Protein AF-0000000084986999 (afdb_homodimer)

InterPro domains:
  IPR000182 GNAT domain [PF00583] (44-136)
  IPR000182 GNAT domain [PS51186] (3-155)
  IPR016181 Acyl-CoA N-acyltransferase [SSF55729] (3-213)
  IPR050832 Bacterial Acetyltransferase [PTHR43877] (1-144)

Organism: Nitrosospira multiformis (strain ATCC 25196 / NCIMB 11849 / C 71) (NCBI:txid323848)

Foldseek 3Di:
DDKDKDWDALVCLLQQLVQVQCQQCVVCVVVVFDGLDPDSVRSSVVSSVQRPDPQKGKMFIDDPRHTFWIKIWGRQWLEIFIDDTGGHPPPVRLVRSLVRVVVVVVVCVVVPRQKYKAKFFPSPVSVVVSCVVVPKDFDFKKFFKFDAQLQDAQPQKDKDFDDPVCLVVAQVLCCQFWVIGPSVLQVVLSVVRAKMFIDHPHHTFKIKSHQEQAIKMFGQELSRVCRVSNNHNGHPGSGFMAGCVPVVNVVVSVVSPMDTRGMMTMIMDHDGDHTNYGMTDHRGD/DDKDKDWDALVCLLQQLVQVQCQQCVVCVVVVFDGLDPDSVRSSVVSSVQNPDPQKGKMFIDDPRHTFWIKIWGRQWLEIFIDDTGGHPPPVRLVRSLVRVVVVVVVCVVVPRQKYKAKFFPSPVSVVVSCVVVPKDFDFKKFFKFDAQLQDAQPQKDKDFDDPVCLVVAQVQCCQFWVIGPSVLQVVLSVVRAKMFIDHPHHTFKIKSHFEQAIKMFGQELSRVCRVSNNHNGHPGSGFMAGCVPVVNVVVSVVSPMDTRGMMTMIMDHDGDHTNYGMTDHRGD

Radius of gyration: 24.67 Å; Cα contacts (8 Å, |Δi|>4): 1305; chains: 2; bounding box: 60×70×58 Å

Secondary structure (DSSP, 8-state):
---EEEE--GGGHHHHHHHHHHHHHHHHHHTT---S-S-HHHHHHHHHHHHH-TTEEEEEEEETTEEEEEEEEE-SSSEEEE---EE-TTS-HHHHHHHHHHHHHHHHHHTT-SEEEEEEETT-HHHHHHHHHTT-EEEEEEEEEE-S------TT-EEEE--GGGHHHHHHHHHHHHSS--HHHHHHHHHTT--EEEEETTEEEEEES-SBTT--EEESSHHHHHHHHHH-S--BTT-EEEETT-HHHHHHHHHTT-EEEEEEEEEEEE--PPPSSEEE--S--/---EEEE--GGGHHHHHHHHHHHHHHHHHHTT---S-S-HHHHHHHHHHHHH-TTEEEEEEEETTEEEEEEEEE-SSSEEEE---EE-TTS-HHHHHHHHHHHHHHHHHHTT-SEEEEEEETT-HHHHHHHHHTT-EEEEEEEEEE-S------TT-EEEE--GGGHHHHHHHHHHHHSS--HHHHHHHHHTT--EEEEETTEEEEEES-SBTT--EEESSHHHHHHHHHH-S--BTT-EEEETT-HHHHHHHHHTT-EEEEEEEEEEEE--PPPSSEEE--S--

Sequence (570 aa):
MQFKIREGRQADAGAAGMICYEAFRTISQQHGFEPDFPSFEVARDLLLGLLSRPDVYSVVAESEGRIIGSNFLWQDSAIAGIGPLTVIPETQSDRVGRGLMEDVLEHARNKHFAGVRLVQAAYNNRSLSLYTKLGFEVREPLATLQGAPLQIDISGYNVRPARAEDANACDALCRKIHGHDRGQELRHAIGQQTAMVVEHGGHITGYATLIGFTGHAVGESNEDLKALIGAAAAFAGPGFLLPTHNSELFRWCLQQGLRVVQPMNLMSLGLYNQPAGSFLPSILFMQFKIREGRQADAGAAGMICYEAFRTISQQHGFEPDFPSFEVARDLLLGLLSRPDVYSVVAESEGRIIGSNFLWQDSAIAGIGPLTVIPETQSDRVGRGLMEDVLEHARNKHFAGVRLVQAAYNNRSLSLYTKLGFEVREPLATLQGAPLQIDISGYNVRPARAEDANACDALCRKIHGHDRGQELRHAIGQQTAMVVEHGGHITGYATLIGFTGHAVGESNEDLKALIGAAAAFAGPGFLLPTHNSELFRWCLQQGLRVVQPMNLMSLGLYNQPAGSFLPSILF

pLDDT: mean 95.74, std 5.18, range [57.03, 98.88]

Solvent-accessible surface area (backbone atoms only — not comparable to full-atom values): 28410 Å² total; per-residue (Å²): 136,76,69,48,76,45,73,48,47,56,86,45,16,63,62,47,7,46,35,40,34,48,36,44,36,50,56,22,52,53,37,60,37,73,47,79,57,93,41,52,65,59,32,21,52,50,38,33,52,46,42,68,34,88,52,31,56,37,36,29,31,33,38,95,90,35,79,47,28,36,29,29,33,37,56,68,39,58,48,30,23,42,48,72,70,33,38,40,80,90,47,80,46,64,60,56,49,48,50,48,49,52,51,52,50,50,53,39,56,76,68,61,49,58,17,39,26,28,50,46,56,48,82,41,51,66,59,53,51,53,41,31,70,72,58,31,31,52,76,38,53,28,32,26,35,32,60,77,53,62,75,39,81,39,87,76,41,50,72,44,76,43,52,82,85,46,48,63,62,52,35,53,49,39,31,64,24,47,70,45,55,52,50,57,59,42,54,52,20,36,72,69,67,49,16,32,30,26,32,44,94,88,40,79,44,25,40,28,34,25,64,9,32,79,18,32,32,41,13,68,38,60,66,38,46,49,22,52,58,18,59,30,83,50,44,43,81,73,6,26,38,36,45,41,67,48,36,69,58,46,30,51,43,45,74,72,63,35,40,72,62,48,42,29,32,34,31,36,31,75,63,77,58,80,61,58,55,32,62,26,40,20,50,35,80,136,75,68,48,74,43,76,48,46,56,86,44,17,62,61,49,7,48,35,42,35,49,37,45,36,49,55,24,52,51,36,61,38,75,48,78,58,96,42,54,66,58,31,20,51,51,39,33,52,46,41,66,35,88,54,32,55,38,35,30,32,33,38,95,89,34,75,46,29,36,28,30,34,37,55,68,40,59,47,29,21,44,48,73,70,33,41,40,80,90,47,76,43,64,63,55,49,48,50,51,48,53,52,53,51,50,52,41,57,75,69,61,50,58,17,38,24,27,49,45,57,47,83,41,52,66,60,53,51,53,42,32,68,72,58,31,30,53,75,37,53,28,32,26,35,34,60,76,53,60,75,39,82,40,88,76,42,51,71,44,76,44,50,82,86,46,49,64,64,51,34,52,50,38,31,64,24,46,68,46,57,54,50,56,59,43,54,52,19,38,74,69,68,49,16,32,32,25,32,44,94,88,39,78,44,24,38,28,33,27,64,8,33,79,17,32,32,41,12,69,36,59,67,37,45,50,23,54,57,18,59,30,84,51,45,43,80,72,6,27,37,36,47,41,67,47,34,68,60,48,31,50,44,46,74,71,63,35,40,71,61,47,44,28,32,35,30,34,32,74,63,78,58,79,61,57,55,33,62,26,40,21,50,35,80

Structure (mmCIF, N/CA/C/O backbone):
data_AF-0000000084986999-model_v1
#
loop_
_entity.id
_entity.type
_entity.pdbx_description
1 polymer 'GCN5-related N-acetyltransferase'
#
loop_
_atom_site.group_PDB
_atom_site.id
_atom_site.type_symbol
_atom_site.label_atom_id
_atom_site.label_alt_id
_atom_site.label_comp_id
_atom_site.label_asym_id
_atom_site.label_entity_id
_atom_site.label_seq_id
_atom_site.pdbx_PDB_ins_code
_atom_site.Cartn_x
_atom_site.Cartn_y
_atom_site.Cartn_z
_atom_site.occupancy
_atom_site.B_iso_or_equiv
_atom_site.auth_seq_id
_atom_site.auth_comp_id
_atom_site.auth_asym_id
_atom_site.auth_atom_id
_atom_site.pdbx_PDB_model_num
ATOM 1 N N . MET A 1 1 ? 30.297 -13.836 3.459 1 73.69 1 MET A N 1
ATOM 2 C CA . MET A 1 1 ? 29.922 -15.234 3.287 1 73.69 1 MET A CA 1
ATOM 3 C C . MET A 1 1 ? 29.875 -15.609 1.809 1 73.69 1 MET A C 1
ATOM 5 O O . MET A 1 1 ? 29.359 -14.844 0.987 1 73.69 1 MET A O 1
ATOM 9 N N . GLN A 1 2 ? 30.594 -16.625 1.424 1 87.56 2 GLN A N 1
ATOM 10 C CA . GLN A 1 2 ? 30.641 -17.062 0.033 1 87.56 2 GLN A CA 1
ATOM 11 C C . GLN A 1 2 ? 29.484 -18.016 -0.281 1 87.56 2 GLN A C 1
ATOM 13 O O . GLN A 1 2 ? 29.141 -18.859 0.54 1 87.56 2 GLN A O 1
ATOM 18 N N . PHE A 1 3 ? 28.672 -17.766 -1.313 1 93.75 3 PHE A N 1
ATOM 19 C CA . PHE A 1 3 ? 27.594 -18.641 -1.748 1 93.75 3 PHE A CA 1
ATOM 20 C C . PHE A 1 3 ? 27.594 -18.781 -3.266 1 93.75 3 PHE A C 1
ATOM 22 O O . PHE A 1 3 ? 28.188 -17.969 -3.973 1 93.75 3 PHE A O 1
ATOM 29 N N . LYS A 1 4 ? 27.078 -19.875 -3.727 1 96.38 4 LYS A N 1
ATOM 30 C CA . LYS A 1 4 ? 26.891 -20.125 -5.156 1 96.38 4 LYS A CA 1
ATOM 31 C C . LYS A 1 4 ? 25.422 -20.344 -5.488 1 96.38 4 LYS A C 1
ATOM 33 O O . LYS A 1 4 ? 24.672 -20.891 -4.676 1 96.38 4 LYS A O 1
ATOM 38 N N . ILE A 1 5 ? 25 -19.938 -6.637 1 98 5 ILE A N 1
ATOM 39 C CA . ILE A 1 5 ? 23.641 -20.156 -7.121 1 98 5 ILE A CA 1
ATOM 40 C C . ILE A 1 5 ? 23.656 -21.25 -8.188 1 98 5 ILE A C 1
ATOM 42 O O . ILE A 1 5 ? 24.484 -21.234 -9.094 1 98 5 ILE A O 1
ATOM 46 N N . ARG A 1 6 ? 22.812 -22.141 -8.062 1 98.06 6 ARG A N 1
ATOM 47 C CA . ARG A 1 6 ? 22.641 -23.203 -9.039 1 98.06 6 ARG A CA 1
ATOM 48 C C . ARG A 1 6 ? 21.172 -23.516 -9.266 1 98.06 6 ARG A C 1
ATOM 50 O O . ARG A 1 6 ? 20.312 -23.078 -8.5 1 98.06 6 ARG A O 1
ATOM 57 N N . GLU A 1 7 ? 20.922 -24.297 -10.297 1 97.94 7 GLU A N 1
ATOM 58 C CA . GLU A 1 7 ? 19.562 -24.75 -10.531 1 97.94 7 GLU A CA 1
ATOM 59 C C . GLU A 1 7 ? 19.094 -25.688 -9.422 1 97.94 7 GLU A C 1
ATOM 61 O O . GLU A 1 7 ? 19.875 -26.516 -8.93 1 97.94 7 GLU A O 1
ATOM 66 N N . GLY A 1 8 ? 17.891 -25.547 -9.016 1 98 8 GLY A N 1
ATOM 67 C CA . GLY A 1 8 ? 17.312 -26.391 -7.984 1 98 8 GLY A CA 1
ATOM 68 C C . GLY A 1 8 ? 16.984 -27.781 -8.477 1 98 8 GLY A C 1
ATOM 69 O O . GLY A 1 8 ? 16.75 -28 -9.664 1 98 8 GLY A O 1
ATOM 70 N N . ARG A 1 9 ? 17.062 -28.734 -7.543 1 96.5 9 ARG A N 1
ATOM 71 C CA . ARG A 1 9 ? 16.672 -30.125 -7.762 1 96.5 9 ARG A CA 1
ATOM 72 C C . ARG A 1 9 ? 15.594 -30.547 -6.777 1 96.5 9 ARG A C 1
ATOM 74 O O . ARG A 1 9 ? 15.453 -29.953 -5.703 1 96.5 9 ARG A O 1
ATOM 81 N N . GLN A 1 10 ? 14.898 -31.562 -7.164 1 97.25 10 GLN A N 1
ATOM 82 C CA . GLN A 1 10 ? 13.844 -32.094 -6.297 1 97.25 10 GLN A CA 1
ATOM 83 C C . GLN A 1 10 ? 14.383 -32.406 -4.906 1 97.25 10 GLN A C 1
ATOM 85 O O . GLN A 1 10 ? 13.68 -32.219 -3.906 1 97.25 10 GLN A O 1
ATOM 90 N N . ALA A 1 11 ? 15.594 -32.844 -4.859 1 96.81 11 ALA A N 1
ATOM 91 C CA . ALA A 1 11 ? 16.219 -33.219 -3.6 1 96.81 11 ALA A CA 1
ATOM 92 C C . ALA A 1 11 ? 16.406 -32.031 -2.688 1 96.81 11 ALA A C 1
ATOM 94 O O . ALA A 1 11 ? 16.641 -32.188 -1.485 1 96.81 11 ALA A O 1
ATOM 95 N N . ASP A 1 12 ? 16.344 -30.812 -3.234 1 98.06 12 ASP A N 1
ATOM 96 C CA . ASP A 1 12 ? 16.531 -29.594 -2.453 1 98.06 12 ASP A CA 1
ATOM 97 C C . ASP A 1 12 ? 15.242 -29.219 -1.729 1 98.06 12 ASP A C 1
ATOM 99 O O . ASP A 1 12 ? 15.242 -28.328 -0.877 1 98.06 12 ASP A O 1
ATOM 103 N N . ALA A 1 13 ? 14.102 -29.859 -1.98 1 97.88 13 ALA A N 1
ATOM 104 C CA . ALA A 1 13 ? 12.773 -29.438 -1.557 1 97.88 13 ALA A CA 1
ATOM 105 C C . ALA A 1 13 ? 12.664 -29.391 -0.035 1 97.88 13 ALA A C 1
ATOM 107 O O . ALA A 1 13 ? 12.023 -28.5 0.527 1 97.88 13 ALA A O 1
ATOM 108 N N . GLY A 1 14 ? 13.289 -30.328 0.605 1 97.5 14 GLY A N 1
ATOM 109 C CA . GLY A 1 14 ? 13.234 -30.344 2.059 1 97.5 14 GLY A CA 1
ATOM 110 C C . GLY A 1 14 ? 13.852 -29.125 2.703 1 97.5 14 GLY A C 1
ATOM 111 O O . GLY A 1 14 ? 13.195 -28.422 3.467 1 97.5 14 GLY A O 1
ATOM 112 N N . ALA A 1 15 ? 15.102 -28.875 2.363 1 97.44 15 ALA A N 1
ATOM 113 C CA . ALA A 1 15 ? 15.828 -27.75 2.939 1 97.44 15 ALA A CA 1
ATOM 114 C C . ALA A 1 15 ? 15.219 -26.422 2.514 1 97.44 15 ALA A C 1
ATOM 116 O O . ALA A 1 15 ? 15 -25.531 3.344 1 97.44 15 ALA A O 1
ATOM 117 N N . ALA A 1 16 ? 14.906 -26.297 1.254 1 97.44 16 ALA A N 1
ATOM 118 C CA . ALA A 1 16 ? 14.312 -25.062 0.742 1 97.44 16 ALA A CA 1
ATOM 119 C C . ALA A 1 16 ? 12.922 -24.844 1.333 1 97.44 16 ALA A C 1
ATOM 121 O O . ALA A 1 16 ? 12.547 -23.703 1.624 1 97.44 16 ALA A O 1
ATOM 122 N N . GLY A 1 17 ? 12.172 -25.953 1.446 1 97.25 17 GLY A N 1
ATOM 123 C CA . GLY A 1 17 ? 10.852 -25.875 2.062 1 97.25 17 GLY A CA 1
ATOM 124 C C . GLY A 1 17 ? 10.898 -25.375 3.496 1 97.25 17 GLY A C 1
ATOM 125 O O . GLY A 1 17 ? 10.055 -24.578 3.91 1 97.25 17 GLY A O 1
ATOM 126 N N . MET A 1 18 ? 11.898 -25.844 4.238 1 96.88 18 MET A N 1
ATOM 127 C CA . MET A 1 18 ? 12.062 -25.406 5.621 1 96.88 18 MET A CA 1
ATOM 128 C C . MET A 1 18 ? 12.414 -23.922 5.688 1 96.88 18 MET A C 1
ATOM 130 O O . MET A 1 18 ? 11.859 -23.188 6.5 1 96.88 18 MET A O 1
ATOM 134 N N . ILE A 1 19 ? 13.305 -23.531 4.832 1 96.31 19 ILE A N 1
ATOM 135 C CA . ILE A 1 19 ? 13.688 -22.109 4.773 1 96.31 19 ILE A CA 1
ATOM 136 C C . ILE A 1 19 ? 12.469 -21.266 4.422 1 96.31 19 ILE A C 1
ATOM 138 O O . ILE A 1 19 ? 12.227 -20.234 5.051 1 96.31 19 ILE A O 1
ATOM 142 N N . CYS A 1 20 ? 11.703 -21.719 3.438 1 96.5 20 CYS A N 1
ATOM 143 C CA . CYS A 1 20 ? 10.516 -21 2.996 1 96.5 20 CYS A CA 1
ATOM 144 C C . CYS A 1 20 ? 9.508 -20.859 4.133 1 96.5 20 CYS A C 1
ATOM 146 O O . CYS A 1 20 ? 9.047 -19.75 4.43 1 96.5 20 CYS A O 1
ATOM 148 N N . TYR A 1 21 ? 9.266 -21.953 4.797 1 96.25 21 TYR A N 1
ATOM 149 C CA . TYR A 1 21 ? 8.32 -21.984 5.906 1 96.25 21 TYR A CA 1
ATOM 150 C C . TYR A 1 21 ? 8.758 -21.031 7.02 1 96.25 21 TYR A C 1
ATOM 152 O O . TYR A 1 21 ? 7.973 -20.203 7.484 1 96.25 21 TYR A O 1
ATOM 160 N N . GLU A 1 22 ? 9.984 -21.094 7.402 1 95.06 22 GLU A N 1
ATOM 161 C CA . GLU A 1 22 ? 10.5 -20.312 8.523 1 95.06 22 GLU A CA 1
ATOM 162 C C . GLU A 1 22 ? 10.594 -18.828 8.156 1 95.06 22 GLU A C 1
ATOM 164 O O . GLU A 1 22 ? 10.289 -17.969 8.977 1 95.06 22 GLU A O 1
ATOM 169 N N . ALA A 1 23 ? 11.016 -18.562 6.941 1 94.38 23 ALA A N 1
ATOM 170 C CA . ALA A 1 23 ? 11.18 -17.172 6.516 1 94.38 23 ALA A CA 1
ATOM 171 C C . ALA A 1 23 ? 9.844 -16.438 6.508 1 94.38 23 ALA A C 1
ATOM 173 O O . ALA A 1 23 ? 9.727 -15.344 7.059 1 94.38 23 ALA A O 1
ATOM 174 N N . PHE A 1 24 ? 8.805 -17.062 5.914 1 94.75 24 PHE A N 1
ATOM 175 C CA . PHE A 1 24 ? 7.496 -16.422 5.828 1 94.75 24 PHE A CA 1
ATOM 176 C C . PHE A 1 24 ? 6.855 -16.328 7.207 1 94.75 24 PHE A C 1
ATOM 178 O O . PHE A 1 24 ? 6.23 -15.312 7.535 1 94.75 24 PHE A O 1
ATOM 185 N N . ARG A 1 25 ? 7.043 -17.375 7.992 1 94.62 25 ARG A N 1
ATOM 186 C CA . ARG A 1 25 ? 6.52 -17.344 9.352 1 94.62 25 ARG A CA 1
ATOM 187 C C . ARG A 1 25 ? 7.168 -16.219 10.164 1 94.62 25 ARG A C 1
ATOM 189 O O . ARG A 1 25 ? 6.48 -15.469 10.852 1 94.62 25 ARG A O 1
ATOM 196 N N . THR A 1 26 ? 8.453 -16.125 10.086 1 93.81 26 THR A N 1
ATOM 197 C CA . THR A 1 26 ? 9.211 -15.148 10.867 1 93.81 26 THR A CA 1
ATOM 198 C C . THR A 1 26 ? 8.781 -13.727 10.523 1 93.81 26 THR A C 1
ATOM 200 O O . THR A 1 26 ? 8.477 -12.93 11.406 1 93.81 26 THR A O 1
ATOM 203 N N . ILE A 1 27 ? 8.711 -13.422 9.227 1 93.88 27 ILE A N 1
ATOM 204 C CA . ILE A 1 27 ? 8.406 -12.047 8.828 1 93.88 27 ILE A CA 1
ATOM 205 C C . ILE A 1 27 ? 6.953 -11.727 9.164 1 93.88 27 ILE A C 1
ATOM 207 O O . ILE A 1 27 ? 6.641 -10.617 9.602 1 93.88 27 ILE A O 1
ATOM 211 N N . SER A 1 28 ? 6.02 -12.648 8.922 1 95.31 28 SER A N 1
ATOM 212 C CA . SER A 1 28 ? 4.613 -12.438 9.266 1 95.31 28 SER A CA 1
ATOM 213 C C . SER A 1 28 ? 4.438 -12.203 10.758 1 95.31 28 SER A C 1
ATOM 215 O O . SER A 1 28 ? 3.742 -11.273 11.172 1 95.31 28 SER A O 1
ATOM 217 N N . GLN A 1 29 ? 5.117 -12.977 11.578 1 94.31 29 GLN A N 1
ATOM 218 C CA . GLN A 1 29 ? 5.008 -12.852 13.023 1 94.31 29 GLN A CA 1
ATOM 219 C C . GLN A 1 29 ? 5.637 -11.555 13.516 1 94.31 29 GLN A C 1
ATOM 221 O O . GLN A 1 29 ? 5.094 -10.891 14.398 1 94.31 29 GLN A O 1
ATOM 226 N N . GLN A 1 30 ? 6.738 -11.266 12.922 1 94 30 GLN A N 1
ATOM 227 C CA . GLN A 1 30 ? 7.422 -10.023 13.273 1 94 30 GLN A CA 1
ATOM 228 C C . GLN A 1 30 ? 6.508 -8.82 13.078 1 94 30 GLN A C 1
ATOM 230 O O . GLN A 1 30 ? 6.602 -7.832 13.812 1 94 30 GLN A O 1
ATOM 235 N N . HIS A 1 31 ? 5.598 -8.922 12.18 1 96.88 31 HIS A N 1
ATOM 236 C CA . HIS A 1 31 ? 4.777 -7.766 11.844 1 96.88 31 HIS A CA 1
ATOM 237 C C . HIS A 1 31 ? 3.314 -8 12.211 1 96.88 31 HIS A C 1
ATOM 239 O O . HIS A 1 31 ? 2.434 -7.258 11.781 1 96.88 31 HIS A O 1
ATOM 245 N N . GLY A 1 32 ? 3.062 -8.977 12.977 1 96.31 32 GLY A N 1
ATOM 246 C CA . GLY A 1 32 ? 1.746 -9.188 13.562 1 96.31 32 GLY A CA 1
ATOM 247 C C . GLY A 1 32 ? 0.72 -9.672 12.555 1 96.31 32 GLY A C 1
ATOM 248 O O . GLY A 1 32 ? -0.455 -9.305 12.633 1 96.31 32 GLY A O 1
ATOM 249 N N . PHE A 1 33 ? 1.145 -10.391 11.523 1 96.81 33 PHE A N 1
ATOM 250 C CA . PHE A 1 33 ? 0.249 -10.992 10.539 1 96.81 33 PHE A CA 1
ATOM 251 C C . PHE A 1 33 ? 0.295 -12.508 10.617 1 96.81 33 PHE A C 1
ATOM 253 O O . PHE A 1 33 ? 1.204 -13.078 11.227 1 96.81 33 PHE A O 1
ATOM 260 N N . GLU A 1 34 ? -0.694 -13.164 10.039 1 94.19 34 GLU A N 1
ATOM 261 C CA . GLU A 1 34 ? -0.732 -14.625 10 1 94.19 34 GLU A CA 1
ATOM 262 C C . GLU A 1 34 ? 0.233 -15.18 8.961 1 94.19 34 GLU A C 1
ATOM 264 O O . GLU A 1 34 ? 0.374 -14.609 7.875 1 94.19 34 GLU A O 1
ATOM 269 N N . PRO A 1 35 ? 0.85 -16.266 9.359 1 91.94 35 PRO A N 1
ATOM 270 C CA . PRO A 1 35 ? 1.745 -16.875 8.375 1 91.94 35 PRO A CA 1
ATOM 271 C C . PRO A 1 35 ? 1.012 -17.344 7.121 1 91.94 35 PRO A C 1
ATOM 273 O O . PRO A 1 35 ? -0.132 -17.797 7.203 1 91.94 35 PRO A O 1
ATOM 276 N N . ASP A 1 36 ? 1.747 -17.312 6.023 1 90.25 36 ASP A N 1
ATOM 277 C CA . ASP A 1 36 ? 1.173 -17.719 4.742 1 90.25 36 ASP A CA 1
ATOM 278 C C . ASP A 1 36 ? 0.972 -19.234 4.684 1 90.25 36 ASP A C 1
ATOM 280 O O . ASP A 1 36 ? 0.029 -19.719 4.055 1 90.25 36 ASP A O 1
ATOM 284 N N . PHE A 1 37 ? 1.946 -19.938 5.34 1 94.06 37 PHE A N 1
ATOM 285 C CA . PHE A 1 37 ? 1.895 -21.406 5.324 1 94.06 37 PHE A CA 1
ATOM 286 C C . PHE A 1 37 ? 1.444 -21.938 6.68 1 94.06 37 PHE A C 1
ATOM 288 O O . PHE A 1 37 ? 2.033 -21.609 7.711 1 94.06 37 PHE A O 1
ATOM 295 N N . PRO A 1 38 ? 0.472 -22.812 6.66 1 93.19 38 PRO A N 1
ATOM 296 C CA . PRO A 1 38 ? -0.029 -23.344 7.93 1 93.19 38 PRO A CA 1
ATOM 297 C C . PRO A 1 38 ? 0.928 -24.344 8.57 1 93.19 38 PRO A C 1
ATOM 299 O O . PRO A 1 38 ? 0.843 -24.609 9.766 1 93.19 38 PRO A O 1
ATOM 302 N N . SER A 1 39 ? 1.85 -25.016 7.73 1 95.69 39 SER A N 1
ATOM 303 C CA . SER A 1 39 ? 2.805 -25.984 8.242 1 95.69 39 SER A CA 1
ATOM 304 C C . SER A 1 39 ? 4.008 -26.125 7.316 1 95.69 39 SER A C 1
ATOM 306 O O . SER A 1 39 ? 3.967 -25.688 6.168 1 95.69 39 SER A O 1
ATOM 308 N N . PHE A 1 40 ? 5.023 -26.75 7.836 1 96.25 40 PHE A N 1
ATOM 309 C CA . PHE A 1 40 ? 6.215 -27.031 7.051 1 96.25 40 PHE A CA 1
ATOM 310 C C . PHE A 1 40 ? 5.875 -27.953 5.875 1 96.25 40 PHE A C 1
ATOM 312 O O . PHE A 1 40 ? 6.379 -27.75 4.766 1 96.25 40 PHE A O 1
ATOM 319 N N . GLU A 1 41 ? 5.035 -28.875 6.086 1 97.19 41 GLU A N 1
ATOM 320 C CA . GLU A 1 41 ? 4.688 -29.844 5.059 1 97.19 41 GLU A CA 1
ATOM 321 C C . GLU A 1 41 ? 4.062 -29.172 3.844 1 97.19 41 GLU A C 1
ATOM 323 O O . GLU A 1 41 ? 4.352 -29.531 2.703 1 97.19 41 GLU A O 1
ATOM 328 N N . VAL A 1 42 ? 3.262 -28.156 4.098 1 95.56 42 VAL A N 1
ATOM 329 C CA . VAL A 1 42 ? 2.602 -27.453 3.01 1 95.56 42 VAL A CA 1
ATOM 330 C C . VAL A 1 42 ? 3.637 -26.672 2.193 1 95.56 42 VAL A C 1
ATOM 332 O O . VAL A 1 42 ? 3.602 -26.688 0.96 1 95.56 42 VAL A O 1
ATOM 335 N N . ALA A 1 43 ? 4.559 -26.047 2.863 1 96.44 43 ALA A N 1
ATOM 336 C CA . ALA A 1 43 ? 5.625 -25.328 2.182 1 96.44 43 ALA A CA 1
ATOM 337 C C . ALA A 1 43 ? 6.516 -26.281 1.384 1 96.44 43 ALA A C 1
ATOM 339 O O . ALA A 1 43 ? 6.832 -26.016 0.222 1 96.44 43 ALA A O 1
ATOM 340 N N . ARG A 1 44 ? 6.852 -27.344 2.061 1 97.06 44 ARG A N 1
ATOM 341 C CA . ARG A 1 44 ? 7.688 -28.344 1.403 1 97.06 44 ARG A CA 1
ATOM 342 C C . ARG A 1 44 ? 7.008 -28.891 0.15 1 97.06 44 ARG A C 1
ATOM 344 O O . ARG A 1 44 ? 7.645 -29.031 -0.896 1 97.06 44 ARG A O 1
ATOM 351 N N . ASP A 1 45 ? 5.789 -29.188 0.27 1 96.62 45 ASP A N 1
ATOM 352 C CA . ASP A 1 45 ? 5.055 -29.75 -0.862 1 96.62 45 ASP A CA 1
ATOM 353 C C . ASP A 1 45 ? 4.957 -28.734 -2.002 1 96.62 45 ASP A C 1
ATOM 355 O O . ASP A 1 45 ? 5.043 -29.109 -3.176 1 96.62 45 ASP A O 1
ATOM 359 N N . LEU A 1 46 ? 4.758 -27.516 -1.664 1 94.94 46 LEU A N 1
ATOM 360 C CA . LEU A 1 46 ? 4.758 -26.469 -2.68 1 94.94 46 LEU A CA 1
ATOM 361 C C . LEU A 1 46 ? 6.102 -26.406 -3.4 1 94.94 46 LEU A C 1
ATOM 363 O O . LEU A 1 46 ? 6.148 -26.391 -4.633 1 94.94 46 LEU A O 1
ATOM 367 N N . LEU A 1 47 ? 7.18 -26.422 -2.641 1 97.5 47 LEU A N 1
ATOM 368 C CA . LEU A 1 47 ? 8.5 -26.312 -3.244 1 97.5 47 LEU A CA 1
ATOM 369 C C . LEU A 1 47 ? 8.844 -27.562 -4.055 1 97.5 47 LEU A C 1
ATOM 371 O O . LEU A 1 47 ? 9.477 -27.469 -5.105 1 97.5 47 LEU A O 1
ATOM 375 N N . LEU A 1 48 ? 8.445 -28.688 -3.553 1 97.12 48 LEU A N 1
ATOM 376 C CA . LEU A 1 48 ? 8.625 -29.906 -4.324 1 97.12 48 LEU A CA 1
ATOM 377 C C . LEU A 1 48 ? 7.914 -29.812 -5.668 1 97.12 48 LEU A C 1
ATOM 379 O O . LEU A 1 48 ? 8.477 -30.188 -6.703 1 97.12 48 LEU A O 1
ATOM 383 N N . GLY A 1 49 ? 6.73 -29.328 -5.625 1 95.69 49 GLY A N 1
ATOM 384 C CA . GLY A 1 49 ? 5.984 -29.094 -6.855 1 95.69 49 GLY A CA 1
ATOM 385 C C . GLY A 1 49 ? 6.68 -28.156 -7.812 1 95.69 49 GLY A C 1
ATOM 386 O O . GLY A 1 49 ? 6.766 -28.422 -9.008 1 95.69 49 GLY A O 1
ATOM 387 N N . LEU A 1 50 ? 7.188 -27.094 -7.297 1 96 50 LEU A N 1
ATOM 388 C CA . LEU A 1 50 ? 7.852 -26.078 -8.117 1 96 50 LEU A CA 1
ATOM 389 C C . LEU A 1 50 ? 9.133 -26.641 -8.727 1 96 50 LEU A C 1
ATOM 391 O O . LEU A 1 50 ? 9.398 -26.453 -9.914 1 96 50 LEU A O 1
ATOM 395 N N . LEU A 1 51 ? 9.852 -27.359 -7.953 1 97.25 51 LEU A N 1
ATOM 396 C CA . LEU A 1 51 ? 11.148 -27.891 -8.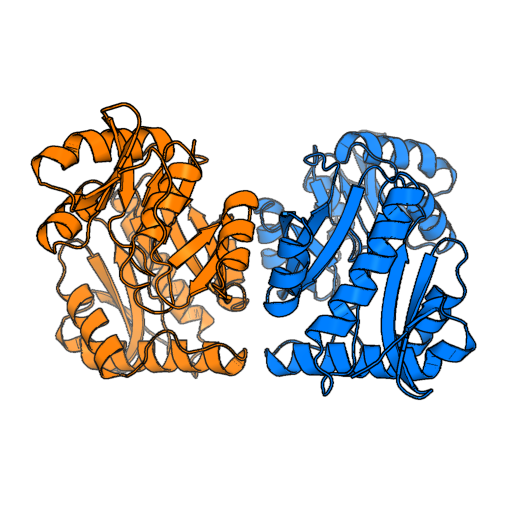352 1 97.25 51 LEU A CA 1
ATOM 397 C C . LEU A 1 51 ? 10.984 -29 -9.391 1 97.25 51 LEU A C 1
ATOM 399 O O . LEU A 1 51 ? 11.938 -29.359 -10.07 1 97.25 51 LEU A O 1
ATOM 403 N N . SER A 1 52 ? 9.766 -29.453 -9.508 1 95.12 52 SER A N 1
ATOM 404 C CA . SER A 1 52 ? 9.508 -30.562 -10.422 1 95.12 52 SER A CA 1
ATOM 405 C C . SER A 1 52 ? 8.875 -30.062 -11.719 1 95.12 52 SER A C 1
ATOM 407 O O . SER A 1 52 ? 8.719 -30.844 -12.672 1 95.12 52 SER A O 1
ATOM 409 N N . ARG A 1 53 ? 8.508 -28.812 -11.773 1 93.12 53 ARG A N 1
ATOM 410 C CA . ARG A 1 53 ? 7.785 -28.266 -12.922 1 93.12 53 ARG A CA 1
ATOM 411 C C . ARG A 1 53 ? 8.75 -27.766 -13.992 1 93.12 53 ARG A C 1
ATOM 413 O O . ARG A 1 53 ? 9.641 -26.953 -13.703 1 93.12 53 ARG A O 1
ATOM 420 N N . PRO A 1 54 ? 8.492 -28.188 -15.242 1 91.69 54 PRO A N 1
ATOM 421 C CA . PRO A 1 54 ? 9.383 -27.734 -16.312 1 91.69 54 PRO A CA 1
ATOM 422 C C . PRO A 1 54 ? 9.172 -26.266 -16.688 1 91.69 54 PRO A C 1
ATOM 424 O O . PRO A 1 54 ? 10.055 -25.656 -17.281 1 91.69 54 PRO A O 1
ATOM 427 N N . ASP A 1 55 ? 8.047 -25.719 -16.344 1 93 55 ASP A N 1
ATOM 428 C CA . ASP A 1 55 ? 7.746 -24.328 -16.703 1 93 55 ASP A CA 1
ATOM 429 C C . ASP A 1 55 ? 8.141 -23.375 -15.586 1 93 55 ASP A C 1
ATOM 431 O O . ASP A 1 55 ? 7.777 -22.188 -15.617 1 93 55 ASP A O 1
ATOM 435 N N . VAL A 1 56 ? 8.852 -23.906 -14.625 1 96.94 56 VAL A N 1
ATOM 436 C CA . VAL A 1 56 ? 9.367 -23.078 -13.547 1 96.94 56 VAL A CA 1
ATOM 437 C C . VAL A 1 56 ? 10.898 -23.156 -13.516 1 96.94 56 VAL A C 1
ATOM 439 O O . VAL A 1 56 ? 11.461 -24.25 -13.445 1 96.94 56 VAL A O 1
ATOM 442 N N . TYR A 1 57 ? 11.539 -22.047 -13.688 1 98.19 57 TYR A N 1
ATOM 443 C CA . TYR A 1 57 ? 12.977 -21.969 -13.461 1 98.19 57 TYR A CA 1
ATOM 444 C C . TYR A 1 57 ? 13.281 -21.797 -11.977 1 98.19 57 TYR A C 1
ATOM 446 O O . TYR A 1 57 ? 12.961 -20.766 -11.383 1 98.19 57 TYR A O 1
ATOM 454 N N . SER A 1 58 ? 13.867 -22.844 -11.352 1 98.56 58 SER A N 1
ATOM 455 C CA . SER A 1 58 ? 14.125 -22.875 -9.914 1 98.56 58 SER A CA 1
ATOM 456 C C . SER A 1 58 ? 15.617 -22.766 -9.617 1 98.56 58 SER A C 1
ATOM 458 O O . SER A 1 58 ? 16.422 -23.5 -10.211 1 98.56 58 SER A O 1
ATOM 460 N N . VAL A 1 59 ? 15.953 -21.891 -8.664 1 98.69 59 VAL A N 1
ATOM 461 C CA . VAL A 1 59 ? 17.344 -21.734 -8.289 1 98.69 59 VAL A CA 1
ATOM 462 C C . VAL A 1 59 ? 17.484 -21.797 -6.77 1 98.69 59 VAL A C 1
ATOM 464 O O . VAL A 1 59 ? 16.562 -21.406 -6.039 1 98.69 59 VAL A O 1
ATOM 467 N N . VAL A 1 60 ? 18.625 -22.266 -6.297 1 98.19 60 VAL A N 1
ATOM 468 C CA . VAL A 1 60 ? 18.938 -22.297 -4.871 1 98.19 60 VAL A CA 1
ATOM 469 C C . VAL A 1 60 ? 20.312 -21.672 -4.641 1 98.19 60 VAL A C 1
ATOM 471 O O . VAL A 1 60 ? 21.188 -21.703 -5.516 1 98.19 60 VAL A O 1
ATOM 474 N N . ALA A 1 61 ? 20.453 -21 -3.609 1 97.56 61 ALA A N 1
ATOM 475 C CA . ALA A 1 61 ? 21.75 -20.531 -3.115 1 97.56 61 ALA A CA 1
ATOM 476 C C . ALA A 1 61 ? 22.328 -21.516 -2.111 1 97.56 61 ALA A C 1
ATOM 478 O O . ALA A 1 61 ? 21.641 -21.969 -1.197 1 97.56 61 ALA A O 1
ATOM 479 N N . GLU A 1 62 ? 23.547 -21.844 -2.309 1 96.44 62 GLU A N 1
ATOM 480 C CA . GLU A 1 62 ? 24.234 -22.812 -1.459 1 96.44 62 GLU A CA 1
ATOM 481 C C . GLU A 1 62 ? 25.516 -22.234 -0.872 1 96.44 62 GLU A C 1
ATOM 483 O O . GLU A 1 62 ? 26.281 -21.547 -1.57 1 96.44 62 GLU A O 1
ATOM 488 N N . SER A 1 63 ? 25.703 -22.406 0.443 1 93.81 63 SER A N 1
ATOM 489 C CA . SER A 1 63 ? 26.922 -22.047 1.152 1 93.81 63 SER A CA 1
ATOM 490 C C . SER A 1 63 ? 27.438 -23.203 1.994 1 93.81 63 SER A C 1
ATOM 492 O O . SER A 1 63 ? 26.719 -23.719 2.857 1 93.81 63 SER A O 1
ATOM 494 N N . GLU A 1 64 ? 28.656 -23.641 1.709 1 92.62 64 GLU A N 1
ATOM 495 C CA . GLU A 1 64 ? 29.297 -24.734 2.443 1 92.62 64 GLU A CA 1
ATOM 496 C C . GLU A 1 64 ? 28.422 -25.969 2.461 1 92.62 64 GLU A C 1
ATOM 498 O O . GLU A 1 64 ? 28.188 -26.562 3.521 1 92.62 64 GLU A O 1
ATOM 503 N N . GLY A 1 65 ? 27.781 -26.234 1.375 1 90.56 65 GLY A N 1
ATOM 504 C CA . GLY A 1 65 ? 27.016 -27.453 1.183 1 90.56 65 GLY A CA 1
ATOM 505 C C . GLY A 1 65 ? 25.594 -27.375 1.723 1 90.56 65 GLY A C 1
ATOM 506 O O . GLY A 1 65 ? 24.828 -28.328 1.641 1 90.56 65 GLY A O 1
ATOM 507 N N . ARG A 1 66 ? 25.281 -26.25 2.209 1 94 66 ARG A N 1
ATOM 508 C CA . ARG A 1 66 ? 23.953 -26.062 2.77 1 94 66 ARG A CA 1
ATOM 509 C C . ARG A 1 66 ? 23.141 -25.078 1.944 1 94 66 ARG A C 1
ATOM 511 O O . ARG A 1 66 ? 23.672 -24.047 1.509 1 94 66 ARG A O 1
ATOM 518 N N . ILE A 1 67 ? 21.875 -25.422 1.725 1 96.44 67 ILE A N 1
ATOM 519 C CA . ILE A 1 67 ? 20.969 -24.484 1.061 1 96.44 67 ILE A CA 1
ATOM 520 C C . ILE A 1 67 ? 20.641 -23.328 2 1 96.44 67 ILE A C 1
ATOM 522 O O . ILE A 1 67 ? 20.312 -23.547 3.166 1 96.44 67 ILE A O 1
ATOM 526 N N . ILE A 1 68 ? 20.781 -22.094 1.464 1 96.19 68 ILE A N 1
ATOM 527 C CA . ILE A 1 68 ? 20.547 -20.953 2.34 1 96.19 68 ILE A CA 1
ATOM 528 C C . ILE A 1 68 ? 19.469 -20.047 1.725 1 96.19 68 ILE A C 1
ATOM 530 O O . ILE A 1 68 ? 19.156 -19 2.277 1 96.19 68 ILE A O 1
ATOM 534 N N . GLY A 1 69 ? 18.906 -20.422 0.573 1 96.75 69 GLY A N 1
ATOM 535 C CA . GLY A 1 69 ? 17.844 -19.641 -0.056 1 96.75 69 GLY A CA 1
ATOM 536 C C . GLY A 1 69 ? 17.391 -20.219 -1.385 1 96.75 69 GLY A C 1
ATOM 537 O O . GLY A 1 69 ? 18.047 -21.109 -1.932 1 96.75 69 GLY A O 1
ATOM 538 N N . SER A 1 70 ? 16.312 -19.766 -1.862 1 98 70 SER A N 1
ATOM 539 C CA . SER A 1 70 ? 15.758 -20.219 -3.137 1 98 70 SER A CA 1
ATOM 540 C C . SER A 1 70 ? 14.883 -19.141 -3.775 1 98 70 SER A C 1
ATOM 542 O O . SER A 1 70 ? 14.492 -18.188 -3.111 1 98 70 SER A O 1
ATOM 544 N N . ASN A 1 71 ? 14.672 -19.25 -5.023 1 98.38 71 ASN A N 1
ATOM 545 C CA . ASN A 1 71 ? 13.781 -18.406 -5.809 1 98.38 71 ASN A CA 1
ATOM 546 C C . ASN A 1 71 ? 13.227 -19.141 -7.027 1 98.38 71 ASN A C 1
ATOM 548 O O . ASN A 1 71 ? 13.781 -20.172 -7.438 1 98.38 71 ASN A O 1
ATOM 552 N N . PHE A 1 72 ? 12.164 -18.641 -7.543 1 98.5 72 PHE A N 1
ATOM 553 C CA . PHE A 1 72 ? 11.469 -19.312 -8.625 1 98.5 72 PHE A CA 1
ATOM 554 C C . PHE A 1 72 ? 10.938 -18.312 -9.641 1 98.5 72 PHE A C 1
ATOM 556 O O . PHE A 1 72 ? 10.445 -17.25 -9.273 1 98.5 72 PHE A O 1
ATOM 563 N N . LEU A 1 73 ? 11.047 -18.656 -10.914 1 98.19 73 LEU A N 1
ATOM 564 C CA . LEU A 1 73 ? 10.477 -17.906 -12.023 1 98.19 73 LEU A CA 1
ATOM 565 C C . LEU A 1 73 ? 9.43 -18.734 -12.758 1 98.19 73 LEU A C 1
ATOM 567 O O . LEU A 1 73 ? 9.758 -19.734 -13.391 1 98.19 73 LEU A O 1
ATOM 571 N N . TRP A 1 74 ? 8.195 -18.266 -12.68 1 96.25 74 TRP A N 1
ATOM 572 C CA . TRP A 1 74 ? 7.09 -18.922 -13.375 1 96.25 74 TRP A CA 1
ATOM 573 C C . TRP A 1 74 ? 7.02 -18.469 -14.828 1 96.25 74 TRP A C 1
ATOM 575 O O . TRP A 1 74 ? 6.883 -17.266 -15.102 1 96.25 74 TRP A O 1
ATOM 585 N N . GLN A 1 75 ? 7.07 -19.453 -15.773 1 94.62 75 GLN A N 1
ATOM 586 C CA . GLN A 1 75 ? 7.27 -19.109 -17.172 1 94.62 75 GLN A CA 1
ATOM 587 C C . GLN A 1 75 ? 6.117 -19.609 -18.047 1 94.62 75 GLN A C 1
ATOM 589 O O . GLN A 1 75 ? 6.305 -19.922 -19.219 1 94.62 75 GLN A O 1
ATOM 594 N N . ASP A 1 76 ? 4.977 -19.688 -17.516 1 87.88 76 ASP A N 1
ATOM 595 C CA . ASP A 1 76 ? 3.9 -20.359 -18.234 1 87.88 76 ASP A CA 1
ATOM 596 C C . ASP A 1 76 ? 2.99 -19.344 -18.922 1 87.88 76 ASP A C 1
ATOM 598 O O . ASP A 1 76 ? 1.901 -19.703 -19.391 1 87.88 76 ASP A O 1
ATOM 602 N N . SER A 1 77 ? 3.352 -18.125 -18.953 1 87.94 77 SER A N 1
ATOM 603 C CA . SER A 1 77 ? 2.582 -17.078 -19.609 1 87.94 77 SER A CA 1
ATOM 604 C C . SER A 1 77 ? 3.492 -16.094 -20.344 1 87.94 77 SER A C 1
ATOM 606 O O . SER A 1 77 ? 4.703 -16.312 -20.422 1 87.94 77 SER A O 1
ATOM 608 N N . ALA A 1 78 ? 2.883 -15.156 -20.984 1 86.88 78 ALA A N 1
ATOM 609 C CA . ALA A 1 78 ? 3.648 -14.117 -21.672 1 86.88 78 ALA A CA 1
ATOM 610 C C . ALA A 1 78 ? 4.43 -13.266 -20.672 1 86.88 78 ALA A C 1
ATOM 612 O O . ALA A 1 78 ? 5.449 -12.664 -21.031 1 86.88 78 ALA A O 1
ATOM 613 N N . ILE A 1 79 ? 3.914 -13.25 -19.5 1 93.69 79 ILE A N 1
ATOM 614 C CA . ILE A 1 79 ? 4.551 -12.539 -18.391 1 93.69 79 ILE A CA 1
ATOM 615 C C . ILE A 1 79 ? 5.102 -13.547 -17.375 1 93.69 79 ILE A C 1
ATOM 617 O O . ILE A 1 79 ? 4.43 -14.531 -17.047 1 93.69 79 ILE A O 1
ATOM 621 N N . ALA A 1 80 ? 6.289 -13.328 -16.969 1 96.31 80 ALA A N 1
ATOM 622 C CA . ALA A 1 80 ? 6.863 -14.211 -15.961 1 96.31 80 ALA A CA 1
ATOM 623 C C . ALA A 1 80 ? 6.52 -13.727 -14.555 1 96.31 80 ALA A C 1
ATOM 625 O O . ALA A 1 80 ? 6.402 -12.523 -14.312 1 96.31 80 ALA A O 1
ATOM 626 N N . GLY A 1 81 ? 6.27 -14.641 -13.68 1 96.94 81 GLY A N 1
ATOM 627 C CA . GLY A 1 81 ? 6.062 -14.344 -12.266 1 96.94 81 GLY A CA 1
ATOM 628 C C . GLY A 1 81 ? 7.195 -14.836 -11.383 1 96.94 81 GLY A C 1
ATOM 629 O O . GLY A 1 81 ? 7.742 -15.914 -11.609 1 96.94 81 GLY A O 1
ATOM 630 N N . ILE A 1 82 ? 7.488 -14.07 -10.352 1 98.19 82 ILE A N 1
ATOM 631 C CA . ILE A 1 82 ? 8.602 -14.445 -9.484 1 98.19 82 ILE A CA 1
ATOM 632 C C . ILE A 1 82 ? 8.078 -14.82 -8.109 1 98.19 82 ILE A C 1
ATOM 634 O O . ILE A 1 82 ? 7.18 -14.164 -7.57 1 98.19 82 ILE A O 1
ATOM 638 N N . GLY A 1 83 ? 8.68 -15.938 -7.508 1 96.62 83 GLY A N 1
ATOM 639 C CA . GLY A 1 83 ? 8.5 -16.281 -6.105 1 96.62 83 GLY A CA 1
ATOM 640 C C . GLY A 1 83 ? 8.039 -17.703 -5.887 1 96.62 83 GLY A C 1
ATOM 641 O O . GLY A 1 83 ? 7.734 -18.422 -6.844 1 96.62 83 GLY A O 1
ATOM 642 N N . PRO A 1 84 ? 8.086 -18.016 -4.703 1 96.81 84 PRO A N 1
ATOM 643 C CA . PRO A 1 84 ? 8.539 -17.281 -3.518 1 96.81 84 PRO A CA 1
ATOM 644 C C . PRO A 1 84 ? 10.055 -17.172 -3.441 1 96.81 84 PRO A C 1
ATOM 646 O O . PRO A 1 84 ? 10.766 -18.141 -3.74 1 96.81 84 PRO A O 1
ATOM 649 N N . LEU A 1 85 ? 10.609 -16.062 -3.102 1 97.06 85 LEU A N 1
ATOM 650 C CA . LEU A 1 85 ? 12.008 -15.828 -2.766 1 97.06 85 LEU A CA 1
ATOM 651 C C . LEU A 1 85 ? 12.227 -15.891 -1.258 1 97.06 85 LEU A C 1
ATOM 653 O O . LEU A 1 85 ? 11.648 -15.094 -0.512 1 97.06 85 LEU A O 1
ATOM 657 N N . THR A 1 86 ? 13.047 -16.812 -0.81 1 96.44 86 THR A N 1
ATOM 658 C CA . THR A 1 86 ? 13.289 -16.906 0.625 1 96.44 86 THR A CA 1
ATOM 659 C C . THR A 1 86 ? 14.766 -17.203 0.903 1 96.44 86 THR A C 1
ATOM 661 O O . THR A 1 86 ? 15.422 -17.891 0.12 1 96.44 86 THR A O 1
ATOM 664 N N . VAL A 1 87 ? 15.281 -16.609 1.95 1 95.88 87 VAL A N 1
ATOM 665 C CA . VAL A 1 87 ? 16.641 -16.781 2.439 1 95.88 87 VAL A CA 1
ATOM 666 C C . VAL A 1 87 ? 16.625 -17.047 3.943 1 95.88 87 VAL A C 1
ATOM 668 O O . VAL A 1 87 ? 15.695 -16.641 4.641 1 95.88 87 VAL A O 1
ATOM 671 N N . ILE A 1 88 ? 17.578 -17.75 4.465 1 91.94 88 ILE A N 1
ATOM 672 C CA . ILE A 1 88 ? 17.688 -17.969 5.902 1 91.94 88 ILE A CA 1
ATOM 673 C C . ILE A 1 88 ? 17.797 -16.641 6.633 1 91.94 88 ILE A C 1
ATOM 675 O O . ILE A 1 88 ? 18.5 -15.727 6.18 1 91.94 88 ILE A O 1
ATOM 679 N N . PRO A 1 89 ? 17.047 -16.422 7.645 1 76.44 89 PRO A N 1
ATOM 680 C CA . PRO A 1 89 ? 17.016 -15.148 8.352 1 76.44 89 PRO A CA 1
ATOM 681 C C . PRO A 1 89 ? 18.375 -14.703 8.859 1 76.44 89 PRO A C 1
ATOM 683 O O . PRO A 1 89 ? 18.672 -13.508 8.898 1 76.44 89 PRO A O 1
ATOM 686 N N . GLU A 1 90 ? 19.297 -15.578 9.438 1 67 90 GLU A N 1
ATOM 687 C CA . GLU A 1 90 ? 20.562 -15.242 10.094 1 67 90 GLU A CA 1
ATOM 688 C C . GLU A 1 90 ? 21.594 -14.719 9.094 1 67 90 GLU A C 1
ATOM 690 O O . GLU A 1 90 ? 22.594 -14.117 9.477 1 67 90 GLU A O 1
ATOM 695 N N . THR A 1 91 ? 21.547 -15.016 7.957 1 57.69 91 THR A N 1
ATOM 696 C CA . THR A 1 91 ? 22.578 -14.68 6.977 1 57.69 91 THR A CA 1
ATOM 697 C C . THR A 1 91 ? 22.312 -13.305 6.367 1 57.69 91 THR A C 1
ATOM 699 O O . THR A 1 91 ? 21.172 -12.828 6.363 1 57.69 91 THR A O 1
ATOM 702 N N . GLN A 1 92 ? 23.578 -12.531 6.105 1 57.12 92 GLN A N 1
ATOM 703 C CA . GLN A 1 92 ? 23.422 -11.258 5.41 1 57.12 92 GLN A CA 1
ATOM 704 C C . GLN A 1 92 ? 22.438 -11.375 4.254 1 57.12 92 GLN A C 1
ATOM 706 O O . GLN A 1 92 ? 22.828 -11.656 3.121 1 57.12 92 GLN A O 1
ATOM 711 N N . SER A 1 93 ? 21.25 -11.516 4.492 1 62.94 93 SER A N 1
ATOM 712 C CA . SER A 1 93 ? 20.016 -11.812 3.768 1 62.94 93 SER A CA 1
ATOM 713 C C . SER A 1 93 ? 19.875 -10.93 2.529 1 62.94 93 SER A C 1
ATOM 715 O O . SER A 1 93 ? 19.422 -11.398 1.479 1 62.94 93 SER A O 1
ATOM 717 N N . ASP A 1 94 ? 20.766 -9.914 2.523 1 78.44 94 ASP A N 1
ATOM 718 C CA . ASP A 1 94 ? 20.547 -8.969 1.431 1 78.44 94 ASP A CA 1
ATOM 719 C C . ASP A 1 94 ? 21.344 -9.375 0.19 1 78.44 94 ASP A C 1
ATOM 721 O O . ASP A 1 94 ? 20.844 -9.266 -0.933 1 78.44 94 ASP A O 1
ATOM 725 N N . ARG A 1 95 ? 22.562 -9.953 0.414 1 89.69 95 ARG A N 1
ATOM 726 C CA . ARG A 1 95 ? 23.375 -10.359 -0.726 1 89.69 95 ARG A CA 1
ATOM 727 C C . ARG A 1 95 ? 22.812 -11.617 -1.377 1 89.69 95 ARG A C 1
ATOM 729 O O . ARG A 1 95 ? 22.812 -11.742 -2.604 1 89.69 95 ARG A O 1
ATOM 736 N N . VAL A 1 96 ? 22.375 -12.523 -0.62 1 94.62 96 VAL A N 1
ATOM 737 C CA . VAL A 1 96 ? 21.875 -13.789 -1.142 1 94.62 96 VAL A CA 1
ATOM 738 C C . VAL A 1 96 ? 20.562 -13.547 -1.896 1 94.62 96 VAL A C 1
ATOM 740 O O . VAL A 1 96 ? 20.391 -14.016 -3.023 1 94.62 96 VAL A O 1
ATOM 743 N N . GLY A 1 97 ? 19.703 -12.797 -1.28 1 95.62 97 GLY A N 1
ATOM 744 C CA . GLY A 1 97 ? 18.438 -12.461 -1.93 1 95.62 97 GLY A CA 1
ATOM 745 C C . GLY A 1 97 ? 18.625 -11.727 -3.246 1 95.62 97 GLY A C 1
ATOM 746 O O . GLY A 1 97 ? 17.984 -12.055 -4.242 1 95.62 97 GLY A O 1
ATOM 747 N N . ARG A 1 98 ? 19.5 -10.781 -3.227 1 96.12 98 ARG A N 1
ATOM 748 C CA . ARG A 1 98 ? 19.797 -10.039 -4.449 1 96.12 98 ARG A CA 1
ATOM 749 C C . ARG A 1 98 ? 20.359 -10.953 -5.52 1 96.12 98 ARG A C 1
ATOM 751 O O . ARG A 1 98 ? 19.984 -10.867 -6.691 1 96.12 98 ARG A O 1
ATOM 758 N N . GLY A 1 99 ? 21.281 -11.812 -5.086 1 96.56 99 GLY A N 1
ATOM 759 C CA . GLY A 1 99 ? 21.859 -12.75 -6.031 1 96.56 99 GLY A CA 1
ATOM 760 C C . GLY A 1 99 ? 20.828 -13.656 -6.68 1 96.56 99 GLY A C 1
ATOM 761 O O . GLY A 1 99 ? 20.859 -13.867 -7.895 1 96.56 99 GLY A O 1
ATOM 762 N N . LEU A 1 100 ? 19.938 -14.18 -5.855 1 97.81 100 LEU A N 1
ATOM 763 C CA . LEU A 1 100 ? 18.875 -15.047 -6.355 1 97.81 100 LEU A CA 1
ATOM 764 C C . LEU A 1 100 ? 17.984 -14.289 -7.328 1 97.81 100 LEU A C 1
ATOM 766 O O . LEU A 1 100 ? 17.594 -14.828 -8.375 1 97.81 100 LEU A O 1
ATOM 770 N N . MET A 1 101 ? 17.656 -13.039 -7.039 1 98.19 101 MET A N 1
ATOM 771 C CA . MET A 1 101 ? 16.828 -12.211 -7.906 1 98.19 101 MET A CA 1
ATOM 772 C C . MET A 1 101 ? 17.547 -11.914 -9.219 1 98.19 101 MET A C 1
ATOM 774 O O . MET A 1 101 ? 16.953 -12.039 -10.297 1 98.19 101 MET A O 1
ATOM 778 N N . GLU A 1 102 ? 18.766 -11.531 -9.141 1 98.31 102 GLU A N 1
ATOM 779 C CA . GLU A 1 102 ? 19.516 -11.195 -10.344 1 98.31 102 GLU A CA 1
ATOM 780 C C . GLU A 1 102 ? 19.625 -12.398 -11.273 1 98.31 102 GLU A C 1
ATOM 782 O O . GLU A 1 102 ? 19.562 -12.25 -12.492 1 98.31 102 GLU A O 1
ATOM 787 N N . ASP A 1 103 ? 19.766 -13.562 -10.688 1 98.56 103 ASP A N 1
ATOM 788 C CA . ASP A 1 103 ? 19.859 -14.781 -11.484 1 98.56 103 ASP A CA 1
ATOM 789 C C . ASP A 1 103 ? 18.562 -15.016 -12.266 1 98.56 103 ASP A C 1
ATOM 791 O O . ASP A 1 103 ? 18.594 -15.203 -13.484 1 98.56 103 ASP A O 1
ATOM 795 N N . VAL A 1 104 ? 17.438 -14.953 -11.57 1 98.44 104 VAL A N 1
ATOM 796 C CA . VAL A 1 104 ? 16.156 -15.219 -12.211 1 98.44 104 VAL A CA 1
ATOM 797 C C . VAL A 1 104 ? 15.852 -14.133 -13.234 1 98.44 104 VAL A C 1
ATOM 799 O O . VAL A 1 104 ? 15.266 -14.398 -14.289 1 98.44 104 VAL A O 1
ATOM 802 N N . LEU A 1 105 ? 16.234 -12.922 -12.984 1 98.31 105 LEU A N 1
ATOM 803 C CA . LEU A 1 105 ? 16 -11.82 -13.914 1 98.31 105 LEU A CA 1
ATOM 804 C C . LEU A 1 105 ? 16.859 -11.969 -15.164 1 98.31 105 LEU A C 1
ATOM 806 O O . LEU A 1 105 ? 16.422 -11.617 -16.266 1 98.31 105 LEU A O 1
ATOM 810 N N . GLU A 1 106 ? 18.078 -12.43 -14.984 1 98.25 106 GLU A N 1
ATOM 811 C CA . GLU A 1 106 ? 18.922 -12.719 -16.141 1 98.25 106 GLU A CA 1
ATOM 812 C C . GLU A 1 106 ? 18.312 -13.797 -17.016 1 98.25 106 GLU A C 1
ATOM 814 O O . GLU A 1 106 ? 18.297 -13.672 -18.25 1 98.25 106 GLU A O 1
ATOM 819 N N . HIS A 1 107 ? 17.812 -14.812 -16.359 1 98.25 107 HIS A N 1
ATOM 820 C CA . HIS A 1 107 ? 17.125 -15.867 -17.094 1 98.25 107 HIS A CA 1
ATOM 821 C C . HIS A 1 107 ? 15.93 -15.305 -17.859 1 98.25 107 HIS A C 1
ATOM 823 O O . HIS A 1 107 ? 15.727 -15.633 -19.031 1 98.25 107 HIS A O 1
ATOM 829 N N . ALA A 1 108 ? 15.156 -14.461 -17.219 1 97.5 108 ALA A N 1
ATOM 830 C CA . ALA A 1 108 ? 13.984 -13.852 -17.859 1 97.5 108 ALA A CA 1
ATOM 831 C C . ALA A 1 108 ? 14.391 -13.008 -19.062 1 97.5 108 ALA A C 1
ATOM 833 O O . ALA A 1 108 ? 13.719 -13.031 -20.094 1 97.5 108 ALA A O 1
ATOM 834 N N . ARG A 1 109 ? 15.445 -12.289 -18.922 1 96.31 109 ARG A N 1
ATOM 835 C CA . ARG A 1 109 ? 15.961 -11.469 -20.016 1 96.31 109 ARG A CA 1
ATOM 836 C C . ARG A 1 109 ? 16.375 -12.336 -21.203 1 96.31 109 ARG A C 1
ATOM 838 O O . ARG A 1 109 ? 16.078 -12.016 -22.344 1 96.31 109 ARG A O 1
ATOM 845 N N . ASN A 1 110 ? 17.078 -13.398 -20.891 1 97.31 110 ASN A N 1
ATOM 846 C CA . ASN A 1 110 ? 17.547 -14.305 -21.938 1 97.31 110 ASN A CA 1
ATOM 847 C C . ASN A 1 110 ? 16.391 -14.953 -22.688 1 97.31 110 ASN A C 1
ATOM 849 O O . ASN A 1 110 ? 16.5 -15.234 -23.891 1 97.31 110 ASN A O 1
ATOM 853 N N . LYS A 1 111 ? 15.32 -15.148 -21.969 1 96.44 111 LYS A N 1
ATOM 854 C CA . LYS A 1 111 ? 14.148 -15.758 -22.578 1 96.44 111 LYS A CA 1
ATOM 855 C C . LYS A 1 111 ? 13.258 -14.711 -23.25 1 96.44 111 LYS A C 1
ATOM 857 O O . LYS A 1 111 ? 12.234 -15.047 -23.844 1 96.44 111 LYS A O 1
ATOM 862 N N . HIS A 1 112 ? 13.578 -13.453 -23.078 1 95.06 112 HIS A N 1
ATO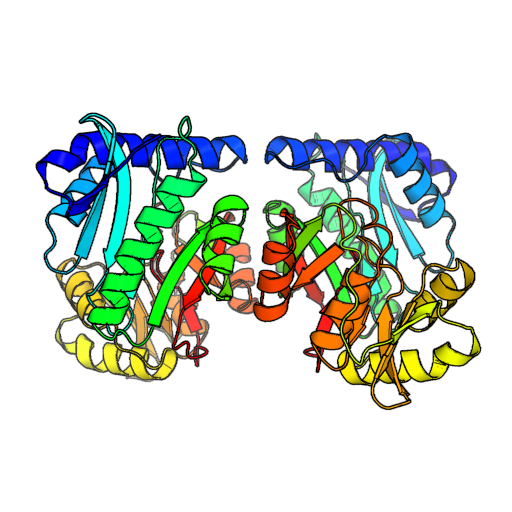M 863 C CA . HIS A 1 112 ? 12.938 -12.32 -23.734 1 95.06 112 HIS A CA 1
ATOM 864 C C . HIS A 1 112 ? 11.477 -12.188 -23.312 1 95.06 112 HIS A C 1
ATOM 866 O O . HIS A 1 112 ? 10.594 -11.992 -24.141 1 95.06 112 HIS A O 1
ATOM 872 N N . PHE A 1 113 ? 11.258 -12.414 -22.047 1 94.56 113 PHE A N 1
ATOM 873 C CA . PHE A 1 113 ? 9.922 -12.125 -21.531 1 94.56 113 PHE A CA 1
ATOM 874 C C . PHE A 1 113 ? 9.602 -10.641 -21.656 1 94.56 113 PHE A C 1
ATOM 876 O O . PHE A 1 113 ? 10.469 -9.789 -21.438 1 94.56 113 PHE A O 1
ATOM 883 N N . ALA A 1 114 ? 8.344 -10.367 -21.969 1 91.75 114 ALA A N 1
ATOM 884 C CA . ALA A 1 114 ? 7.914 -8.984 -22.156 1 91.75 114 ALA A CA 1
ATOM 885 C C . ALA A 1 114 ? 7.871 -8.242 -20.812 1 91.75 114 ALA A C 1
ATOM 887 O O . ALA A 1 114 ? 8.062 -7.023 -20.781 1 91.75 114 ALA A O 1
ATOM 888 N N . GLY A 1 115 ? 7.602 -8.992 -19.766 1 95.12 115 GLY A N 1
ATOM 889 C CA . GLY A 1 115 ? 7.508 -8.43 -18.422 1 95.12 115 GLY A CA 1
ATOM 890 C C . GLY A 1 115 ? 7.668 -9.469 -17.328 1 95.12 115 GLY A C 1
ATOM 891 O O . GLY A 1 115 ? 7.484 -10.664 -17.562 1 95.12 115 GLY A O 1
ATOM 892 N N . VAL A 1 116 ? 8.094 -9.008 -16.219 1 97.69 116 VAL A N 1
ATOM 893 C CA . VAL A 1 116 ? 8.227 -9.82 -15.016 1 97.69 116 VAL A CA 1
ATOM 894 C C . VAL A 1 116 ? 7.453 -9.172 -13.867 1 97.69 116 VAL A C 1
ATOM 896 O O . VAL A 1 116 ? 7.453 -7.953 -13.719 1 97.69 116 VAL A O 1
ATOM 899 N N . ARG A 1 117 ? 6.73 -10 -13.141 1 97.69 117 ARG A N 1
ATOM 900 C CA . ARG A 1 117 ? 5.898 -9.461 -12.07 1 97.69 117 ARG A CA 1
ATOM 901 C C . ARG A 1 117 ? 6.121 -10.227 -10.766 1 97.69 117 ARG A C 1
ATOM 903 O O . ARG A 1 117 ? 6.637 -11.352 -10.781 1 97.69 117 ARG A O 1
ATOM 910 N N . LEU A 1 118 ? 5.77 -9.602 -9.68 1 97.88 118 LEU A N 1
ATOM 911 C CA . LEU A 1 118 ? 5.75 -10.227 -8.359 1 97.88 118 LEU A CA 1
ATOM 912 C C . LEU A 1 118 ? 4.773 -9.516 -7.434 1 97.88 118 LEU A C 1
ATOM 914 O O . LEU A 1 118 ? 4.371 -8.375 -7.703 1 97.88 118 LEU A O 1
ATOM 918 N N . VAL A 1 119 ? 4.316 -10.211 -6.441 1 98.06 119 VAL A N 1
ATOM 919 C CA . VAL A 1 119 ? 3.506 -9.648 -5.363 1 98.06 119 VAL A CA 1
ATOM 920 C C . VAL A 1 119 ? 4.234 -9.812 -4.031 1 98.06 119 VAL A C 1
ATOM 922 O O . VAL A 1 119 ? 4.715 -10.898 -3.705 1 98.06 119 VAL A O 1
ATOM 925 N N . GLN A 1 120 ? 4.402 -8.773 -3.342 1 96.5 120 GLN A N 1
ATOM 926 C CA . GLN A 1 120 ? 5.133 -8.836 -2.08 1 96.5 120 GLN A CA 1
ATOM 927 C C . GLN A 1 120 ? 4.316 -8.234 -0.94 1 96.5 120 GLN A C 1
ATOM 929 O O . GLN A 1 120 ? 3.424 -7.418 -1.174 1 96.5 120 GLN A O 1
ATOM 934 N N . ALA A 1 121 ? 4.594 -8.688 0.292 1 97 121 ALA A N 1
ATOM 935 C CA . ALA A 1 121 ? 3.949 -8.141 1.482 1 97 121 ALA A CA 1
ATOM 936 C C . ALA A 1 121 ? 4.328 -6.672 1.682 1 97 121 ALA A C 1
ATOM 938 O O . ALA A 1 121 ? 5.508 -6.34 1.821 1 97 121 ALA A O 1
ATOM 939 N N . ALA A 1 122 ? 3.344 -5.828 1.838 1 97.62 122 ALA A N 1
ATOM 940 C CA . ALA A 1 122 ? 3.588 -4.391 1.898 1 97.62 122 ALA A CA 1
ATOM 941 C C . ALA A 1 122 ? 4.359 -4.016 3.16 1 97.62 122 ALA A C 1
ATOM 943 O O . ALA A 1 122 ? 5 -2.965 3.215 1 97.62 122 ALA A O 1
ATOM 944 N N . TYR A 1 123 ? 4.289 -4.875 4.168 1 96.88 123 TYR A N 1
ATOM 945 C CA . TYR A 1 123 ? 4.949 -4.594 5.438 1 96.88 123 TYR A CA 1
ATOM 946 C C . TYR A 1 123 ? 6.41 -5.031 5.398 1 96.88 123 TYR A C 1
ATOM 948 O O . TYR A 1 123 ? 7.156 -4.801 6.352 1 96.88 123 TYR A O 1
ATOM 956 N N . ASN A 1 124 ? 6.836 -5.715 4.352 1 95.62 124 ASN A N 1
ATOM 957 C CA . ASN A 1 124 ? 8.227 -6.121 4.191 1 95.62 124 ASN A CA 1
ATOM 958 C C . ASN A 1 124 ? 9.039 -5.066 3.436 1 95.62 124 ASN A C 1
ATOM 960 O O . ASN A 1 124 ? 9.25 -5.188 2.229 1 95.62 124 ASN A O 1
ATOM 964 N N . ASN A 1 125 ? 9.547 -4.113 4.203 1 95.44 125 ASN A N 1
ATOM 965 C CA . ASN A 1 125 ? 10.266 -2.98 3.625 1 95.44 125 ASN A CA 1
ATOM 966 C C . ASN A 1 125 ? 11.531 -3.426 2.898 1 95.44 125 ASN A C 1
ATOM 968 O O . ASN A 1 125 ? 11.922 -2.82 1.901 1 95.44 125 ASN A O 1
ATOM 972 N N . ARG A 1 126 ? 12.109 -4.488 3.34 1 92.94 126 ARG A N 1
ATOM 973 C CA . ARG A 1 126 ? 13.336 -4.988 2.734 1 92.94 126 ARG A CA 1
ATOM 974 C C . ARG A 1 126 ? 13.078 -5.504 1.321 1 92.94 126 ARG A C 1
ATOM 976 O O . ARG A 1 126 ? 13.836 -5.203 0.397 1 92.94 126 ARG A O 1
ATOM 983 N N . SER A 1 127 ? 12.031 -6.27 1.225 1 95.12 127 SER A N 1
ATOM 984 C CA . SER A 1 127 ? 11.672 -6.777 -0.094 1 95.12 127 SER A CA 1
ATOM 985 C C . SER A 1 127 ? 11.289 -5.645 -1.04 1 95.12 127 SER A C 1
ATOM 987 O O . SER A 1 127 ? 11.703 -5.633 -2.201 1 95.12 127 SER A O 1
ATOM 989 N N . LEU A 1 128 ? 10.523 -4.688 -0.538 1 97.06 128 LEU A N 1
ATOM 990 C CA . LEU A 1 128 ? 10.125 -3.541 -1.346 1 97.06 128 LEU A CA 1
ATOM 991 C C . LEU A 1 128 ? 11.344 -2.791 -1.863 1 97.06 128 LEU A C 1
ATOM 993 O O . LEU A 1 128 ? 11.422 -2.469 -3.051 1 97.06 128 LEU A O 1
ATOM 997 N N . SER A 1 129 ? 12.289 -2.535 -1 1 96.88 129 SER A N 1
ATOM 998 C CA . SER A 1 129 ? 13.492 -1.795 -1.351 1 96.88 129 SER A CA 1
ATOM 999 C C . SER A 1 129 ? 14.344 -2.564 -2.359 1 96.88 129 SER A C 1
ATOM 1001 O O . SER A 1 129 ? 14.82 -1.991 -3.342 1 96.88 129 SER A O 1
ATOM 1003 N N . LEU A 1 130 ? 14.492 -3.879 -2.139 1 95.81 130 LEU A N 1
ATOM 1004 C CA . LEU A 1 130 ? 15.266 -4.723 -3.041 1 95.81 130 LEU A CA 1
ATOM 1005 C C . LEU A 1 130 ? 14.688 -4.695 -4.449 1 95.81 130 LEU A C 1
ATOM 1007 O O . LEU A 1 130 ? 15.406 -4.441 -5.418 1 95.81 130 LEU A O 1
ATOM 1011 N N . TYR A 1 131 ? 13.398 -4.91 -4.535 1 97.75 131 TYR A N 1
ATOM 1012 C CA . TYR A 1 131 ? 12.758 -5.008 -5.84 1 97.75 131 TYR A CA 1
ATOM 1013 C C . TYR A 1 131 ? 12.75 -3.66 -6.551 1 97.75 131 TYR A C 1
ATOM 1015 O O . TYR A 1 131 ? 12.93 -3.592 -7.77 1 97.75 131 TYR A O 1
ATOM 1023 N N . THR A 1 132 ? 12.539 -2.607 -5.758 1 98.19 132 THR A N 1
ATOM 1024 C CA . THR A 1 132 ? 12.594 -1.27 -6.336 1 98.19 132 THR A CA 1
ATOM 1025 C C . THR A 1 132 ? 13.984 -0.974 -6.887 1 98.19 132 THR A C 1
ATOM 1027 O O . THR A 1 132 ? 14.125 -0.474 -8.008 1 98.19 132 THR A O 1
ATOM 1030 N N . LYS A 1 133 ? 15.016 -1.301 -6.188 1 97.5 133 LYS A N 1
ATOM 1031 C CA . LYS A 1 133 ? 16.391 -1.077 -6.621 1 97.5 133 LYS A CA 1
ATOM 1032 C C . LYS A 1 133 ? 16.719 -1.899 -7.867 1 97.5 133 LYS A C 1
ATOM 1034 O O . LYS A 1 133 ? 17.547 -1.496 -8.688 1 97.5 133 LYS A O 1
ATOM 1039 N N . LEU A 1 134 ? 16.062 -3.033 -8 1 97.5 134 LEU A N 1
ATOM 1040 C CA . LEU A 1 134 ? 16.281 -3.912 -9.141 1 97.5 134 LEU A CA 1
ATOM 1041 C C . LEU A 1 134 ? 15.469 -3.457 -10.352 1 97.5 134 LEU A C 1
ATOM 1043 O O . LEU A 1 134 ? 15.523 -4.082 -11.406 1 97.5 134 LEU A O 1
ATOM 1047 N N . GLY A 1 135 ? 14.625 -2.445 -10.172 1 97.75 135 GLY A N 1
ATOM 1048 C CA . GLY A 1 135 ? 13.977 -1.834 -11.312 1 97.75 135 GLY A CA 1
ATOM 1049 C C . GLY A 1 135 ? 12.477 -2.082 -11.352 1 97.75 135 GLY A C 1
ATOM 1050 O O . GLY A 1 135 ? 11.781 -1.58 -12.234 1 97.75 135 GLY A O 1
ATOM 1051 N N . PHE A 1 136 ? 11.992 -2.846 -10.367 1 98.31 136 PHE A N 1
ATOM 1052 C CA . PHE A 1 136 ? 10.555 -3.078 -10.328 1 98.31 136 PHE A CA 1
ATOM 1053 C C . PHE A 1 136 ? 9.812 -1.8 -9.953 1 98.31 136 PHE A C 1
ATOM 1055 O O . PHE A 1 136 ? 10.328 -0.973 -9.203 1 98.31 136 PHE A O 1
ATOM 1062 N N . GLU A 1 137 ? 8.602 -1.714 -10.469 1 97.94 137 GLU A N 1
ATOM 1063 C CA . GLU A 1 137 ? 7.715 -0.593 -10.164 1 97.94 137 GLU A CA 1
ATOM 1064 C C . GLU A 1 137 ? 6.453 -1.064 -9.453 1 97.94 137 GLU A C 1
ATOM 1066 O O . GLU A 1 137 ? 5.871 -2.088 -9.82 1 97.94 137 GLU A O 1
ATOM 1071 N N . VAL A 1 138 ? 6.07 -0.345 -8.453 1 97.38 138 VAL A N 1
ATOM 1072 C CA . VAL A 1 138 ? 4.801 -0.643 -7.797 1 97.38 138 VAL A CA 1
ATOM 1073 C C . VAL A 1 138 ? 3.641 -0.258 -8.711 1 97.38 138 VAL A C 1
ATOM 1075 O O . VAL A 1 138 ? 3.549 0.887 -9.156 1 97.38 138 VAL A O 1
ATOM 1078 N N . ARG A 1 139 ? 2.779 -1.208 -8.93 1 96.56 139 ARG A N 1
ATOM 1079 C CA . ARG A 1 139 ? 1.677 -0.963 -9.859 1 96.56 139 ARG A CA 1
ATOM 1080 C C . ARG A 1 139 ? 0.353 -0.843 -9.109 1 96.56 139 ARG A C 1
ATOM 1082 O O . ARG A 1 139 ? -0.47 0.017 -9.43 1 96.56 139 ARG A O 1
ATOM 1089 N N . GLU A 1 140 ? 0.185 -1.78 -8.133 1 95.38 140 GLU A N 1
ATOM 1090 C CA . GLU A 1 140 ? -1.096 -1.848 -7.434 1 95.38 140 GLU A CA 1
ATOM 1091 C C . GLU A 1 140 ? -0.902 -2.178 -5.957 1 95.38 140 GLU A C 1
ATOM 1093 O O . GLU A 1 140 ? -0.253 -3.17 -5.617 1 95.38 140 GLU A O 1
ATOM 1098 N N . PRO A 1 141 ? -1.47 -1.299 -5.102 1 97.56 141 PRO A N 1
ATOM 1099 C CA . PRO A 1 141 ? -1.691 -1.822 -3.75 1 97.56 141 PRO A CA 1
ATOM 1100 C C . PRO A 1 141 ? -2.811 -2.859 -3.695 1 97.56 141 PRO A C 1
ATOM 1102 O O . PRO A 1 141 ? -3.826 -2.715 -4.383 1 97.56 141 PRO A O 1
ATOM 1105 N N . LEU A 1 142 ? -2.576 -3.928 -2.939 1 98.31 142 LEU A N 1
ATOM 1106 C CA . LEU A 1 142 ? -3.535 -5.023 -2.828 1 98.31 142 LEU A CA 1
ATOM 1107 C C . LEU A 1 142 ? -3.922 -5.262 -1.373 1 98.31 142 LEU A C 1
ATOM 1109 O O . LEU A 1 142 ? -3.141 -4.973 -0.463 1 98.31 142 LEU A O 1
ATOM 1113 N N . ALA A 1 143 ? -5.086 -5.785 -1.215 1 98.5 143 ALA A N 1
ATOM 1114 C CA . ALA A 1 143 ? -5.531 -6.383 0.041 1 98.5 143 ALA A CA 1
ATOM 1115 C C . ALA A 1 143 ? -5.836 -7.867 -0.137 1 98.5 143 ALA A C 1
ATOM 1117 O O . ALA A 1 143 ? -6.484 -8.266 -1.108 1 98.5 143 ALA A O 1
ATOM 1118 N N . THR A 1 144 ? -5.281 -8.641 0.691 1 98.56 144 THR A N 1
ATOM 1119 C CA . THR A 1 144 ? -5.766 -10.016 0.786 1 98.56 144 THR A CA 1
ATOM 1120 C C . THR A 1 144 ? -7.039 -10.086 1.624 1 98.56 144 THR A C 1
ATOM 1122 O O . THR A 1 144 ? -7.055 -9.641 2.773 1 98.56 144 THR A O 1
ATOM 1125 N N . LEU A 1 145 ? -8.102 -10.586 1.024 1 98.75 145 LEU A N 1
ATOM 1126 C CA . LEU A 1 145 ? -9.383 -10.672 1.714 1 98.75 145 LEU A CA 1
ATOM 1127 C C . LEU A 1 145 ? -9.727 -12.125 2.035 1 98.75 145 LEU A C 1
ATOM 1129 O O . LEU A 1 145 ? -9.445 -13.023 1.24 1 98.75 145 LEU A O 1
ATOM 1133 N N . GLN A 1 146 ? -10.297 -12.328 3.186 1 98.5 146 GLN A N 1
ATOM 1134 C CA . GLN A 1 146 ? -10.688 -13.648 3.65 1 98.5 146 GLN A CA 1
ATOM 1135 C C . GLN A 1 146 ? -11.984 -13.594 4.445 1 98.5 146 GLN A C 1
ATOM 1137 O O . GLN A 1 146 ? -12.406 -12.523 4.883 1 98.5 146 GLN A O 1
ATOM 1142 N N . GLY A 1 147 ? -12.617 -14.719 4.594 1 98.31 147 GLY A N 1
ATOM 1143 C CA . GLY A 1 147 ? -13.867 -14.836 5.32 1 98.31 147 GLY A CA 1
ATOM 1144 C C . GLY A 1 147 ? -14.656 -16.078 4.945 1 98.31 147 GLY A C 1
ATOM 1145 O O . GLY A 1 147 ? -14.156 -16.953 4.238 1 98.31 147 GLY A O 1
ATOM 1146 N N . ALA A 1 148 ? -15.891 -16.188 5.453 1 98.12 148 ALA A N 1
ATOM 1147 C CA . ALA A 1 148 ? -16.812 -17.266 5.082 1 98.12 148 ALA A CA 1
ATOM 1148 C C . ALA A 1 148 ? -17.344 -17.062 3.664 1 98.12 148 ALA A C 1
ATOM 1150 O O . ALA A 1 148 ? -17.438 -15.938 3.178 1 98.12 148 ALA A O 1
ATOM 1151 N N . PRO A 1 149 ? -17.594 -18.172 3.002 1 98.44 149 PRO A N 1
ATOM 1152 C CA . PRO A 1 149 ? -18.25 -18.016 1.704 1 98.44 149 PRO A CA 1
ATOM 1153 C C . PRO A 1 149 ? -19.5 -17.141 1.77 1 98.44 149 PRO A C 1
ATOM 1155 O O . PRO A 1 149 ? -20.266 -17.203 2.736 1 98.44 149 PRO A O 1
ATOM 1158 N N . LEU A 1 150 ? -19.719 -16.328 0.798 1 98.31 150 LEU A N 1
ATOM 1159 C CA . LEU A 1 150 ? -20.781 -15.336 0.842 1 98.31 150 LEU A CA 1
ATOM 1160 C C . LEU A 1 150 ? -22.109 -15.953 0.454 1 98.31 150 LEU A C 1
ATOM 1162 O O . LEU A 1 150 ? -23.156 -15.586 1.008 1 98.31 150 LEU A O 1
ATOM 1166 N N . GLN A 1 151 ? -22.109 -16.859 -0.489 1 97.62 151 GLN A N 1
ATOM 1167 C CA . GLN A 1 151 ? -23.328 -17.5 -0.981 1 97.62 151 GLN A CA 1
ATOM 1168 C C . GLN A 1 151 ? -24.328 -16.469 -1.497 1 97.62 151 GLN A C 1
ATOM 1170 O O . GLN A 1 151 ? -25.5 -16.5 -1.128 1 97.62 151 GLN A O 1
ATOM 1175 N N . ILE A 1 152 ? -23.875 -15.602 -2.289 1 97.31 152 ILE A N 1
ATOM 1176 C CA . ILE A 1 152 ? -24.672 -14.523 -2.869 1 97.31 152 ILE A CA 1
ATOM 1177 C C . ILE A 1 152 ? -24.734 -14.703 -4.387 1 97.31 152 ILE A C 1
ATOM 1179 O O . ILE A 1 152 ? -23.75 -15.047 -5.027 1 97.31 152 ILE A O 1
ATOM 1183 N N . ASP A 1 153 ? -25.891 -14.516 -4.906 1 96.69 153 ASP A N 1
ATOM 1184 C CA . ASP A 1 153 ? -26.109 -14.492 -6.348 1 96.69 153 ASP A CA 1
ATOM 1185 C C . ASP A 1 153 ? -26.375 -13.07 -6.84 1 96.69 153 ASP A C 1
ATOM 1187 O O . ASP A 1 153 ? -27.25 -12.375 -6.305 1 96.69 153 ASP A O 1
ATOM 1191 N N . ILE A 1 154 ? -25.609 -12.68 -7.758 1 98 154 ILE A N 1
ATOM 1192 C CA . ILE A 1 154 ? -25.828 -11.375 -8.375 1 98 154 ILE A CA 1
ATOM 1193 C C . ILE A 1 154 ? -26.812 -11.508 -9.531 1 98 154 ILE A C 1
ATOM 1195 O O . ILE A 1 154 ? -26.562 -12.234 -10.5 1 98 154 ILE A O 1
ATOM 1199 N N . SER A 1 155 ? -27.906 -10.797 -9.461 1 97.75 155 SER A N 1
ATOM 1200 C CA . SER A 1 155 ? -28.984 -10.898 -10.453 1 97.75 155 SER A CA 1
ATOM 1201 C C . SER A 1 155 ? -28.469 -10.609 -11.852 1 97.75 155 SER A C 1
ATOM 1203 O O . SER A 1 155 ? -27.75 -9.625 -12.07 1 97.75 155 SER A O 1
ATOM 1205 N N . GLY A 1 156 ? -28.781 -11.516 -12.805 1 98.12 156 GLY A N 1
ATOM 1206 C CA . GLY A 1 156 ? -28.422 -11.328 -14.195 1 98.12 156 GLY A CA 1
ATOM 1207 C C . GLY A 1 156 ? -27.031 -11.844 -14.523 1 98.12 156 GLY A C 1
ATOM 1208 O O . GLY A 1 156 ? -26.609 -11.844 -15.688 1 98.12 156 GLY A O 1
ATOM 1209 N N . TYR A 1 157 ? -26.359 -12.281 -13.492 1 98.69 157 TYR A N 1
ATOM 1210 C CA . TYR A 1 157 ? -25.016 -12.836 -13.656 1 98.69 157 TYR A CA 1
ATOM 1211 C C . TYR A 1 157 ? -24.969 -14.289 -13.195 1 98.69 157 TYR A C 1
ATOM 1213 O O . TYR A 1 157 ? -25.016 -14.57 -12 1 98.69 157 TYR A O 1
ATOM 1221 N N . ASN A 1 158 ? -24.875 -15.203 -14.148 1 98.38 158 ASN A N 1
ATOM 1222 C CA . ASN A 1 158 ? -24.922 -16.625 -13.859 1 98.38 158 ASN A CA 1
ATOM 1223 C C . ASN A 1 158 ? -23.531 -17.234 -13.758 1 98.38 158 ASN A C 1
ATOM 1225 O O . ASN A 1 158 ? -22.734 -17.141 -14.703 1 98.38 158 ASN A O 1
ATOM 1229 N N . VAL A 1 159 ? -23.25 -17.828 -12.648 1 98.81 159 VAL A N 1
ATOM 1230 C CA . VAL A 1 159 ? -21.938 -18.422 -12.43 1 98.81 159 VAL A CA 1
ATOM 1231 C C . VAL A 1 159 ? -22.016 -19.938 -12.555 1 98.81 159 VAL A C 1
ATOM 1233 O O . VAL A 1 159 ? -22.953 -20.562 -12.039 1 98.81 159 VAL A O 1
ATOM 1236 N N . ARG A 1 160 ? -21.109 -20.516 -13.227 1 98.38 160 ARG A N 1
ATOM 1237 C CA . ARG A 1 160 ? -21.031 -21.969 -13.375 1 98.38 160 ARG A CA 1
ATOM 1238 C C . ARG A 1 160 ? -19.578 -22.438 -13.531 1 98.38 160 ARG A C 1
ATOM 1240 O O . ARG A 1 160 ? -18.703 -21.625 -13.836 1 98.38 160 ARG A O 1
ATOM 1247 N N . PRO A 1 161 ? -19.344 -23.734 -13.312 1 98.5 161 PRO A N 1
ATOM 1248 C CA . PRO A 1 161 ? -18 -24.25 -13.609 1 98.5 161 PRO A CA 1
ATOM 1249 C C . PRO A 1 161 ? -17.594 -24.047 -15.062 1 98.5 161 PRO A C 1
ATOM 1251 O O . PRO A 1 161 ? -18.438 -24.156 -15.961 1 98.5 161 PRO A O 1
ATOM 1254 N N . ALA A 1 162 ? -16.391 -23.703 -15.219 1 98.69 162 ALA A N 1
ATOM 1255 C CA . ALA A 1 162 ? -15.867 -23.562 -16.578 1 98.69 162 ALA A CA 1
ATOM 1256 C C . ALA A 1 162 ? -15.695 -24.922 -17.25 1 98.69 162 ALA A C 1
ATOM 1258 O O . ALA A 1 162 ? -15.367 -25.906 -16.578 1 98.69 162 ALA A O 1
ATOM 1259 N N . ARG A 1 163 ? -15.945 -24.953 -18.531 1 97.56 163 ARG A N 1
ATOM 1260 C CA . ARG A 1 163 ? -15.727 -26.125 -19.375 1 97.56 163 ARG A CA 1
ATOM 1261 C C . ARG A 1 163 ? -14.602 -25.875 -20.391 1 97.56 163 ARG A C 1
ATOM 1263 O O . ARG A 1 163 ? -14.227 -24.719 -20.625 1 97.56 163 ARG A O 1
ATOM 1270 N N . ALA A 1 164 ? -14.094 -26.953 -20.875 1 97.81 164 ALA A N 1
ATOM 1271 C CA . ALA A 1 164 ? -13 -26.859 -21.844 1 97.81 164 ALA A CA 1
ATOM 1272 C C . ALA A 1 164 ? -13.367 -25.938 -23 1 97.81 164 ALA A C 1
ATOM 1274 O O . ALA A 1 164 ? -12.523 -25.188 -23.5 1 97.81 164 ALA A O 1
ATOM 1275 N N . GLU A 1 165 ? -14.57 -25.938 -23.422 1 97.56 165 GLU A N 1
ATOM 1276 C CA . GLU A 1 165 ? -15.039 -25.172 -24.562 1 97.56 165 GLU A CA 1
ATOM 1277 C C . GLU A 1 165 ? -15.062 -23.672 -24.25 1 97.56 165 GLU A C 1
ATOM 1279 O O . GLU A 1 165 ? -15.148 -22.844 -25.156 1 97.56 165 GLU A O 1
ATOM 1284 N N . ASP A 1 166 ? -15 -23.297 -22.953 1 98.12 166 ASP A N 1
ATOM 1285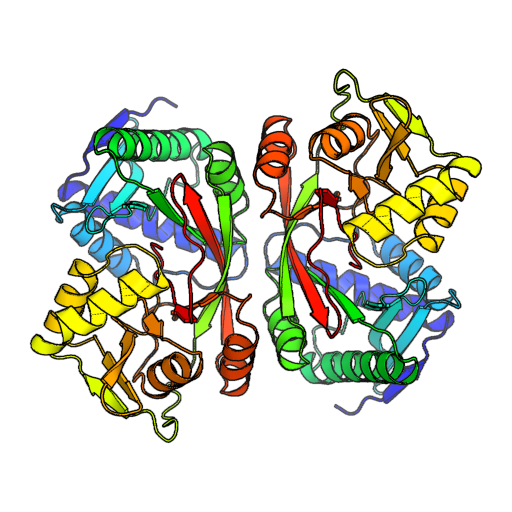 C CA . ASP A 1 166 ? -15.047 -21.891 -22.547 1 98.12 166 ASP A CA 1
ATOM 1286 C C . ASP A 1 166 ? -13.68 -21.234 -22.672 1 98.12 166 ASP A C 1
ATOM 1288 O O . ASP A 1 166 ? -13.562 -20.016 -22.594 1 98.12 166 ASP A O 1
ATOM 1292 N N . ALA A 1 167 ? -12.625 -22.031 -22.844 1 97.5 167 ALA A N 1
ATOM 1293 C CA . ALA A 1 167 ? -11.25 -21.578 -22.719 1 97.5 167 ALA A CA 1
ATOM 1294 C C . ALA A 1 167 ? -10.961 -20.422 -23.672 1 97.5 167 ALA A C 1
ATOM 1296 O O . ALA A 1 167 ? -10.367 -19.422 -23.281 1 97.5 167 ALA A O 1
ATOM 1297 N N . ASN A 1 168 ? -11.398 -20.547 -24.875 1 96.75 168 ASN A N 1
ATOM 1298 C CA . ASN A 1 168 ? -11.102 -19.516 -25.875 1 96.75 168 ASN A CA 1
ATOM 1299 C C . ASN A 1 168 ? -11.758 -18.188 -25.531 1 96.75 168 ASN A C 1
ATOM 1301 O O . ASN A 1 168 ? -11.133 -17.141 -25.641 1 96.75 168 ASN A O 1
ATOM 1305 N N . ALA A 1 169 ? -12.984 -18.25 -25.172 1 97.56 169 ALA A N 1
ATOM 1306 C CA . ALA A 1 169 ? -13.703 -17.031 -24.781 1 97.56 169 ALA A CA 1
ATOM 1307 C C . ALA A 1 169 ? -13.055 -16.375 -23.562 1 97.56 169 ALA A C 1
ATOM 1309 O O . ALA A 1 169 ? -12.922 -15.156 -23.516 1 97.56 169 ALA A O 1
ATOM 1310 N N . CYS A 1 170 ? -12.656 -17.156 -22.641 1 98.06 170 CYS A N 1
ATOM 1311 C CA . CYS A 1 170 ? -12 -16.672 -21.438 1 98.06 170 CYS A CA 1
ATOM 1312 C C . CYS A 1 170 ? -10.648 -16.047 -21.766 1 98.06 170 CYS A C 1
ATOM 1314 O O . CYS A 1 170 ? -10.328 -14.961 -21.266 1 98.06 170 CYS A O 1
ATOM 1316 N N . ASP A 1 171 ? -9.914 -16.688 -22.625 1 96.06 171 ASP A N 1
ATOM 1317 C CA . ASP A 1 171 ? -8.609 -16.172 -23.031 1 96.06 171 ASP A CA 1
ATOM 1318 C C . ASP A 1 171 ? -8.742 -14.82 -23.734 1 96.06 171 ASP A C 1
ATOM 1320 O O . ASP A 1 171 ? -7.926 -13.922 -23.547 1 96.06 171 ASP A O 1
ATOM 1324 N N . ALA A 1 172 ? -9.719 -14.734 -24.562 1 96.56 172 ALA A N 1
ATOM 1325 C CA . ALA A 1 172 ? -9.984 -13.484 -25.266 1 96.56 172 ALA A CA 1
ATOM 1326 C C . ALA A 1 172 ? -10.305 -12.359 -24.281 1 96.56 172 ALA A C 1
ATOM 1328 O O . ALA A 1 172 ? -9.852 -11.227 -24.453 1 96.56 172 ALA A O 1
ATOM 1329 N N . LEU A 1 173 ? -11.023 -12.688 -23.266 1 97.06 173 LEU A N 1
ATOM 1330 C CA . LEU A 1 173 ? -11.352 -11.727 -22.219 1 97.06 173 LEU A CA 1
ATOM 1331 C C . LEU A 1 173 ? -10.102 -11.273 -21.484 1 97.06 173 LEU A C 1
ATOM 1333 O O . LEU A 1 173 ? -9.922 -10.078 -21.219 1 97.06 173 LEU A O 1
ATOM 1337 N N . CYS A 1 174 ? -9.25 -12.195 -21.125 1 96.19 174 CYS A N 1
ATOM 1338 C CA . CYS A 1 174 ? -8 -11.875 -20.453 1 96.19 174 CYS A CA 1
ATOM 1339 C C . CYS A 1 174 ? -7.137 -10.945 -21.297 1 96.19 174 CYS A C 1
ATOM 1341 O O . CYS A 1 174 ? -6.586 -9.969 -20.781 1 96.19 174 CYS A O 1
ATOM 1343 N N . ARG A 1 175 ? -7.035 -11.227 -22.578 1 95.44 175 ARG A N 1
ATOM 1344 C CA . ARG A 1 175 ? -6.254 -10.391 -23.484 1 95.44 175 ARG A CA 1
ATOM 1345 C C . ARG A 1 175 ? -6.852 -8.992 -23.594 1 95.44 175 ARG A C 1
ATOM 1347 O O . ARG A 1 175 ? -6.121 -8 -23.656 1 95.44 175 ARG A O 1
ATOM 1354 N N . LYS A 1 176 ? -8.094 -8.969 -23.609 1 96.12 176 LYS A N 1
ATOM 1355 C CA . LYS A 1 176 ? -8.781 -7.684 -23.672 1 96.12 176 LYS A CA 1
ATOM 1356 C C . LYS A 1 176 ? -8.5 -6.855 -22.422 1 96.12 176 LYS A C 1
ATOM 1358 O O . LYS A 1 176 ? -8.242 -5.652 -22.5 1 96.12 176 LYS A O 1
ATOM 1363 N N . ILE A 1 177 ? -8.461 -7.465 -21.281 1 95.75 177 ILE A N 1
ATOM 1364 C CA . ILE A 1 177 ? -8.383 -6.758 -20.016 1 95.75 177 ILE A CA 1
ATOM 1365 C C . ILE A 1 177 ? -6.926 -6.48 -19.656 1 95.75 177 ILE A C 1
ATOM 1367 O O . ILE A 1 177 ? -6.574 -5.359 -19.281 1 95.75 177 ILE A O 1
ATOM 1371 N N . HIS A 1 178 ? -6.051 -7.461 -19.781 1 94.19 178 HIS A N 1
ATOM 1372 C CA . HIS A 1 178 ? -4.68 -7.344 -19.312 1 94.19 178 HIS A CA 1
ATOM 1373 C C . HIS A 1 178 ? -3.723 -7.023 -20.453 1 94.19 178 HIS A C 1
ATOM 1375 O O . HIS A 1 178 ? -2.596 -6.582 -20.219 1 94.19 178 HIS A O 1
ATOM 1381 N N . GLY A 1 179 ? -4.156 -7.375 -21.688 1 92.94 179 GLY A N 1
ATOM 1382 C CA . GLY A 1 179 ? -3.273 -7.203 -22.828 1 92.94 179 GLY A CA 1
ATOM 1383 C C . GLY A 1 179 ? -2.299 -8.352 -23 1 92.94 179 GLY A C 1
ATOM 1384 O O . GLY A 1 179 ? -1.364 -8.266 -23.797 1 92.94 179 GLY A O 1
ATOM 1385 N N . HIS A 1 180 ? -2.443 -9.422 -22.156 1 90.69 180 HIS A N 1
ATOM 1386 C CA . HIS A 1 180 ? -1.586 -10.594 -22.281 1 90.69 180 HIS A CA 1
ATOM 1387 C C . HIS A 1 180 ? -2.354 -11.875 -21.969 1 90.69 180 HIS A C 1
ATOM 1389 O O . HIS A 1 180 ? -3.439 -11.828 -21.391 1 90.69 180 HIS A O 1
ATOM 1395 N N . ASP A 1 181 ? -1.736 -12.945 -22.328 1 88.62 181 ASP A N 1
ATOM 1396 C CA . ASP A 1 181 ? -2.348 -14.266 -22.25 1 88.62 181 ASP A CA 1
ATOM 1397 C C . ASP A 1 181 ? -2.039 -14.938 -20.922 1 88.62 181 ASP A C 1
ATOM 1399 O O . ASP A 1 181 ? -0.92 -14.836 -20.406 1 88.62 181 ASP A O 1
ATOM 1403 N N . ARG A 1 182 ? -3.125 -15.586 -20.297 1 92.62 182 ARG A N 1
ATOM 1404 C CA . ARG A 1 182 ? -2.969 -16.453 -19.125 1 92.62 182 ARG A CA 1
ATOM 1405 C C . ARG A 1 182 ? -3.701 -17.781 -19.344 1 92.62 182 ARG A C 1
ATOM 1407 O O . ARG A 1 182 ? -4.203 -18.375 -18.375 1 92.62 182 ARG A O 1
ATOM 1414 N N . GLY A 1 183 ? -3.738 -18.172 -20.594 1 93.06 183 GLY A N 1
ATOM 1415 C CA . GLY A 1 183 ? -4.547 -19.297 -21 1 93.06 183 GLY A CA 1
ATOM 1416 C C . GLY A 1 183 ? -4.086 -20.625 -20.406 1 93.06 183 GLY A C 1
ATOM 1417 O O . GLY A 1 183 ? -4.906 -21.484 -20.094 1 93.06 183 GLY A O 1
ATOM 1418 N N . GLN A 1 184 ? -2.797 -20.844 -20.219 1 92.19 184 GLN A N 1
ATOM 1419 C CA . GLN A 1 184 ? -2.291 -22.078 -19.656 1 92.19 184 GLN A CA 1
ATOM 1420 C C . GLN A 1 184 ? -2.764 -22.266 -18.219 1 92.19 184 GLN A C 1
ATOM 1422 O O . GLN A 1 184 ? -3.18 -23.359 -17.828 1 92.19 184 GLN A O 1
ATOM 1427 N N . GLU A 1 185 ? -2.729 -21.219 -17.422 1 92.62 185 GLU A N 1
ATOM 1428 C CA . GLU A 1 185 ? -3.248 -21.281 -16.062 1 92.62 185 GLU A CA 1
ATOM 1429 C C . GLU A 1 185 ? -4.734 -21.625 -16.047 1 92.62 185 GLU A C 1
ATOM 1431 O O . GLU A 1 185 ? -5.191 -22.391 -15.211 1 92.62 185 GLU A O 1
ATOM 1436 N N . LEU A 1 186 ? -5.422 -21 -17 1 95.88 186 LEU A N 1
ATOM 1437 C CA . LEU A 1 186 ? -6.859 -21.25 -17.094 1 95.88 186 LEU A CA 1
ATOM 1438 C C . LEU A 1 186 ? -7.145 -22.703 -17.422 1 95.88 186 LEU A C 1
ATOM 1440 O O . LEU A 1 186 ? -7.996 -23.328 -16.797 1 95.88 186 LEU A O 1
ATOM 1444 N N . ARG A 1 187 ? -6.441 -23.266 -18.375 1 95.81 187 ARG A N 1
ATOM 1445 C CA . ARG A 1 187 ? -6.648 -24.656 -18.781 1 95.81 1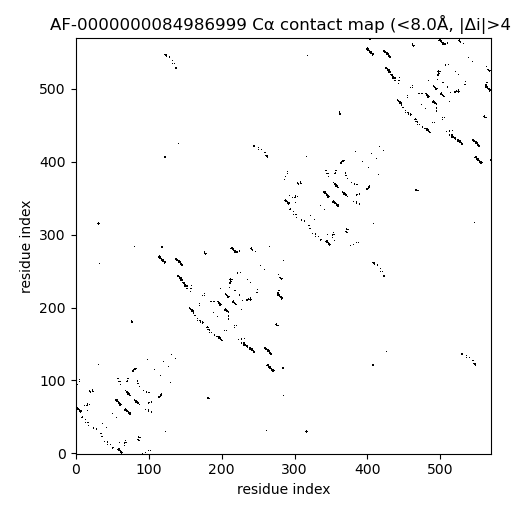87 ARG A CA 1
ATOM 1446 C C . ARG A 1 187 ? -6.324 -25.609 -17.641 1 95.81 187 ARG A C 1
ATOM 1448 O O . ARG A 1 187 ? -7.027 -26.609 -17.438 1 95.81 187 ARG A O 1
ATOM 1455 N N . HIS A 1 188 ? -5.246 -25.281 -16.906 1 93.56 188 HIS A N 1
ATOM 1456 C CA . HIS A 1 188 ? -4.91 -26.078 -15.734 1 93.56 188 HIS A CA 1
ATOM 1457 C C . HIS A 1 188 ? -6.031 -26.047 -14.703 1 93.56 188 HIS A C 1
ATOM 1459 O O . HIS A 1 188 ? -6.414 -27.078 -14.156 1 93.56 188 HIS A O 1
ATOM 1465 N N . ALA A 1 189 ? -6.586 -24.891 -14.484 1 96.69 189 ALA A N 1
ATOM 1466 C CA . ALA A 1 189 ? -7.656 -24.703 -13.508 1 96.69 189 ALA A CA 1
ATOM 1467 C C . ALA A 1 189 ? -8.922 -25.438 -13.938 1 96.69 189 ALA A C 1
ATOM 1469 O O . ALA A 1 189 ? -9.656 -25.984 -13.102 1 96.69 189 ALA A O 1
ATOM 1470 N N . ILE A 1 190 ? -9.227 -25.406 -15.219 1 97.75 190 ILE A N 1
ATOM 1471 C CA . ILE A 1 190 ? -10.359 -26.141 -15.758 1 97.75 190 ILE A CA 1
ATOM 1472 C C . ILE A 1 190 ? -10.172 -27.641 -15.5 1 97.75 190 ILE A C 1
ATOM 1474 O O . ILE A 1 190 ? -11.094 -28.328 -15.055 1 97.75 190 ILE A O 1
ATOM 1478 N N . GLY A 1 191 ? -8.961 -28.062 -15.75 1 96.81 191 GLY A N 1
ATOM 1479 C CA . GLY A 1 191 ? -8.641 -29.469 -15.492 1 96.81 191 GLY A CA 1
ATOM 1480 C C . GLY A 1 191 ? -8.789 -29.859 -14.031 1 96.81 191 GLY A C 1
ATOM 1481 O O . GLY A 1 191 ? -9.219 -30.969 -13.719 1 96.81 191 GLY A O 1
ATOM 1482 N N . GLN A 1 192 ? -8.469 -28.953 -13.164 1 95.88 192 GLN A N 1
ATOM 1483 C CA . GLN A 1 192 ? -8.555 -29.203 -11.727 1 95.88 192 GLN A CA 1
ATOM 1484 C C . GLN A 1 192 ? -9.961 -28.922 -11.203 1 95.88 192 GLN A C 1
ATOM 1486 O O . GLN A 1 192 ? -10.227 -29.078 -10.008 1 95.88 192 GLN A O 1
ATOM 1491 N N . GLN A 1 193 ? -10.828 -28.422 -12.039 1 96.94 193 GLN A N 1
ATOM 1492 C CA . GLN A 1 193 ? -12.234 -28.156 -11.742 1 96.94 193 GLN A CA 1
ATOM 1493 C C . GLN A 1 193 ? -12.383 -27.047 -10.711 1 96.94 193 GLN A C 1
ATOM 1495 O O . GLN A 1 193 ? -13.258 -27.109 -9.844 1 96.94 193 GLN A O 1
ATOM 1500 N N . THR A 1 194 ? -11.477 -26.062 -10.797 1 97.44 194 THR A N 1
ATOM 1501 C CA . THR A 1 194 ? -11.57 -24.922 -9.898 1 97.44 194 THR A CA 1
ATOM 1502 C C . THR A 1 194 ? -12.039 -23.688 -10.641 1 97.44 194 THR A C 1
ATOM 1504 O O . THR A 1 194 ? -12.469 -22.703 -10.023 1 97.44 194 THR A O 1
ATOM 1507 N N . ALA A 1 195 ? -12 -23.703 -11.961 1 98.62 195 ALA A N 1
ATOM 1508 C CA . ALA A 1 195 ? -12.312 -22.531 -12.766 1 98.62 195 ALA A CA 1
ATOM 1509 C C . ALA A 1 195 ? -13.82 -22.297 -12.828 1 98.62 195 ALA A C 1
ATOM 1511 O O . ALA A 1 195 ? -14.602 -23.25 -12.93 1 98.62 195 ALA A O 1
ATOM 1512 N N . MET A 1 196 ? -14.203 -21.047 -12.789 1 98.75 196 MET A N 1
ATOM 1513 C CA . MET A 1 196 ? -15.594 -20.625 -12.93 1 98.75 196 MET A CA 1
ATOM 1514 C C . MET A 1 196 ? -15.727 -19.547 -14 1 98.75 196 MET A C 1
ATOM 1516 O O . MET A 1 196 ? -14.789 -18.797 -14.258 1 98.75 196 MET A O 1
ATOM 1520 N N . VAL A 1 197 ? -16.906 -19.5 -14.633 1 98.81 197 VAL A N 1
ATOM 1521 C CA . VAL A 1 197 ? -17.234 -18.422 -15.555 1 98.81 197 VAL A CA 1
ATOM 1522 C C . VAL A 1 197 ? -18.516 -17.734 -15.102 1 98.81 197 VAL A C 1
ATOM 1524 O O . VAL A 1 197 ? -19.328 -18.328 -14.391 1 98.81 197 VAL A O 1
ATOM 1527 N N . VAL A 1 198 ? -18.641 -16.547 -15.398 1 98.81 198 VAL A N 1
ATOM 1528 C CA . VAL A 1 198 ? -19.875 -15.781 -15.227 1 98.81 198 VAL A CA 1
ATOM 1529 C C . VAL A 1 198 ? -20.406 -15.336 -16.594 1 98.81 198 VAL A C 1
ATOM 1531 O O . VAL A 1 198 ? -19.641 -14.906 -17.453 1 98.81 198 VAL A O 1
ATOM 1534 N N . GLU A 1 199 ? -21.641 -15.547 -16.781 1 98.62 199 GLU A N 1
ATOM 1535 C CA . GLU A 1 199 ? -22.328 -15.172 -18.016 1 98.62 199 GLU A CA 1
ATOM 1536 C C . GLU A 1 199 ? -23.344 -14.055 -17.766 1 98.62 199 GLU A C 1
ATOM 1538 O O . GLU A 1 199 ? -24.078 -14.094 -16.781 1 98.62 199 GLU A O 1
ATOM 1543 N N . HIS A 1 200 ? -23.297 -13.086 -18.547 1 98.25 200 HIS A N 1
ATOM 1544 C CA . HIS A 1 200 ? -24.234 -11.969 -18.547 1 98.25 200 HIS A CA 1
ATOM 1545 C C . HIS A 1 200 ? -24.609 -11.57 -19.969 1 98.25 200 HIS A C 1
ATOM 1547 O O . HIS A 1 200 ? -23.734 -11.43 -20.828 1 98.25 200 HIS A O 1
ATOM 1553 N N . GLY A 1 201 ? -25.875 -11.445 -20.266 1 96.69 201 GLY A N 1
ATOM 1554 C CA . GLY A 1 201 ? -26.328 -11.086 -21.609 1 96.69 201 GLY A CA 1
ATOM 1555 C C . GLY A 1 201 ? -26.047 -12.164 -22.641 1 96.69 201 GLY A C 1
ATOM 1556 O O . GLY A 1 201 ? -25.766 -11.859 -23.797 1 96.69 201 GLY A O 1
ATOM 1557 N N . GLY A 1 202 ? -25.844 -13.352 -22.281 1 95 202 GLY A N 1
ATOM 1558 C CA . GLY A 1 202 ? -25.734 -14.477 -23.188 1 95 202 GLY A CA 1
ATOM 1559 C C . GLY A 1 202 ? -24.297 -14.82 -23.547 1 95 202 GLY A C 1
ATOM 1560 O O . GLY A 1 202 ? -24.062 -15.664 -24.422 1 95 202 GLY A O 1
ATOM 1561 N N . HIS A 1 203 ? -23.406 -14.172 -22.969 1 96.88 203 HIS A N 1
ATOM 1562 C CA . HIS A 1 203 ? -22.016 -14.508 -23.25 1 96.88 203 HIS A CA 1
ATOM 1563 C C . HIS A 1 203 ? -21.188 -14.477 -21.969 1 96.88 203 HIS A C 1
ATOM 1565 O O . HIS A 1 203 ? -21.641 -14.008 -20.938 1 96.88 203 HIS A O 1
ATOM 1571 N N . ILE A 1 204 ? -20 -15 -22 1 98.62 204 ILE A N 1
ATOM 1572 C CA . ILE A 1 204 ? -19.078 -15 -20.875 1 98.62 204 ILE A CA 1
ATOM 1573 C C . ILE A 1 204 ? -18.484 -13.602 -20.688 1 98.62 204 ILE A C 1
ATOM 1575 O O . ILE A 1 204 ? -17.828 -13.07 -21.594 1 98.62 204 ILE A O 1
ATOM 1579 N N . THR A 1 205 ? -18.688 -13.008 -19.516 1 98.62 205 THR A N 1
ATOM 1580 C CA . THR A 1 205 ? -18.219 -11.648 -19.25 1 98.62 205 THR A CA 1
ATOM 1581 C C . THR A 1 205 ? -17.156 -11.648 -18.172 1 98.62 205 THR A C 1
ATOM 1583 O O . THR A 1 205 ? -16.594 -10.594 -17.844 1 98.62 205 THR A O 1
ATOM 1586 N N . GLY A 1 206 ? -16.844 -12.82 -17.578 1 98.69 206 GLY A N 1
ATOM 1587 C CA . GLY A 1 206 ? -15.789 -12.961 -16.578 1 98.69 206 GLY A CA 1
ATOM 1588 C C . GLY A 1 206 ? -15.438 -14.406 -16.281 1 98.69 206 GLY A C 1
ATOM 1589 O O . GLY A 1 206 ? -16.172 -15.32 -16.656 1 98.69 206 GLY A O 1
ATOM 1590 N N . TYR A 1 207 ? -14.352 -14.602 -15.648 1 98.81 207 TYR A N 1
ATOM 1591 C CA . TYR A 1 207 ? -13.969 -15.93 -15.18 1 98.81 207 TYR A CA 1
ATOM 1592 C C . TYR A 1 207 ? -12.984 -15.828 -14.016 1 98.81 207 TYR A C 1
ATOM 1594 O O . TYR A 1 207 ? -12.43 -14.766 -13.758 1 98.81 207 TYR A O 1
ATOM 1602 N N . ALA A 1 208 ? -12.836 -16.875 -13.312 1 98.81 208 ALA A N 1
ATOM 1603 C CA . ALA A 1 208 ? -11.836 -17.078 -12.266 1 98.81 208 ALA A CA 1
ATOM 1604 C C . ALA A 1 208 ? -11.18 -18.438 -12.391 1 98.81 208 ALA A C 1
ATOM 1606 O O . ALA A 1 208 ? -11.859 -19.438 -12.664 1 98.81 208 ALA A O 1
ATOM 1607 N N . THR A 1 209 ? -9.867 -18.484 -12.281 1 98.19 209 THR A N 1
ATOM 1608 C CA . THR A 1 209 ? -9.211 -19.781 -12.148 1 98.19 209 THR A CA 1
ATOM 1609 C C . THR A 1 209 ? -9.453 -20.375 -10.766 1 98.19 209 THR A C 1
ATOM 1611 O O . THR A 1 209 ? -9.5 -21.594 -10.602 1 98.19 209 THR A O 1
ATOM 1614 N N . LEU A 1 210 ? -9.5 -19.578 -9.828 1 97.44 210 LEU A N 1
ATOM 1615 C CA . LEU A 1 210 ? -9.742 -19.812 -8.414 1 97.44 210 LEU A CA 1
ATOM 1616 C C . LEU A 1 210 ? -9.969 -18.5 -7.668 1 97.44 210 LEU A C 1
ATOM 1618 O O . LEU A 1 210 ? -9.258 -17.531 -7.895 1 97.44 210 LEU A O 1
ATOM 1622 N N . ILE A 1 211 ? -11 -18.438 -6.879 1 98.38 211 ILE A N 1
ATOM 1623 C CA . ILE A 1 211 ? -11.055 -17.328 -5.941 1 98.38 211 ILE A CA 1
ATOM 1624 C C . ILE A 1 211 ? -10.211 -17.656 -4.707 1 98.38 211 ILE A C 1
ATOM 1626 O O . ILE A 1 211 ? -10.695 -18.266 -3.758 1 98.38 211 ILE A O 1
ATOM 1630 N N . GLY A 1 212 ? -9.023 -17.234 -4.738 1 97.75 212 GLY A N 1
ATOM 1631 C CA . GLY A 1 212 ? -8.016 -17.562 -3.74 1 97.75 212 GLY A CA 1
ATOM 1632 C C . GLY A 1 212 ? -6.668 -16.922 -4.012 1 97.75 212 GLY A C 1
ATOM 1633 O O . GLY A 1 212 ? -6.5 -16.234 -5.016 1 97.75 212 GLY A O 1
ATOM 1634 N N . PHE A 1 213 ? -5.766 -17.266 -3.188 1 96.94 213 PHE A N 1
ATOM 1635 C CA . PHE A 1 213 ? -4.473 -16.594 -3.133 1 96.94 213 PHE A CA 1
ATOM 1636 C C . PHE A 1 213 ? -3.68 -16.844 -4.41 1 96.94 213 PHE A C 1
ATOM 1638 O O . PHE A 1 213 ? -2.977 -15.953 -4.895 1 96.94 213 PHE A O 1
ATOM 1645 N N . THR A 1 214 ? -3.793 -18.031 -4.996 1 94.88 214 THR A N 1
ATOM 1646 C CA . THR A 1 214 ? -2.99 -18.422 -6.152 1 94.88 214 THR A CA 1
ATOM 1647 C C . THR A 1 214 ? -3.797 -18.281 -7.438 1 94.88 214 THR A C 1
ATOM 1649 O O . THR A 1 214 ? -3.268 -18.484 -8.531 1 94.88 214 THR A O 1
ATOM 1652 N N . GLY A 1 215 ? -5.062 -17.984 -7.344 1 96.5 215 GLY A N 1
ATOM 1653 C CA . GLY A 1 215 ? -5.922 -17.844 -8.508 1 96.5 215 GLY A CA 1
ATOM 1654 C C . GLY A 1 215 ? -6.074 -16.406 -8.969 1 96.5 215 GLY A C 1
ATOM 1655 O O . GLY A 1 215 ? -5.727 -15.477 -8.242 1 96.5 215 GLY A O 1
ATOM 1656 N N . HIS A 1 216 ? -6.551 -16.25 -10.156 1 97.62 216 HIS A N 1
ATOM 1657 C CA . HIS A 1 216 ? -6.848 -14.922 -10.68 1 97.62 216 HIS A CA 1
ATOM 1658 C C . HIS A 1 216 ? -8.25 -14.867 -11.266 1 97.62 216 HIS A C 1
ATOM 1660 O O . HIS A 1 216 ? -8.875 -15.898 -11.508 1 97.62 216 HIS A O 1
ATOM 1666 N N . ALA A 1 217 ? -8.75 -13.672 -11.43 1 98.56 217 ALA A N 1
ATOM 1667 C CA . ALA A 1 217 ? -10.062 -13.461 -12.031 1 98.56 217 ALA A CA 1
ATOM 1668 C C . ALA A 1 217 ? -10.086 -12.188 -12.867 1 98.56 217 ALA A C 1
ATOM 1670 O O . ALA A 1 217 ? -9.328 -11.25 -12.594 1 98.56 217 ALA A O 1
ATOM 1671 N N . VAL A 1 218 ? -10.906 -12.219 -13.875 1 98.25 218 VAL A N 1
ATOM 1672 C CA . VAL A 1 218 ? -11.172 -11.023 -14.68 1 98.25 218 VAL A CA 1
ATOM 1673 C C . VAL A 1 218 ? -12.672 -10.898 -14.938 1 98.25 218 VAL A C 1
ATOM 1675 O O . VAL A 1 218 ? -13.398 -11.891 -14.906 1 98.25 218 VAL A O 1
ATOM 1678 N N . GLY A 1 219 ? -13.125 -9.711 -15.086 1 98.38 219 GLY A N 1
ATOM 1679 C CA . GLY A 1 219 ? -14.484 -9.375 -15.469 1 98.38 219 GLY A CA 1
ATOM 1680 C C . GLY A 1 219 ? -14.578 -8.07 -16.234 1 98.38 219 GLY A C 1
ATOM 1681 O O . GLY A 1 219 ? -13.797 -7.148 -16 1 98.38 219 GLY A O 1
ATOM 1682 N N . GLU A 1 220 ? -15.516 -8.016 -17.109 1 97.94 220 GLU A N 1
ATOM 1683 C CA . GLU A 1 220 ? -15.758 -6.766 -17.828 1 97.94 220 GLU A CA 1
ATOM 1684 C C . GLU A 1 220 ? -16.156 -5.648 -16.859 1 97.94 220 GLU A C 1
ATOM 1686 O O . GLU A 1 220 ? -15.875 -4.477 -17.109 1 97.94 220 GLU A O 1
ATOM 1691 N N . SER A 1 221 ? -16.766 -6.051 -15.789 1 97.62 221 SER A N 1
ATOM 1692 C CA . SER A 1 221 ? -17.188 -5.078 -14.789 1 97.62 221 SER A CA 1
ATOM 1693 C C . SER A 1 221 ? -17.047 -5.641 -13.375 1 97.62 221 SER A C 1
ATOM 1695 O O . SER A 1 221 ? -16.75 -6.824 -13.203 1 97.62 221 SER A O 1
ATOM 1697 N N . ASN A 1 222 ? -17.25 -4.805 -12.383 1 98.5 222 ASN A N 1
ATOM 1698 C CA . ASN A 1 222 ? -17.25 -5.23 -10.984 1 98.5 222 ASN A CA 1
ATOM 1699 C C . ASN A 1 222 ? -18.359 -6.23 -10.703 1 98.5 222 ASN A C 1
ATOM 1701 O O . ASN A 1 222 ? -18.203 -7.109 -9.852 1 98.5 222 ASN A O 1
ATOM 1705 N N . GLU A 1 223 ? -19.453 -6.117 -11.398 1 98.62 223 GLU A N 1
ATOM 1706 C CA . GLU A 1 223 ? -20.562 -7.051 -11.195 1 98.62 223 GLU A CA 1
ATOM 1707 C C . GLU A 1 223 ? -20.141 -8.484 -11.5 1 98.62 223 GLU A C 1
ATOM 1709 O O . GLU A 1 223 ? -20.578 -9.422 -10.836 1 98.62 223 GLU A O 1
ATOM 1714 N N . ASP A 1 224 ? -19.328 -8.648 -12.5 1 98.81 224 ASP A N 1
ATOM 1715 C CA . ASP A 1 224 ? -18.812 -9.969 -12.82 1 98.81 224 ASP A CA 1
ATOM 1716 C C . ASP A 1 224 ? -18 -10.539 -11.656 1 98.81 224 ASP A C 1
ATOM 1718 O O . ASP A 1 224 ? -18.188 -11.703 -11.281 1 98.81 224 ASP A O 1
ATOM 1722 N N . LEU A 1 225 ? -17.125 -9.711 -11.117 1 98.88 225 LEU A N 1
ATOM 1723 C CA . LEU A 1 225 ? -16.281 -10.172 -10.016 1 98.88 225 LEU A CA 1
ATOM 1724 C C . LEU A 1 225 ? -17.109 -10.398 -8.758 1 98.88 225 LEU A C 1
ATOM 1726 O O . LEU A 1 225 ? -16.859 -11.344 -8.008 1 98.88 225 LEU A O 1
ATOM 1730 N N . LYS A 1 226 ? -18.094 -9.5 -8.508 1 98.88 226 LYS A N 1
ATOM 1731 C CA . LYS A 1 226 ? -19.016 -9.727 -7.395 1 98.88 226 LYS A CA 1
ATOM 1732 C C . LYS A 1 226 ? -19.703 -11.078 -7.52 1 98.88 226 LYS A C 1
ATOM 1734 O O . LYS A 1 226 ? -19.844 -11.805 -6.531 1 98.88 226 LYS A O 1
ATOM 1739 N N . ALA A 1 227 ? -20.125 -11.414 -8.734 1 98.88 227 ALA A N 1
ATOM 1740 C CA . ALA A 1 227 ? -20.797 -12.688 -8.977 1 98.88 227 ALA A CA 1
ATOM 1741 C C . ALA A 1 227 ? -19.859 -13.859 -8.695 1 98.88 227 ALA A C 1
ATOM 1743 O O . ALA A 1 227 ? -20.25 -14.836 -8.039 1 98.88 227 ALA A O 1
ATOM 1744 N N . LEU A 1 228 ? -18.656 -13.773 -9.195 1 98.88 228 LEU A N 1
ATOM 1745 C CA . LEU A 1 228 ? -17.672 -14.836 -9.016 1 98.88 228 LEU A CA 1
ATOM 1746 C C . LEU A 1 228 ? -17.312 -14.992 -7.539 1 98.88 228 LEU A C 1
ATOM 1748 O O . LEU A 1 228 ? -17.297 -16.109 -7.012 1 98.88 228 LEU A O 1
ATOM 1752 N N . ILE A 1 229 ? -17.031 -13.867 -6.848 1 98.88 229 ILE A N 1
ATOM 1753 C CA . ILE A 1 229 ? -16.703 -13.883 -5.43 1 98.88 229 ILE A CA 1
ATOM 1754 C C . ILE A 1 229 ? -17.906 -14.398 -4.629 1 98.88 229 ILE A C 1
ATOM 1756 O O . ILE A 1 229 ? -17.734 -15.234 -3.732 1 98.88 229 ILE A O 1
ATOM 1760 N N . GLY A 1 230 ? -19.062 -13.891 -4.965 1 98.75 230 GLY A N 1
ATOM 1761 C CA . GLY A 1 230 ? -20.281 -14.273 -4.27 1 98.75 230 GLY A CA 1
ATOM 1762 C C . GLY A 1 230 ? -20.578 -15.758 -4.359 1 98.75 230 GLY A C 1
ATOM 1763 O O . GLY A 1 230 ? -21.109 -16.344 -3.412 1 98.75 230 GLY A O 1
ATOM 1764 N N . ALA A 1 231 ? -20.188 -16.406 -5.453 1 98.38 231 ALA A N 1
ATOM 1765 C CA . ALA A 1 231 ? -20.531 -17.812 -5.719 1 98.38 231 ALA A CA 1
ATOM 1766 C C . ALA A 1 231 ? -19.438 -18.75 -5.207 1 98.38 231 ALA A C 1
ATOM 1768 O O . ALA A 1 231 ? -19.609 -19.969 -5.191 1 98.38 231 ALA A O 1
ATOM 1769 N N . ALA A 1 232 ? -18.312 -18.234 -4.82 1 98.44 232 ALA A N 1
ATOM 1770 C CA . ALA A 1 232 ? -17.188 -19.062 -4.418 1 98.44 232 ALA A CA 1
ATOM 1771 C C . ALA A 1 232 ? -17.531 -19.891 -3.178 1 98.44 232 ALA A C 1
ATOM 1773 O O . ALA A 1 232 ? -18.141 -19.375 -2.236 1 98.44 232 ALA A O 1
ATOM 1774 N N . ALA A 1 233 ? -17.141 -21.125 -3.191 1 97.62 233 ALA A N 1
ATOM 1775 C CA . ALA A 1 233 ? -17.406 -22.016 -2.066 1 97.62 233 ALA A CA 1
ATOM 1776 C C . ALA A 1 233 ? -16.453 -21.75 -0.908 1 97.62 233 ALA A C 1
ATOM 1778 O O . ALA A 1 233 ? -16.734 -22.109 0.236 1 97.62 233 ALA A O 1
ATOM 1779 N N . ALA A 1 234 ? -15.391 -21.266 -1.202 1 97.94 234 ALA A N 1
ATOM 1780 C CA . ALA A 1 234 ? -14.367 -20.875 -0.232 1 97.94 234 ALA A CA 1
ATOM 1781 C C . ALA A 1 234 ? -13.367 -19.891 -0.841 1 97.94 234 ALA A C 1
ATOM 1783 O O . ALA A 1 234 ? -13.344 -19.703 -2.059 1 97.94 234 ALA A O 1
ATOM 1784 N N . PHE A 1 235 ? -12.633 -19.281 -0.066 1 98.06 235 PHE A N 1
ATOM 1785 C CA . PHE A 1 235 ? -11.484 -18.469 -0.461 1 98.06 235 PHE A CA 1
ATOM 1786 C C . PHE A 1 235 ? -10.18 -19.141 -0.054 1 98.06 235 PHE A C 1
ATOM 1788 O O . PHE A 1 235 ? -9.797 -19.109 1.117 1 98.06 235 PHE A O 1
ATOM 1795 N N . ALA A 1 236 ? -9.5 -19.688 -0.979 1 95 236 ALA A N 1
ATOM 1796 C CA . ALA A 1 236 ? -8.414 -20.641 -0.727 1 95 236 ALA A CA 1
ATOM 1797 C C . ALA A 1 236 ? -7.168 -19.922 -0.221 1 95 236 ALA A C 1
ATOM 1799 O O . ALA A 1 236 ? -6.836 -18.828 -0.694 1 95 236 ALA A O 1
ATOM 1800 N N . GLY A 1 237 ? -6.438 -20.625 0.741 1 94.19 237 GLY A N 1
ATOM 1801 C CA . GLY A 1 237 ? -5.23 -20.047 1.311 1 94.19 237 GLY A CA 1
ATOM 1802 C C . GLY A 1 237 ? -5.508 -18.891 2.252 1 94.19 237 GLY A C 1
ATOM 1803 O O . GLY A 1 237 ? -6.449 -18.953 3.043 1 94.19 237 GLY A O 1
ATOM 1804 N N . PRO A 1 238 ? -4.637 -17.891 2.207 1 95.88 238 PRO A N 1
ATOM 1805 C CA . PRO A 1 238 ? -4.867 -16.703 3.035 1 95.88 238 PRO A CA 1
ATOM 1806 C C . PRO A 1 238 ? -6.09 -15.906 2.59 1 95.88 238 PRO A C 1
ATOM 1808 O O . PRO A 1 238 ? -6.562 -15.031 3.324 1 95.88 238 PRO A O 1
ATOM 1811 N N . GLY A 1 239 ? -6.566 -16.188 1.397 1 97.62 239 GLY A N 1
ATOM 1812 C CA . GLY A 1 239 ? -7.652 -15.453 0.773 1 97.62 239 GLY A CA 1
ATOM 1813 C C . GLY A 1 239 ? -7.336 -15.008 -0.641 1 97.62 239 GLY A C 1
ATOM 1814 O O . GLY A 1 239 ? -6.379 -15.484 -1.25 1 97.62 239 GLY A O 1
ATOM 1815 N N . PHE A 1 240 ? -8.148 -14.156 -1.191 1 98.62 240 PHE A N 1
ATOM 1816 C CA . PHE A 1 240 ? -7.906 -13.688 -2.549 1 98.62 240 PHE A CA 1
ATOM 1817 C C . PHE A 1 240 ? -7.406 -12.242 -2.539 1 98.62 240 PHE A C 1
ATOM 1819 O O . PHE A 1 240 ? -7.66 -11.5 -1.588 1 98.62 240 PHE A O 1
ATOM 1826 N N . LEU A 1 241 ? -6.672 -11.891 -3.541 1 98.69 241 LEU A N 1
ATOM 1827 C CA . LEU A 1 241 ? -6.051 -10.57 -3.662 1 98.69 241 LEU A CA 1
ATOM 1828 C C . LEU A 1 241 ? -6.953 -9.617 -4.434 1 98.69 241 LEU A C 1
ATOM 1830 O O . LEU A 1 241 ? -7.48 -9.969 -5.492 1 98.69 241 LEU A O 1
ATOM 1834 N N . LEU A 1 242 ? -7.121 -8.453 -3.924 1 98.81 242 LEU A N 1
ATOM 1835 C CA . LEU A 1 242 ? -7.961 -7.434 -4.547 1 98.81 242 LEU A CA 1
ATOM 1836 C C . LEU A 1 242 ? -7.23 -6.102 -4.625 1 98.81 242 LEU A C 1
ATOM 1838 O O . LEU A 1 242 ? -6.703 -5.613 -3.619 1 98.81 242 LEU A O 1
ATOM 1842 N N . PRO A 1 243 ? -7.09 -5.508 -5.848 1 98.19 243 PRO A N 1
ATOM 1843 C CA . PRO A 1 243 ? -6.562 -4.145 -5.926 1 98.19 243 PRO A CA 1
ATOM 1844 C C . PRO A 1 243 ? -7.406 -3.141 -5.145 1 98.19 243 PRO A C 1
ATOM 1846 O O . PRO A 1 243 ? -8.586 -2.941 -5.457 1 98.19 243 PRO A O 1
ATOM 1849 N N . THR A 1 244 ? -6.824 -2.434 -4.23 1 97.69 244 THR A N 1
ATOM 1850 C CA . THR A 1 244 ? -7.586 -1.567 -3.334 1 97.69 244 THR A CA 1
ATOM 1851 C C . THR A 1 244 ? -8.016 -0.289 -4.051 1 97.69 244 THR A C 1
ATOM 1853 O O . THR A 1 244 ? -8.883 0.437 -3.568 1 97.69 244 THR A O 1
ATOM 1856 N N . HIS A 1 245 ? -7.395 -0.013 -5.191 1 94.75 245 HIS A N 1
ATOM 1857 C CA . HIS A 1 245 ? -7.844 1.114 -5.996 1 94.75 245 HIS A CA 1
ATOM 1858 C C . HIS A 1 245 ? -9.266 0.893 -6.508 1 94.75 245 HIS A C 1
ATOM 1860 O O . HIS A 1 245 ? -9.969 1.853 -6.824 1 94.75 245 HIS A O 1
ATOM 1866 N N . ASN A 1 246 ? -9.625 -0.407 -6.754 1 97.56 246 ASN A N 1
ATOM 1867 C CA . ASN A 1 246 ? -11.016 -0.727 -7.031 1 97.56 246 ASN A CA 1
ATOM 1868 C C . ASN A 1 246 ? -11.883 -0.611 -5.777 1 97.56 246 ASN A C 1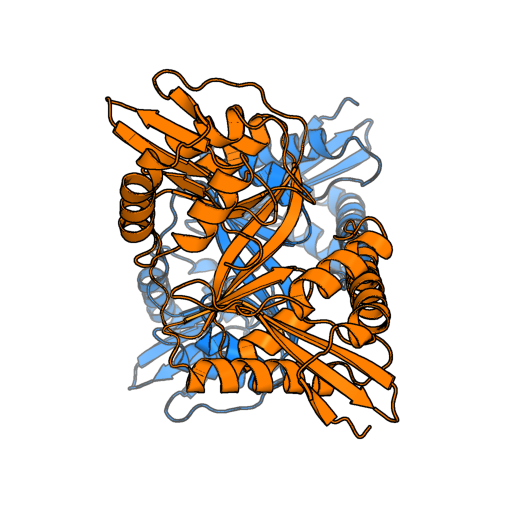
ATOM 1870 O O . ASN A 1 246 ? -12.336 -1.62 -5.238 1 97.56 246 ASN A O 1
ATOM 1874 N N . SER A 1 247 ? -12.148 0.595 -5.414 1 96.44 247 SER A N 1
ATOM 1875 C CA . SER A 1 247 ? -12.742 0.899 -4.117 1 96.44 247 SER A CA 1
ATOM 1876 C C . SER A 1 247 ? -14.172 0.387 -4.031 1 96.44 247 SER A C 1
ATOM 1878 O O . SER A 1 247 ? -14.641 0.006 -2.955 1 96.44 247 SER A O 1
ATOM 1880 N N . GLU A 1 248 ? -14.844 0.4 -5.121 1 97.38 248 GLU A N 1
ATOM 1881 C CA . GLU A 1 248 ? -16.219 -0.099 -5.133 1 97.38 248 GLU A CA 1
ATOM 1882 C C . GLU A 1 248 ? -16.266 -1.578 -4.758 1 97.38 248 GLU A C 1
ATOM 1884 O O . GLU A 1 248 ? -17.016 -1.972 -3.865 1 97.38 248 GLU A O 1
ATOM 1889 N N . LEU A 1 249 ? -15.5 -2.373 -5.449 1 98.69 249 LEU A N 1
ATOM 1890 C CA . LEU A 1 249 ? -15.469 -3.805 -5.168 1 98.69 249 LEU A CA 1
ATOM 1891 C C . LEU A 1 249 ? -14.938 -4.066 -3.764 1 98.69 249 LEU A C 1
ATOM 1893 O O . LEU A 1 249 ? -15.461 -4.922 -3.047 1 98.69 249 LEU A O 1
ATOM 1897 N N . PHE A 1 250 ? -13.906 -3.289 -3.436 1 98.81 250 PHE A N 1
ATOM 1898 C CA . PHE A 1 250 ? -13.297 -3.438 -2.119 1 98.81 250 PHE A CA 1
ATOM 1899 C C . PHE A 1 250 ? -14.312 -3.164 -1.017 1 98.81 250 PHE A C 1
ATOM 1901 O O . PHE A 1 250 ? -14.484 -3.98 -0.109 1 98.81 250 PHE A O 1
ATOM 1908 N N . ARG A 1 251 ? -14.984 -2.068 -1.102 1 98.44 251 ARG A N 1
ATOM 1909 C CA . ARG A 1 251 ? -16.016 -1.695 -0.137 1 98.44 251 ARG A CA 1
ATOM 1910 C C . ARG A 1 251 ? -17.125 -2.744 -0.084 1 98.44 251 ARG A C 1
ATOM 1912 O O . ARG A 1 251 ? -17.578 -3.119 0.999 1 98.44 251 ARG A O 1
ATOM 1919 N N . TRP A 1 252 ? -17.562 -3.252 -1.216 1 98.69 252 TRP A N 1
ATOM 1920 C CA . TRP A 1 252 ? -18.594 -4.285 -1.276 1 98.69 252 TRP A CA 1
ATOM 1921 C C . TRP A 1 252 ? -18.156 -5.531 -0.51 1 98.69 252 TRP A C 1
ATOM 1923 O O . TRP A 1 252 ? -18.922 -6.07 0.29 1 98.69 252 TRP A O 1
ATOM 1933 N N . CYS A 1 253 ? -16.922 -5.977 -0.753 1 98.88 253 CYS A N 1
ATOM 1934 C CA . CYS A 1 253 ? -16.422 -7.164 -0.073 1 98.88 253 CYS A CA 1
ATOM 1935 C C . CYS A 1 253 ? -16.438 -6.977 1.439 1 98.88 253 CYS A C 1
ATOM 1937 O O . CYS A 1 253 ? -16.844 -7.875 2.174 1 98.88 253 CYS A O 1
ATOM 1939 N N . LEU A 1 254 ? -15.992 -5.809 1.868 1 98.56 254 LEU A N 1
ATOM 1940 C CA . LEU A 1 254 ? -15.977 -5.527 3.299 1 98.56 254 LEU A CA 1
ATOM 1941 C C . LEU A 1 254 ? -17.391 -5.523 3.865 1 98.56 254 LEU A C 1
ATOM 1943 O O . LEU A 1 254 ? -17.625 -6.016 4.969 1 98.56 254 LEU A O 1
ATOM 1947 N N . GLN A 1 255 ? -18.297 -4.953 3.123 1 98 255 GLN A N 1
ATOM 1948 C CA . GLN A 1 255 ? -19.688 -4.871 3.559 1 98 255 GLN A CA 1
ATOM 1949 C C . GLN A 1 255 ? -20.328 -6.258 3.641 1 98 255 GLN A C 1
ATOM 1951 O O . GLN A 1 255 ? -21.281 -6.465 4.387 1 98 255 GLN A O 1
ATOM 1956 N N . GLN A 1 256 ? -19.812 -7.227 2.859 1 98.31 256 GLN A N 1
ATOM 1957 C CA . GLN A 1 256 ? -20.312 -8.594 2.898 1 98.31 256 GLN A CA 1
ATOM 1958 C C . GLN A 1 256 ? -19.672 -9.383 4.047 1 98.31 256 GLN A C 1
ATOM 1960 O O . GLN A 1 256 ? -19.938 -10.578 4.203 1 98.31 256 GLN A O 1
ATOM 1965 N N . GLY A 1 257 ? -18.797 -8.766 4.789 1 97.5 257 GLY A N 1
ATOM 1966 C CA . GLY A 1 257 ? -18.25 -9.398 5.98 1 97.5 257 GLY A CA 1
ATOM 1967 C C . GLY A 1 257 ? -16.859 -9.969 5.773 1 97.5 257 GLY A C 1
ATOM 1968 O O . GLY A 1 257 ? -16.297 -10.586 6.684 1 97.5 257 GLY A O 1
ATOM 1969 N N . LEU A 1 258 ? -16.312 -9.805 4.602 1 98.56 258 LEU A N 1
ATOM 1970 C CA . LEU A 1 258 ? -14.93 -10.219 4.395 1 98.56 258 LEU A CA 1
ATOM 1971 C C . LEU A 1 258 ? -13.969 -9.273 5.109 1 98.56 258 LEU A C 1
ATOM 1973 O O . LEU A 1 258 ? -14.297 -8.109 5.34 1 98.56 258 LEU A O 1
ATOM 1977 N N . ARG A 1 259 ? -12.844 -9.773 5.453 1 97.88 259 ARG A N 1
ATOM 1978 C CA . ARG A 1 259 ? -11.875 -8.984 6.215 1 97.88 259 ARG A CA 1
ATOM 1979 C C . ARG A 1 259 ? -10.539 -8.898 5.484 1 97.88 259 ARG A C 1
ATOM 1981 O O . ARG A 1 259 ? -10.148 -9.828 4.777 1 97.88 259 ARG A O 1
ATOM 1988 N N . VAL A 1 260 ? -9.82 -7.84 5.691 1 98.06 260 VAL A N 1
ATOM 1989 C CA . VAL A 1 260 ? -8.453 -7.699 5.207 1 98.06 260 VAL A CA 1
ATOM 1990 C C . VAL A 1 260 ? -7.508 -8.516 6.082 1 98.06 260 VAL A C 1
ATOM 1992 O O . VAL A 1 260 ? -7.527 -8.391 7.312 1 98.06 260 VAL A O 1
ATOM 1995 N N . VAL A 1 261 ? -6.641 -9.273 5.43 1 97.25 261 VAL A N 1
ATOM 1996 C CA . VAL A 1 261 ? -5.738 -10.141 6.18 1 97.25 261 VAL A CA 1
ATOM 1997 C C . VAL A 1 261 ? -4.32 -9.586 6.129 1 97.25 261 VAL A C 1
ATOM 1999 O O . VAL A 1 261 ? -3.553 -9.727 7.086 1 97.25 261 VAL A O 1
ATOM 2002 N N . GLN A 1 262 ? -3.926 -9.023 5.07 1 97.5 262 GLN A N 1
ATOM 2003 C CA . GLN A 1 262 ? -2.611 -8.406 4.93 1 97.5 262 GLN A CA 1
ATOM 2004 C C . GLN A 1 262 ? -2.566 -7.48 3.719 1 97.5 262 GLN A C 1
ATOM 2006 O O . GLN A 1 262 ? -3.287 -7.691 2.742 1 97.5 262 GLN A O 1
ATOM 2011 N N . PRO A 1 263 ? -1.792 -6.48 3.812 1 98.06 263 PRO A N 1
ATOM 2012 C CA . PRO A 1 263 ? -1.556 -5.605 2.664 1 98.06 263 PRO A CA 1
ATOM 2013 C C . PRO A 1 263 ? -0.433 -6.105 1.76 1 98.06 263 PRO A C 1
ATOM 2015 O O . PRO A 1 263 ? 0.574 -6.625 2.248 1 98.06 263 PRO A O 1
ATOM 2018 N N . MET A 1 264 ? -0.612 -5.969 0.455 1 97.88 264 MET A N 1
ATOM 2019 C CA . MET A 1 264 ? 0.379 -6.414 -0.522 1 97.88 264 MET A CA 1
ATOM 2020 C C . MET A 1 264 ? 0.59 -5.355 -1.601 1 97.88 264 MET A C 1
ATOM 2022 O O . MET A 1 264 ? -0.182 -4.398 -1.698 1 97.88 264 MET A O 1
ATOM 2026 N N . ASN A 1 265 ? 1.688 -5.535 -2.346 1 98.12 265 ASN A N 1
ATOM 2027 C CA . ASN A 1 265 ? 1.956 -4.738 -3.537 1 98.12 265 ASN A CA 1
ATOM 2028 C C . ASN A 1 265 ? 2.203 -5.617 -4.758 1 98.12 265 ASN A C 1
ATOM 2030 O O . ASN A 1 265 ? 2.951 -6.594 -4.684 1 98.12 265 ASN A O 1
ATOM 2034 N N . LEU A 1 266 ? 1.552 -5.281 -5.816 1 98.06 266 LEU A N 1
ATOM 2035 C CA . LEU A 1 266 ? 1.912 -5.844 -7.113 1 98.06 266 LEU A CA 1
ATOM 2036 C C . LEU A 1 266 ? 2.984 -4.996 -7.789 1 98.06 266 LEU A C 1
ATOM 2038 O O . LEU A 1 266 ? 2.83 -3.781 -7.926 1 98.06 266 LEU A O 1
ATOM 2042 N N . MET A 1 267 ? 4.086 -5.617 -8.172 1 98.25 267 MET A N 1
ATOM 2043 C CA . MET A 1 267 ? 5.195 -4.918 -8.812 1 98.25 267 MET A CA 1
ATOM 2044 C C . MET A 1 267 ? 5.531 -5.547 -10.156 1 98.25 267 MET A C 1
ATOM 2046 O O . MET A 1 267 ? 5.285 -6.738 -10.367 1 98.25 267 MET A O 1
ATOM 2050 N N . SER A 1 268 ? 6.051 -4.742 -11.062 1 97.56 268 SER A N 1
ATOM 2051 C CA . SER A 1 268 ? 6.383 -5.242 -12.391 1 97.56 268 SER A CA 1
ATOM 2052 C C . SER A 1 268 ? 7.711 -4.676 -12.883 1 97.56 268 SER A C 1
ATOM 2054 O O . SER A 1 268 ? 8.156 -3.623 -12.414 1 97.56 268 SER A O 1
ATOM 2056 N N . LEU A 1 269 ? 8.375 -5.348 -13.68 1 97.12 269 LEU A N 1
ATOM 2057 C CA . LEU A 1 269 ? 9.516 -4.961 -14.5 1 97.12 269 LEU A CA 1
ATOM 2058 C C . LEU A 1 269 ? 9.203 -5.152 -15.984 1 97.12 269 LEU A C 1
ATOM 2060 O O . LEU A 1 269 ? 8.719 -6.207 -16.391 1 97.12 269 LEU A O 1
ATOM 2064 N N . GLY A 1 270 ? 9.406 -4.109 -16.781 1 92.81 270 GLY A N 1
ATOM 2065 C CA . GLY A 1 270 ? 9.109 -4.227 -18.203 1 92.81 270 GLY A CA 1
ATOM 2066 C C . GLY A 1 270 ? 7.668 -3.908 -18.531 1 92.81 270 GLY A C 1
ATOM 2067 O O . GLY A 1 270 ? 7.066 -3.016 -17.922 1 92.81 270 GLY A O 1
ATOM 2068 N N . LEU A 1 271 ? 7.102 -4.543 -19.438 1 88.69 271 LEU A N 1
ATOM 2069 C CA . LEU A 1 271 ? 5.77 -4.27 -19.969 1 88.69 271 LEU A CA 1
ATOM 2070 C C . LEU A 1 271 ? 4.715 -4.359 -18.875 1 88.69 271 LEU A C 1
ATOM 2072 O O . LEU A 1 271 ? 4.68 -5.34 -18.125 1 88.69 271 LEU A O 1
ATOM 2076 N N . TYR A 1 272 ? 3.93 -3.402 -18.75 1 91.75 272 TYR A N 1
ATOM 2077 C CA . TYR A 1 272 ? 2.742 -3.396 -17.891 1 91.75 272 TYR A CA 1
ATOM 2078 C C . TYR A 1 272 ? 1.612 -2.605 -18.547 1 91.75 272 TYR A C 1
ATOM 2080 O O . TYR A 1 272 ? 1.731 -1.395 -18.75 1 91.75 272 TYR A O 1
ATOM 2088 N N . ASN A 1 273 ? 0.592 -3.324 -18.828 1 91.25 273 ASN A N 1
ATOM 2089 C CA . ASN A 1 273 ? -0.618 -2.678 -19.328 1 91.25 273 ASN A CA 1
ATOM 2090 C C . ASN A 1 273 ? -1.614 -2.412 -18.203 1 91.25 273 ASN A C 1
ATOM 2092 O O . ASN A 1 273 ? -1.949 -3.316 -17.438 1 91.25 273 ASN A O 1
ATOM 2096 N N . GLN A 1 274 ? -2.02 -1.185 -18.141 1 91.5 274 GLN A N 1
ATOM 2097 C CA . GLN A 1 274 ? -3.098 -0.917 -17.188 1 91.5 274 GLN A CA 1
ATOM 2098 C C . GLN A 1 274 ? -4.34 -1.741 -17.516 1 91.5 274 GLN A C 1
ATOM 2100 O O . GLN A 1 274 ? -4.848 -1.684 -18.641 1 91.5 274 GLN A O 1
ATOM 2105 N N . PRO A 1 275 ? -4.812 -2.518 -16.594 1 93.19 275 PRO A N 1
ATOM 2106 C CA . PRO A 1 275 ? -5.961 -3.375 -16.891 1 93.19 275 PRO A CA 1
ATOM 2107 C C . PRO A 1 275 ? -7.203 -2.58 -17.297 1 93.19 275 PRO A C 1
ATOM 2109 O O . PRO A 1 275 ? -7.496 -1.541 -16.688 1 93.19 275 PRO A O 1
ATOM 2112 N N . ALA A 1 276 ? -7.816 -3.002 -18.359 1 91.88 276 ALA A N 1
ATOM 2113 C CA . ALA A 1 276 ? -9.07 -2.434 -18.859 1 91.88 276 ALA A CA 1
ATOM 2114 C C . ALA A 1 276 ? -10.266 -3.254 -18.375 1 91.88 276 ALA A C 1
ATOM 2116 O O . ALA A 1 276 ? -10.758 -4.125 -19.109 1 91.88 276 ALA A O 1
ATOM 2117 N N . GLY A 1 277 ? -10.758 -3.098 -17.188 1 93.81 277 GLY A N 1
ATOM 2118 C CA . GLY A 1 277 ? -11.805 -3.854 -16.516 1 93.81 277 GLY A CA 1
ATOM 2119 C C . GLY A 1 277 ? -11.477 -4.18 -15.07 1 93.81 277 GLY A C 1
ATOM 2120 O O . GLY A 1 277 ? -10.656 -3.506 -14.445 1 93.81 277 GLY A O 1
ATOM 2121 N N . SER A 1 278 ? -12.234 -5.156 -14.57 1 97.38 278 SER A N 1
ATOM 2122 C CA . SER A 1 278 ? -12.008 -5.57 -13.188 1 97.38 278 SER A CA 1
ATOM 2123 C C . SER A 1 278 ? -11.172 -6.844 -13.125 1 97.38 278 SER A C 1
ATOM 2125 O O . SER A 1 278 ? -11.258 -7.691 -14.016 1 97.38 278 SER A O 1
ATOM 2127 N N . PHE A 1 279 ? -10.391 -6.965 -12.117 1 98.19 279 PHE A N 1
ATOM 2128 C CA . PHE A 1 279 ? -9.547 -8.156 -12.039 1 98.19 279 PHE A CA 1
ATOM 2129 C C . PHE A 1 279 ? -9.141 -8.438 -10.594 1 98.19 279 PHE A C 1
ATOM 2131 O O . PHE A 1 279 ? -9.203 -7.547 -9.742 1 98.19 279 PHE A O 1
ATOM 2138 N N . LEU A 1 280 ? -8.828 -9.625 -10.297 1 98.56 280 LEU A N 1
ATOM 2139 C CA . LEU A 1 280 ? -8.125 -10.133 -9.125 1 98.56 280 LEU A CA 1
ATOM 2140 C C . LEU A 1 280 ? -6.812 -10.797 -9.516 1 98.56 280 LEU A C 1
ATOM 2142 O O . LEU A 1 280 ? -6.809 -11.758 -10.297 1 98.56 280 LEU A O 1
ATOM 2146 N N . PRO A 1 281 ? -5.719 -10.305 -9.016 1 97.69 281 PRO A N 1
ATOM 2147 C CA . PRO A 1 281 ? -4.445 -10.945 -9.352 1 97.69 281 PRO A CA 1
ATOM 2148 C C . PRO A 1 281 ? -4.188 -12.211 -8.539 1 97.69 281 PRO A C 1
ATOM 2150 O O . PRO A 1 281 ? -4.805 -12.414 -7.492 1 97.69 281 PRO A O 1
ATOM 2153 N N . SER A 1 282 ? -3.332 -13.062 -9.039 1 96.19 282 SER A N 1
ATOM 2154 C CA . SER A 1 282 ? -2.754 -14.133 -8.234 1 96.19 282 SER A CA 1
ATOM 2155 C C . SER A 1 282 ? -1.541 -13.648 -7.449 1 96.19 282 SER A C 1
ATOM 2157 O O . SER A 1 282 ? -1.092 -12.516 -7.633 1 96.19 282 SER A O 1
ATOM 2159 N N . ILE A 1 283 ? -0.988 -14.445 -6.648 1 95.38 283 ILE A N 1
ATOM 2160 C CA . ILE A 1 283 ? 0.173 -14.086 -5.84 1 95.38 283 ILE A CA 1
ATOM 2161 C C . ILE A 1 283 ? 1.392 -13.906 -6.742 1 95.38 283 ILE A C 1
ATOM 2163 O O . ILE A 1 283 ? 2.402 -13.336 -6.324 1 95.38 283 ILE A O 1
ATOM 2167 N N . LEU A 1 284 ? 1.255 -14.336 -7.977 1 89.44 284 LEU A N 1
ATOM 2168 C CA . LEU A 1 284 ? 2.361 -14.172 -8.914 1 89.44 284 LEU A CA 1
ATOM 2169 C C . LEU A 1 284 ? 2.207 -12.883 -9.719 1 89.44 284 LEU A C 1
ATOM 2171 O O . LEU A 1 284 ? 3.201 -12.266 -10.109 1 89.44 284 LEU A O 1
ATOM 2175 N N . PHE A 1 285 ? 1.017 -12.594 -10.125 1 86.12 285 PHE A N 1
ATOM 2176 C CA . PHE A 1 285 ? 0.771 -11.352 -10.852 1 86.12 285 PHE A CA 1
ATOM 2177 C C . PHE A 1 285 ? -0.7 -11.227 -11.234 1 86.12 285 PHE A C 1
ATOM 2179 O O . PHE A 1 285 ? -1.444 -12.211 -11.18 1 86.12 285 PHE A O 1
ATOM 2186 N N . MET B 1 1 ? -21.125 -0.003 25.297 1 74 1 MET B N 1
ATOM 2187 C CA . MET B 1 1 ? -20.594 1.14 26.047 1 74 1 MET B CA 1
ATOM 2188 C C . MET B 1 1 ? -21.156 2.449 25.484 1 74 1 MET B C 1
ATOM 2190 O O . MET B 1 1 ? -21.234 2.625 24.266 1 74 1 MET B O 1
ATOM 2194 N N . GLN B 1 2 ? -21.734 3.242 26.328 1 87.62 2 GLN B N 1
ATOM 2195 C CA . GLN B 1 2 ? -22.328 4.512 25.906 1 87.62 2 GLN B CA 1
ATOM 2196 C C . GLN B 1 2 ? -21.266 5.617 25.875 1 87.62 2 GLN B C 1
ATOM 2198 O O . GLN B 1 2 ? -20.422 5.688 26.766 1 87.62 2 GLN B O 1
ATOM 2203 N N . PHE B 1 3 ? -21.094 6.355 24.766 1 93.94 3 PHE B N 1
ATOM 2204 C CA . PHE B 1 3 ? -20.188 7.492 24.672 1 93.94 3 PHE B CA 1
ATOM 2205 C C . PHE B 1 3 ? -20.844 8.656 23.953 1 93.94 3 PHE B C 1
ATOM 2207 O O . PHE B 1 3 ? -21.859 8.477 23.266 1 93.94 3 PHE B O 1
ATOM 2214 N N . LYS B 1 4 ? -20.391 9.828 24.25 1 96.5 4 LYS B N 1
ATOM 2215 C CA . LYS B 1 4 ? -20.844 11.039 23.578 1 96.5 4 LYS B CA 1
ATOM 2216 C C . LYS B 1 4 ? -19.688 11.75 22.875 1 96.5 4 LYS B C 1
ATOM 2218 O O . LYS B 1 4 ? -18.547 11.695 23.344 1 96.5 4 LYS B O 1
ATOM 2223 N N . ILE B 1 5 ? -19.953 12.375 21.781 1 98 5 ILE B N 1
ATOM 2224 C CA . ILE B 1 5 ? -18.953 13.156 21.062 1 98 5 ILE B CA 1
ATOM 2225 C C . ILE B 1 5 ? -19.219 14.648 21.266 1 98 5 ILE B C 1
ATOM 2227 O O . ILE B 1 5 ? -20.359 15.102 21.156 1 98 5 ILE B O 1
ATOM 2231 N N . ARG B 1 6 ? -18.25 15.336 21.562 1 98.06 6 ARG B N 1
ATOM 2232 C CA . ARG B 1 6 ? -18.328 16.781 21.719 1 98.06 6 ARG B CA 1
ATOM 2233 C C . ARG B 1 6 ? -17.094 17.469 21.141 1 98.06 6 ARG B C 1
ATOM 2235 O O . ARG B 1 6 ? -16.094 16.797 20.844 1 98.06 6 ARG B O 1
ATOM 2242 N N . GLU B 1 7 ? -17.203 18.766 21.016 1 97.94 7 GLU B N 1
ATOM 2243 C CA . GLU B 1 7 ? -16.031 19.531 20.578 1 97.94 7 GLU B CA 1
ATOM 2244 C C . GLU B 1 7 ? -14.922 19.484 21.625 1 97.94 7 GLU B C 1
ATOM 2246 O O . GLU B 1 7 ? -15.195 19.516 22.828 1 97.94 7 GLU B O 1
ATOM 2251 N N . GLY B 1 8 ? -13.742 19.344 21.188 1 98 8 GLY B N 1
ATOM 2252 C CA . GLY B 1 8 ? -12.586 19.312 22.062 1 98 8 GLY B CA 1
ATOM 2253 C C . GLY B 1 8 ? -12.234 20.672 22.641 1 98 8 GLY B C 1
ATOM 2254 O O . GLY B 1 8 ? -12.539 21.703 22.047 1 98 8 GLY B O 1
ATOM 2255 N N . ARG B 1 9 ? -11.672 20.641 23.859 1 96.44 9 ARG B N 1
ATOM 2256 C CA . ARG B 1 9 ? -11.141 21.812 24.547 1 96.44 9 ARG B CA 1
ATOM 2257 C C . ARG B 1 9 ? -9.664 21.641 24.875 1 96.44 9 ARG B C 1
ATOM 2259 O O . ARG B 1 9 ? -9.172 20.516 24.953 1 96.44 9 ARG B O 1
ATOM 2266 N N . GLN B 1 10 ? -9.031 22.75 25.047 1 97.25 10 GLN B N 1
ATOM 2267 C CA . GLN B 1 10 ? -7.609 22.703 25.391 1 97.25 10 GLN B CA 1
ATOM 2268 C C . GLN B 1 10 ? -7.363 21.812 26.609 1 97.25 10 GLN B C 1
ATOM 2270 O O . GLN B 1 10 ? -6.336 21.141 26.703 1 97.25 10 GLN B O 1
ATOM 2275 N N . ALA B 1 11 ? -8.297 21.828 27.516 1 96.75 11 ALA B N 1
ATOM 2276 C CA . ALA B 1 11 ? -8.172 21.062 28.75 1 96.75 11 ALA B CA 1
ATOM 2277 C C . ALA B 1 11 ? -8.172 19.562 28.469 1 96.75 11 ALA B C 1
ATOM 2279 O O . ALA B 1 11 ? -7.781 18.766 29.328 1 96.75 11 ALA B O 1
ATOM 2280 N N . ASP B 1 12 ? -8.625 19.156 27.297 1 98 12 ASP B N 1
ATOM 2281 C CA . ASP B 1 12 ? -8.672 17.734 26.938 1 98 12 ASP B CA 1
ATOM 2282 C C . ASP B 1 12 ? -7.312 17.25 26.453 1 98 12 ASP B C 1
ATOM 2284 O O . ASP B 1 12 ? -7.105 16.047 26.281 1 98 12 ASP B O 1
ATOM 2288 N N . ALA B 1 13 ? -6.312 18.094 26.25 1 97.88 13 ALA B N 1
ATOM 2289 C CA . ALA B 1 13 ? -5.059 17.797 25.562 1 97.88 13 ALA B CA 1
ATOM 2290 C C . ALA B 1 13 ? -4.273 16.719 26.312 1 97.88 13 ALA B C 1
ATOM 2292 O O . ALA B 1 13 ? -3.646 15.859 25.688 1 97.88 13 ALA B O 1
ATOM 2293 N N . GLY B 1 14 ? -4.32 16.766 27.594 1 97.5 14 GLY B N 1
ATOM 2294 C CA . GLY B 1 14 ? -3.596 15.766 28.375 1 97.5 14 GLY B CA 1
ATOM 2295 C C . GLY B 1 14 ? -4.094 14.352 28.125 1 97.5 14 GLY B C 1
ATOM 2296 O O . GLY B 1 14 ? -3.32 13.477 27.734 1 97.5 14 GLY B O 1
ATOM 2297 N N . ALA B 1 15 ? -5.375 14.156 28.359 1 97.44 15 ALA B N 1
ATOM 2298 C CA . ALA B 1 15 ? -5.977 12.836 28.203 1 97.44 15 ALA B CA 1
ATOM 2299 C C . ALA B 1 15 ? -5.926 12.367 26.75 1 97.44 15 ALA B C 1
ATOM 2301 O O . ALA B 1 15 ? -5.551 11.234 26.469 1 97.44 15 ALA B O 1
ATOM 2302 N N . ALA B 1 16 ? -6.277 13.242 25.844 1 97.5 16 ALA B N 1
ATOM 2303 C CA . ALA B 1 16 ? -6.266 12.898 24.422 1 97.5 16 ALA B CA 1
ATOM 2304 C C . ALA B 1 16 ? -4.844 12.625 23.938 1 97.5 16 ALA B C 1
ATOM 2306 O O . ALA B 1 16 ? -4.625 11.727 23.125 1 97.5 16 ALA B O 1
ATOM 2307 N N . GLY B 1 17 ? -3.896 13.453 24.438 1 97.25 17 GLY B N 1
ATOM 2308 C CA . GLY B 1 17 ? -2.5 13.242 24.109 1 97.25 17 GLY B CA 1
ATOM 2309 C C . GLY B 1 17 ? -1.979 11.891 24.547 1 97.25 17 GLY B C 1
ATOM 2310 O O . GLY B 1 17 ? -1.232 11.234 23.812 1 97.25 17 GLY B O 1
ATOM 2311 N N . MET B 1 18 ? -2.4 11.469 25.734 1 96.94 18 MET B N 1
ATOM 2312 C CA . MET B 1 18 ? -1.993 10.164 26.25 1 96.94 18 MET B CA 1
ATOM 2313 C C . MET B 1 18 ? -2.578 9.039 25.391 1 96.94 18 MET B C 1
ATOM 2315 O O . MET B 1 18 ? -1.877 8.086 25.047 1 96.94 18 MET B O 1
ATOM 2319 N N . ILE B 1 19 ? -3.826 9.188 25.062 1 96.44 19 ILE B N 1
ATOM 2320 C CA . ILE B 1 19 ? -4.477 8.195 24.219 1 96.44 19 ILE B CA 1
ATOM 2321 C C . ILE B 1 19 ? -3.773 8.133 22.859 1 96.44 19 ILE B C 1
ATOM 2323 O O . ILE B 1 19 ? -3.486 7.043 22.359 1 96.44 19 ILE B O 1
ATOM 2327 N N . CYS B 1 20 ? -3.48 9.289 22.297 1 96.56 20 CYS B N 1
ATOM 2328 C CA . CYS B 1 20 ? -2.811 9.375 21 1 96.56 20 CYS B CA 1
ATOM 2329 C C . CYS B 1 20 ? -1.45 8.688 21.047 1 96.56 20 CYS B C 1
ATOM 2331 O O . CYS B 1 20 ? -1.153 7.832 20.219 1 96.56 20 CYS B O 1
ATOM 2333 N N . TYR B 1 21 ? -0.692 9.016 22.062 1 96.38 21 TYR B N 1
ATOM 2334 C CA . TYR B 1 21 ? 0.642 8.453 22.234 1 96.38 21 TYR B CA 1
ATOM 2335 C C . TYR B 1 21 ? 0.578 6.938 22.375 1 96.38 21 TYR B C 1
ATOM 2337 O O . TYR B 1 21 ? 1.29 6.215 21.672 1 96.38 21 TYR B O 1
ATOM 2345 N N . GLU B 1 22 ? -0.294 6.449 23.188 1 95.25 22 GLU B N 1
ATOM 2346 C CA . GLU B 1 22 ? -0.387 5.02 23.469 1 95.25 22 GLU B CA 1
ATOM 2347 C C . GLU B 1 22 ? -0.946 4.258 22.266 1 95.25 22 GLU B C 1
ATOM 2349 O O . GLU B 1 22 ? -0.489 3.156 21.953 1 95.25 22 GLU B O 1
ATOM 2354 N N . ALA B 1 23 ? -1.93 4.84 21.625 1 94.44 23 ALA B N 1
ATOM 2355 C CA . ALA B 1 23 ? -2.561 4.172 20.484 1 94.44 23 ALA B CA 1
ATOM 2356 C C . ALA B 1 23 ? -1.566 3.965 19.344 1 94.44 23 ALA B C 1
ATOM 2358 O O . ALA B 1 23 ? -1.445 2.859 18.812 1 94.44 23 ALA B O 1
ATOM 2359 N N . PHE B 1 24 ? -0.825 5.016 19 1 94.69 24 PHE B N 1
ATOM 2360 C CA . PHE B 1 24 ? 0.125 4.926 17.891 1 94.69 24 PHE B CA 1
ATOM 2361 C C . PHE B 1 24 ? 1.298 4.023 18.266 1 94.69 24 PHE B C 1
ATOM 2363 O O . PHE B 1 24 ? 1.778 3.248 17.438 1 94.69 24 PHE B O 1
ATOM 2370 N N . ARG B 1 25 ? 1.723 4.141 19.516 1 94.69 25 ARG B N 1
ATOM 2371 C CA . ARG B 1 25 ? 2.799 3.27 19.969 1 94.69 25 ARG B CA 1
ATOM 2372 C C . ARG B 1 25 ? 2.381 1.804 19.922 1 94.69 25 ARG B C 1
ATOM 2374 O O . ARG B 1 25 ? 3.133 0.957 19.438 1 94.69 25 ARG B O 1
ATOM 2381 N N . THR B 1 26 ? 1.211 1.523 20.391 1 93.94 26 THR B N 1
ATOM 2382 C CA . THR B 1 26 ? 0.718 0.152 20.469 1 93.94 26 THR B CA 1
ATOM 2383 C C . THR B 1 26 ? 0.625 -0.47 19.078 1 93.94 26 THR B C 1
ATOM 2385 O O . THR B 1 26 ? 1.136 -1.568 18.844 1 93.94 26 THR B O 1
ATOM 2388 N N . ILE B 1 27 ? 0.026 0.245 18.141 1 94 27 ILE B N 1
ATOM 2389 C CA . ILE B 1 27 ? -0.181 -0.332 16.812 1 94 27 ILE B CA 1
ATOM 2390 C C . ILE B 1 27 ? 1.159 -0.47 16.094 1 94 27 ILE B C 1
ATOM 2392 O O . ILE B 1 27 ? 1.399 -1.461 15.406 1 94 27 ILE B O 1
ATOM 2396 N N . SER B 1 28 ? 2.047 0.519 16.188 1 95.38 28 SER B N 1
ATOM 2397 C CA . SER B 1 28 ? 3.369 0.436 15.578 1 95.38 28 SER B CA 1
ATOM 2398 C C . SER B 1 28 ? 4.164 -0.741 16.141 1 95.38 28 SER B C 1
ATOM 2400 O O . SER B 1 28 ? 4.75 -1.514 15.375 1 95.38 28 SER B O 1
ATOM 2402 N N . GLN B 1 29 ? 4.117 -0.941 17.438 1 94.44 29 GLN B N 1
ATOM 2403 C CA . GLN B 1 29 ? 4.855 -2.025 18.078 1 94.44 29 GLN B CA 1
ATOM 2404 C C . GLN B 1 29 ? 4.266 -3.383 17.703 1 94.44 29 GLN B C 1
ATOM 2406 O O . GLN B 1 29 ? 5.004 -4.34 17.453 1 94.44 29 GLN B O 1
ATOM 2411 N N . GLN B 1 30 ? 2.979 -3.396 17.688 1 94.06 30 GLN B N 1
ATOM 2412 C CA . GLN B 1 30 ? 2.293 -4.629 17.312 1 94.06 30 GLN B CA 1
ATOM 2413 C C . GLN B 1 30 ? 2.734 -5.102 15.938 1 94.06 30 GLN B C 1
ATOM 2415 O O . GLN B 1 30 ? 2.783 -6.305 15.672 1 94.06 30 GLN B O 1
ATOM 2420 N N . HIS B 1 31 ? 3.125 -4.203 15.102 1 96.88 31 HIS B N 1
ATOM 2421 C CA . HIS B 1 31 ? 3.43 -4.566 13.727 1 96.88 31 HIS B CA 1
ATOM 2422 C C . HIS B 1 31 ? 4.91 -4.355 13.414 1 96.88 31 HIS B C 1
ATOM 2424 O O . HIS B 1 31 ? 5.309 -4.363 12.25 1 96.88 31 HIS B O 1
ATOM 2430 N N . GLY B 1 32 ? 5.699 -4.188 14.398 1 96.31 32 GLY B N 1
ATOM 2431 C CA . GLY B 1 32 ? 7.145 -4.172 14.25 1 96.31 32 GLY B CA 1
ATOM 2432 C C . GLY B 1 32 ? 7.66 -2.912 13.586 1 96.31 32 GLY B C 1
ATOM 2433 O O . GLY B 1 32 ? 8.633 -2.961 12.82 1 96.31 32 GLY B O 1
ATOM 2434 N N . PHE B 1 33 ? 6.969 -1.791 13.734 1 96.81 33 PHE B N 1
ATOM 2435 C CA . PHE B 1 33 ? 7.406 -0.5 13.219 1 96.81 33 PHE B CA 1
ATOM 2436 C C . PHE B 1 33 ? 7.723 0.462 14.359 1 96.81 33 PHE B C 1
ATOM 2438 O O . PHE B 1 33 ? 7.344 0.218 15.5 1 96.81 33 PHE B O 1
ATOM 2445 N N . GLU B 1 34 ? 8.445 1.53 14.055 1 94.06 34 GLU B N 1
ATOM 2446 C CA . GLU B 1 34 ? 8.766 2.547 15.047 1 94.06 34 GLU B CA 1
ATOM 2447 C C . GLU B 1 34 ? 7.57 3.447 15.328 1 94.06 34 GLU B C 1
ATOM 2449 O O . GLU B 1 34 ? 6.824 3.801 14.414 1 94.06 34 GLU B O 1
ATOM 2454 N N . PRO B 1 35 ? 7.445 3.758 16.578 1 91.75 35 PRO B N 1
ATOM 2455 C CA . PRO B 1 35 ? 6.348 4.672 16.906 1 91.75 35 PRO B CA 1
ATOM 2456 C C . PRO B 1 35 ? 6.5 6.035 16.234 1 91.75 35 PRO B C 1
ATOM 2458 O O . PRO B 1 35 ? 7.621 6.531 16.078 1 91.75 35 PRO B O 1
ATOM 2461 N N . ASP B 1 36 ? 5.363 6.637 15.961 1 89.81 36 ASP B N 1
ATOM 2462 C CA . ASP B 1 36 ? 5.352 7.938 15.305 1 89.81 36 ASP B CA 1
ATOM 2463 C C . ASP B 1 36 ? 5.816 9.039 16.25 1 89.81 36 ASP B C 1
ATOM 2465 O O . ASP B 1 36 ? 6.438 10.016 15.82 1 89.81 36 ASP B O 1
ATOM 2469 N N . PHE B 1 37 ? 5.43 8.852 17.547 1 93.88 37 PHE B N 1
ATOM 2470 C CA . PHE B 1 37 ? 5.777 9.852 18.547 1 93.88 37 PHE B CA 1
ATOM 2471 C C . PHE B 1 37 ? 6.902 9.352 19.453 1 93.88 37 PHE B C 1
ATOM 2473 O O . PHE B 1 37 ? 6.801 8.281 20.047 1 93.88 37 PHE B O 1
ATOM 2480 N N . PRO B 1 38 ? 7.918 10.164 19.609 1 92.88 38 PRO B N 1
ATOM 2481 C CA . PRO B 1 38 ? 9.047 9.734 20.438 1 92.88 38 PRO B CA 1
ATOM 2482 C C . PRO B 1 38 ? 8.727 9.75 21.922 1 92.88 38 PRO B C 1
ATOM 2484 O O . PRO B 1 38 ? 9.406 9.094 22.719 1 92.88 38 PRO B O 1
ATOM 2487 N N . SER B 1 39 ? 7.688 10.602 22.359 1 95.56 39 SER B N 1
ATOM 2488 C CA . SER B 1 39 ? 7.312 10.695 23.766 1 95.56 39 SER B CA 1
ATOM 2489 C C . SER B 1 39 ? 5.879 11.188 23.922 1 95.56 39 SER B C 1
ATOM 2491 O O . SER B 1 39 ? 5.285 11.703 22.969 1 95.56 39 SER B O 1
ATOM 2493 N N . PHE B 1 40 ? 5.375 11 25.109 1 96.12 40 PHE B N 1
ATOM 2494 C CA . PHE B 1 40 ? 4.051 11.5 25.453 1 96.12 40 PHE B CA 1
ATOM 2495 C C . PHE B 1 40 ? 3.99 13.016 25.312 1 96.12 40 PHE B C 1
ATOM 2497 O O . PHE B 1 40 ? 3.004 13.562 24.812 1 96.12 40 PHE B O 1
ATOM 2504 N N . GLU B 1 41 ? 5.008 13.672 25.703 1 97.19 41 GLU B N 1
ATOM 2505 C CA . GLU B 1 41 ? 5.039 15.133 25.672 1 97.19 41 GLU B CA 1
ATOM 2506 C C . GLU B 1 41 ? 4.871 15.672 24.25 1 97.19 41 GLU B C 1
ATOM 2508 O O . GLU B 1 41 ? 4.172 16.656 24.047 1 97.19 41 GLU B O 1
ATOM 2513 N N . VAL B 1 42 ? 5.457 14.977 23.312 1 95.5 42 VAL B N 1
ATOM 2514 C CA . VAL B 1 42 ? 5.371 15.406 21.922 1 95.5 42 VAL B CA 1
ATOM 2515 C C . VAL B 1 42 ? 3.941 15.242 21.422 1 95.5 42 VAL B C 1
ATOM 2517 O O . VAL B 1 42 ? 3.402 16.125 20.75 1 95.5 42 VAL B O 1
ATOM 2520 N N . ALA B 1 43 ? 3.338 14.148 21.75 1 96.38 43 ALA B N 1
ATOM 2521 C CA . ALA B 1 43 ? 1.951 13.914 21.359 1 96.38 43 ALA B CA 1
ATOM 2522 C C . ALA B 1 43 ? 1.017 14.922 22.016 1 96.38 43 ALA B C 1
ATOM 2524 O O . ALA B 1 43 ? 0.149 15.5 21.359 1 96.38 43 ALA B O 1
ATOM 2525 N N . ARG B 1 44 ? 1.254 15.094 23.297 1 97.06 44 ARG B N 1
ATOM 2526 C CA . ARG B 1 44 ? 0.439 16.047 24.031 1 97.06 44 ARG B CA 1
ATOM 2527 C C . ARG B 1 44 ? 0.558 17.453 23.438 1 97.06 44 ARG B C 1
ATOM 2529 O O . ARG B 1 44 ? -0.446 18.141 23.266 1 97.06 44 ARG B O 1
ATOM 2536 N N . ASP B 1 45 ? 1.736 17.844 23.156 1 96.56 45 ASP B N 1
ATOM 2537 C CA . ASP B 1 45 ? 1.961 19.172 22.594 1 96.56 45 ASP B CA 1
ATOM 2538 C C . ASP B 1 45 ? 1.305 19.312 21.219 1 96.56 45 ASP B C 1
ATOM 2540 O O . ASP B 1 45 ? 0.765 20.375 20.891 1 96.56 45 ASP B O 1
ATOM 2544 N N . LEU B 1 46 ? 1.379 18.297 20.453 1 94.88 46 LEU B N 1
ATOM 2545 C CA . LEU B 1 46 ? 0.688 18.312 19.172 1 94.88 46 LEU B CA 1
ATOM 2546 C C . LEU B 1 46 ? -0.813 18.484 19.359 1 94.88 46 LEU B C 1
ATOM 2548 O O . LEU B 1 46 ? -1.43 19.328 18.703 1 94.88 46 LEU B O 1
ATOM 2552 N N . LEU B 1 47 ? -1.393 17.734 20.281 1 97.5 47 LEU B N 1
ATOM 2553 C CA . LEU B 1 47 ? -2.836 17.797 20.484 1 97.5 47 LEU B CA 1
ATOM 2554 C C . LEU B 1 47 ? -3.238 19.141 21.094 1 97.5 47 LEU B C 1
ATOM 2556 O O . LEU B 1 47 ? -4.293 19.688 20.75 1 97.5 47 LEU B O 1
ATOM 2560 N N . LEU B 1 48 ? -2.416 19.641 21.969 1 97.19 48 LEU B N 1
ATOM 2561 C CA . LEU B 1 48 ? -2.672 20.969 22.5 1 97.19 48 LEU B CA 1
ATOM 2562 C C . LEU B 1 48 ? -2.697 22 21.391 1 97.19 48 LEU B C 1
ATOM 2564 O O . LEU B 1 48 ? -3.58 22.859 21.359 1 97.19 48 LEU B O 1
ATOM 2568 N N . GLY B 1 49 ? -1.761 21.891 20.516 1 95.69 49 GLY B N 1
ATOM 2569 C CA . GLY B 1 49 ? -1.734 22.766 19.344 1 95.69 49 GLY B CA 1
ATOM 2570 C C . GLY B 1 49 ? -2.979 22.656 18.484 1 95.69 49 GLY B C 1
ATOM 2571 O O . GLY B 1 49 ? -3.555 23.672 18.094 1 95.69 49 GLY B O 1
ATOM 2572 N N . LEU B 1 50 ? -3.404 21.469 18.25 1 95.94 50 LEU B N 1
ATOM 2573 C CA . LEU B 1 50 ? -4.57 21.219 17.406 1 95.94 50 LEU B CA 1
ATOM 2574 C C . LEU B 1 50 ? -5.836 21.75 18.062 1 95.94 50 LEU B C 1
ATOM 2576 O O . LEU B 1 50 ? -6.656 22.406 17.422 1 95.94 50 LEU B O 1
ATOM 2580 N N . LEU B 1 51 ? -5.953 21.531 19.312 1 97.25 51 LEU B N 1
ATOM 2581 C CA . LEU B 1 51 ? -7.141 21.906 20.078 1 97.25 51 LEU B CA 1
ATOM 2582 C C . LEU B 1 51 ? -7.246 23.422 20.219 1 97.25 51 LEU B C 1
ATOM 2584 O O . LEU B 1 51 ? -8.312 23.953 20.562 1 97.25 51 LEU B O 1
ATOM 2588 N N . SER B 1 52 ? -6.152 24.078 19.938 1 95.12 52 SER B N 1
ATOM 2589 C CA . SER B 1 52 ? -6.113 25.516 20.109 1 95.12 52 SER B CA 1
ATOM 2590 C C . SER B 1 52 ? -6.277 26.25 18.781 1 95.12 52 SER B C 1
ATOM 2592 O O . SER B 1 52 ? -6.414 27.469 18.734 1 95.12 52 SER B O 1
ATOM 2594 N N . ARG B 1 53 ? -6.25 25.5 17.688 1 93.12 53 ARG B N 1
ATOM 2595 C CA . ARG B 1 53 ? -6.273 26.094 16.359 1 93.12 53 ARG B CA 1
ATOM 2596 C C . ARG B 1 53 ? -7.703 26.312 15.875 1 93.12 53 ARG B C 1
ATOM 2598 O O . ARG B 1 53 ? -8.508 25.375 15.859 1 93.12 53 ARG B O 1
ATOM 2605 N N . PRO B 1 54 ? -7.965 27.547 15.383 1 91.62 54 PRO B N 1
ATOM 2606 C CA . PRO B 1 54 ? -9.32 27.828 14.898 1 91.62 54 PRO B CA 1
ATOM 2607 C C . PRO B 1 54 ? -9.625 27.141 13.57 1 91.62 54 PRO B C 1
ATOM 2609 O O . PRO B 1 54 ? -10.789 26.953 13.219 1 91.62 54 PRO B O 1
ATOM 2612 N N . ASP B 1 55 ? -8.617 26.75 12.836 1 92.94 55 ASP B N 1
ATOM 2613 C CA . ASP B 1 55 ? -8.812 26.141 11.523 1 92.94 55 ASP B CA 1
ATOM 2614 C C . ASP B 1 55 ? -8.844 24.625 11.625 1 92.94 55 ASP B C 1
ATOM 2616 O O . ASP B 1 55 ? -8.797 23.922 10.609 1 92.94 55 ASP B O 1
ATOM 2620 N N . VAL B 1 56 ? -8.914 24.156 12.852 1 96.88 56 VAL B N 1
ATOM 2621 C CA . VAL B 1 56 ? -9.031 22.719 13.086 1 96.88 56 VAL B CA 1
ATOM 2622 C C . VAL B 1 56 ? -10.312 22.422 13.859 1 96.88 56 VAL B C 1
ATOM 2624 O O . VAL B 1 56 ? -10.539 23 14.93 1 96.88 56 VAL B O 1
ATOM 2627 N N . TYR B 1 57 ? -11.164 21.656 13.281 1 98.19 57 TYR B N 1
ATOM 2628 C CA . TYR B 1 57 ? -12.32 21.141 14 1 98.19 57 TYR B CA 1
ATOM 2629 C C . TYR B 1 57 ? -11.945 19.906 14.82 1 98.19 57 TYR B C 1
ATOM 2631 O O . TYR B 1 57 ? -11.609 18.859 14.258 1 98.19 57 TYR B O 1
ATOM 2639 N N . SER B 1 58 ? -11.945 20.047 16.172 1 98.56 58 SER B N 1
ATOM 2640 C CA . SER B 1 58 ? -11.5 19 17.078 1 98.56 58 SER B CA 1
ATOM 2641 C C . SER B 1 58 ? -12.672 18.391 17.844 1 98.56 58 SER B C 1
ATOM 2643 O O . SER B 1 58 ? -13.492 19.125 18.406 1 98.56 58 SER B O 1
ATOM 2645 N N . VAL B 1 59 ? -12.695 17.047 17.891 1 98.69 59 VAL B N 1
ATOM 2646 C CA . VAL B 1 59 ? -13.758 16.375 18.625 1 98.69 59 VAL B CA 1
ATOM 2647 C C . VAL B 1 59 ? -13.156 15.32 19.547 1 98.69 59 VAL B C 1
ATOM 2649 O O . VAL B 1 59 ? -12.109 14.742 19.25 1 98.69 59 VAL B O 1
ATOM 2652 N N . VAL B 1 60 ? -13.812 15.062 20.656 1 98.25 60 VAL B N 1
ATOM 2653 C CA . VAL B 1 60 ? -13.422 14.008 21.594 1 98.25 60 VAL B CA 1
ATOM 2654 C C . VAL B 1 60 ? -14.633 13.125 21.906 1 98.25 60 VAL B C 1
ATOM 2656 O O . VAL B 1 60 ? -15.773 13.594 21.859 1 98.25 60 VAL B O 1
ATOM 2659 N N . ALA B 1 61 ? -14.406 11.914 22.047 1 97.69 61 ALA B N 1
ATOM 2660 C CA . ALA B 1 61 ? -15.391 10.977 22.578 1 97.69 61 ALA B CA 1
ATOM 2661 C C . ALA B 1 61 ? -15.227 10.805 24.094 1 97.69 61 ALA B C 1
ATOM 2663 O O . ALA B 1 61 ? -14.109 10.609 24.578 1 97.69 61 ALA B O 1
ATOM 2664 N N . GLU B 1 62 ? -16.297 10.891 24.766 1 96.5 62 GLU B N 1
ATOM 2665 C CA . GLU B 1 62 ? -16.297 10.797 26.234 1 96.5 62 GLU B CA 1
ATOM 2666 C C . GLU B 1 62 ? -17.25 9.711 26.719 1 96.5 62 GLU B C 1
ATOM 2668 O O . GLU B 1 62 ? -18.359 9.586 26.219 1 96.5 62 GLU B O 1
ATOM 2673 N N . SER B 1 63 ? -16.75 8.875 27.641 1 93.94 63 SER B N 1
ATOM 2674 C CA . SER B 1 63 ? -17.547 7.863 28.312 1 93.94 63 SER B CA 1
ATOM 2675 C C . SER B 1 63 ? -17.359 7.945 29.828 1 93.94 63 SER B C 1
ATOM 2677 O O . SER B 1 63 ? -16.234 7.836 30.328 1 93.94 63 SER B O 1
ATOM 2679 N N . GLU B 1 64 ? -18.438 8.188 30.547 1 92.62 64 GLU B N 1
ATOM 2680 C CA . GLU B 1 64 ? -18.422 8.266 32 1 92.62 64 GLU B CA 1
ATOM 2681 C C . GLU B 1 64 ? -17.406 9.281 32.5 1 92.62 64 GLU B C 1
ATOM 2683 O O . GLU B 1 64 ? -16.578 8.977 33.375 1 92.62 64 GLU B O 1
ATOM 2688 N N . GLY B 1 65 ? -17.281 10.359 31.797 1 90.56 65 GLY B N 1
ATOM 2689 C CA . GLY B 1 65 ? -16.469 11.484 32.219 1 90.56 65 GLY B CA 1
ATOM 2690 C C . GLY B 1 65 ? -15.016 11.344 31.781 1 90.56 65 GLY B C 1
ATOM 2691 O O . GLY B 1 65 ? -14.188 12.219 32.062 1 90.56 65 GLY B O 1
ATOM 2692 N N . ARG B 1 66 ? -14.758 10.32 31.109 1 94.06 66 ARG B N 1
ATOM 2693 C CA . ARG B 1 66 ? -13.391 10.086 30.656 1 94.06 66 ARG B CA 1
ATOM 2694 C C . ARG B 1 66 ? -13.281 10.18 29.141 1 94.06 66 ARG B C 1
ATOM 2696 O O . ARG B 1 66 ? -14.148 9.68 28.422 1 94.06 66 ARG B O 1
ATOM 2703 N N . ILE B 1 67 ? -12.227 10.82 28.688 1 96.56 67 ILE B N 1
ATOM 2704 C CA . ILE B 1 67 ? -11.953 10.859 27.25 1 96.56 67 ILE B CA 1
ATOM 2705 C C . ILE B 1 67 ? -11.484 9.477 26.781 1 96.56 67 ILE B C 1
ATOM 2707 O O . ILE B 1 67 ? -10.609 8.875 27.406 1 96.56 67 ILE B O 1
ATOM 2711 N N . ILE B 1 68 ? -12.109 9.016 25.703 1 96.44 68 ILE B N 1
ATOM 2712 C CA . ILE B 1 68 ? -11.742 7.676 25.25 1 96.44 68 ILE B CA 1
ATOM 2713 C C . ILE B 1 68 ? -11.305 7.727 23.781 1 96.44 68 ILE B C 1
ATOM 2715 O O . ILE B 1 68 ? -11 6.695 23.188 1 96.44 68 ILE B O 1
ATOM 2719 N N . GLY B 1 69 ? -11.266 8.898 23.156 1 96.94 69 GLY B N 1
ATOM 2720 C CA . GLY B 1 69 ? -10.812 9.055 21.781 1 96.94 69 GLY B CA 1
ATOM 2721 C C . GLY B 1 69 ? -10.914 10.484 21.281 1 96.94 69 GLY B C 1
ATOM 2722 O O . GLY B 1 69 ? -11.531 11.336 21.922 1 96.94 69 GLY B O 1
ATOM 2723 N N . SER B 1 70 ? -10.297 10.758 20.203 1 98.12 70 SER B N 1
ATOM 2724 C CA . SER B 1 70 ? -10.32 12.078 19.594 1 98.12 70 SER B CA 1
ATOM 2725 C C . SER B 1 70 ? -10.086 11.992 18.078 1 98.12 70 SER B C 1
ATOM 2727 O O . SER B 1 70 ? -9.641 10.961 17.578 1 98.12 70 SER B O 1
ATOM 2729 N N . ASN B 1 71 ? -10.453 12.992 17.391 1 98.44 71 ASN B N 1
ATOM 2730 C CA . ASN B 1 71 ? -10.234 13.164 15.953 1 98.44 71 ASN B CA 1
ATOM 2731 C C . ASN B 1 71 ? -10.164 14.641 15.57 1 98.44 71 ASN B C 1
ATOM 2733 O O . ASN B 1 71 ? -10.617 15.5 16.328 1 98.44 71 ASN B O 1
ATOM 2737 N N . PHE B 1 72 ? -9.594 14.891 14.453 1 98.44 72 PHE B N 1
ATOM 2738 C CA . PHE B 1 72 ? -9.344 16.266 14.031 1 98.44 72 PHE B CA 1
ATOM 2739 C C . PHE B 1 72 ? -9.57 16.422 12.531 1 98.44 72 PHE B C 1
ATOM 2741 O O . PHE B 1 72 ? -9.203 15.547 11.75 1 98.44 72 PHE B O 1
ATOM 2748 N N . LEU B 1 73 ? -10.188 17.516 12.148 1 98.19 73 LEU B N 1
ATOM 2749 C CA . LEU B 1 73 ? -10.359 17.922 10.75 1 98.19 73 LEU B CA 1
ATOM 2750 C C . LEU B 1 73 ? -9.625 19.219 10.461 1 98.19 73 LEU B C 1
ATOM 2752 O O . LEU B 1 73 ? -9.992 20.281 10.977 1 98.19 73 LEU B O 1
ATOM 2756 N N . TRP B 1 74 ? -8.617 19.125 9.617 1 96.25 74 TRP B N 1
ATOM 2757 C CA . TRP B 1 74 ? -7.852 20.281 9.195 1 96.25 74 TRP B CA 1
ATOM 2758 C C . TRP B 1 74 ? -8.555 21.016 8.055 1 96.25 74 TRP B C 1
ATOM 2760 O O . TRP B 1 74 ? -8.812 20.438 7 1 96.25 74 TRP B O 1
ATOM 2770 N N . GLN B 1 75 ? -8.828 22.344 8.273 1 94.56 75 GLN B N 1
ATOM 2771 C CA . GLN B 1 75 ? -9.719 23.062 7.363 1 94.56 75 GLN B CA 1
ATOM 2772 C C . GLN B 1 75 ? -9.008 24.266 6.742 1 94.56 75 GLN B C 1
ATOM 2774 O O . GLN B 1 75 ? -9.648 25.266 6.43 1 94.56 75 GLN B O 1
ATOM 2779 N N . ASP B 1 76 ? -7.754 24.172 6.547 1 87.75 76 ASP B N 1
ATOM 2780 C CA . ASP B 1 76 ? -7.012 25.359 6.148 1 87.75 76 ASP B CA 1
ATOM 2781 C C . ASP B 1 76 ? -6.758 25.375 4.645 1 87.75 76 ASP B C 1
ATOM 2783 O O . ASP B 1 76 ? -5.949 26.156 4.148 1 87.75 76 ASP B O 1
ATOM 2787 N N . SER B 1 77 ? -7.336 24.484 3.928 1 87.88 77 SER B N 1
ATOM 2788 C CA . SER B 1 77 ? -7.191 24.406 2.477 1 87.88 77 SER B CA 1
ATOM 2789 C C . SER B 1 77 ? -8.523 24.078 1.804 1 87.88 77 SER B C 1
ATOM 2791 O O . SER B 1 77 ? -9.562 24.062 2.461 1 87.88 77 SER B O 1
ATOM 2793 N N . ALA B 1 78 ? -8.484 24.016 0.503 1 86.75 78 ALA B N 1
ATOM 2794 C CA . ALA B 1 78 ? -9.68 23.656 -0.253 1 86.75 78 ALA B CA 1
ATOM 2795 C C . ALA B 1 78 ? -10.094 22.219 0.04 1 86.75 78 ALA B C 1
ATOM 2797 O O . ALA B 1 78 ? -11.258 21.859 -0.121 1 86.75 78 ALA B O 1
ATOM 2798 N N . ILE B 1 79 ? -9.125 21.469 0.445 1 93.44 79 ILE B N 1
ATOM 2799 C CA . ILE B 1 79 ? -9.336 20.078 0.832 1 93.44 79 ILE B CA 1
ATOM 2800 C C . ILE B 1 79 ? -9.133 19.922 2.338 1 93.44 79 ILE B C 1
ATOM 2802 O O . ILE B 1 79 ? -8.203 20.5 2.904 1 93.44 79 ILE B O 1
ATOM 2806 N N . ALA B 1 80 ? -10.008 19.234 2.939 1 96.25 80 ALA B N 1
ATOM 2807 C CA . ALA B 1 80 ? -9.852 18.984 4.371 1 96.25 80 ALA B CA 1
ATOM 2808 C C . ALA B 1 80 ? -9.016 17.734 4.625 1 96.25 80 ALA B C 1
ATOM 2810 O O . ALA B 1 80 ? -9.055 16.781 3.844 1 96.25 80 ALA B O 1
ATOM 2811 N N . GLY B 1 81 ? -8.203 17.781 5.621 1 96.88 81 GLY B N 1
ATOM 2812 C CA . GLY B 1 81 ? -7.438 16.641 6.07 1 96.88 81 GLY B CA 1
ATOM 2813 C C . GLY B 1 81 ? -7.898 16.094 7.414 1 96.88 81 GLY B C 1
ATOM 2814 O O . GLY B 1 81 ? -8.25 16.875 8.312 1 96.88 81 GLY B O 1
ATOM 2815 N N . ILE B 1 82 ? -7.84 14.797 7.559 1 98.19 82 ILE B N 1
ATOM 2816 C CA . ILE B 1 82 ? -8.32 14.195 8.797 1 98.19 82 ILE B CA 1
ATOM 2817 C C . ILE B 1 82 ? -7.145 13.594 9.57 1 98.19 82 ILE B C 1
ATOM 2819 O O . ILE B 1 82 ? -6.262 12.969 8.977 1 98.19 82 ILE B O 1
ATOM 2823 N N . GLY B 1 83 ? -7.164 13.789 10.953 1 96.69 83 GLY B N 1
ATOM 2824 C CA . GLY B 1 83 ? -6.289 13.062 11.859 1 96.69 83 GLY B CA 1
ATOM 2825 C C . GLY B 1 83 ? -5.488 13.977 12.773 1 96.69 83 GLY B C 1
ATOM 2826 O O . GLY B 1 83 ? -5.516 15.203 12.617 1 96.69 83 GLY B O 1
ATOM 2827 N N . PRO B 1 84 ? -4.898 13.344 13.656 1 96.88 84 PRO B N 1
ATOM 2828 C CA . PRO B 1 84 ? -4.898 11.914 13.977 1 96.88 84 PRO B CA 1
ATOM 2829 C C . PRO B 1 84 ? -6.195 11.461 14.641 1 96.88 84 PRO B C 1
ATOM 2831 O O . PRO B 1 84 ? -6.75 12.18 15.477 1 96.88 84 PRO B O 1
ATOM 2834 N N . LEU B 1 85 ? -6.738 10.352 14.297 1 97.12 85 LEU B N 1
ATOM 2835 C CA . LEU B 1 85 ? -7.84 9.656 14.953 1 97.12 85 LEU B CA 1
ATOM 2836 C C . LEU B 1 85 ? -7.316 8.578 15.898 1 97.12 85 LEU B C 1
ATOM 2838 O O . LEU B 1 85 ? -6.652 7.637 15.469 1 97.12 85 LEU B O 1
ATOM 2842 N N . THR B 1 86 ? -7.621 8.711 17.172 1 96.56 86 THR B N 1
ATOM 2843 C CA . THR B 1 86 ? -7.148 7.707 18.125 1 96.56 86 THR B CA 1
ATOM 2844 C C . THR B 1 86 ? -8.227 7.383 19.156 1 96.56 86 THR B C 1
ATOM 2846 O O . THR B 1 86 ? -9.016 8.25 19.531 1 96.56 86 THR B O 1
ATOM 2849 N N . VAL B 1 87 ? -8.32 6.133 19.531 1 96.06 87 VAL B N 1
ATOM 2850 C CA . VAL B 1 87 ? -9.242 5.598 20.531 1 96.06 87 VAL B CA 1
ATOM 2851 C C . VAL B 1 87 ? -8.484 4.707 21.516 1 96.06 87 VAL B C 1
ATOM 2853 O O . VAL B 1 87 ? -7.465 4.117 21.156 1 96.06 87 VAL B O 1
ATOM 2856 N N . ILE B 1 88 ? -8.906 4.609 22.719 1 92.19 88 ILE B N 1
ATOM 2857 C CA . ILE B 1 88 ? -8.305 3.705 23.703 1 92.19 88 ILE B CA 1
ATOM 2858 C C . ILE B 1 88 ? -8.406 2.268 23.188 1 92.19 88 ILE B C 1
ATOM 2860 O O . ILE B 1 88 ? -9.445 1.859 22.672 1 92.19 88 ILE B O 1
ATOM 2864 N N . PRO B 1 89 ? -7.352 1.536 23.219 1 76.44 89 PRO B N 1
ATOM 2865 C CA . PRO B 1 89 ? -7.324 0.176 22.688 1 76.44 89 PRO B CA 1
ATOM 2866 C C . PRO B 1 89 ? -8.375 -0.732 23.312 1 76.44 89 PRO B C 1
ATOM 2868 O O . PRO B 1 89 ? -8.93 -1.607 22.641 1 76.44 89 PRO B O 1
ATOM 2871 N N . GLU B 1 90 ? -8.68 -0.719 24.656 1 67.88 90 GLU B N 1
ATOM 2872 C CA . GLU B 1 90 ? -9.539 -1.642 25.391 1 67.88 90 GLU B CA 1
ATOM 2873 C C . GLU B 1 90 ? -11 -1.464 25 1 67.88 90 GLU B C 1
ATOM 2875 O O . GLU B 1 90 ? -11.836 -2.33 25.281 1 67.88 90 GLU B O 1
ATOM 2880 N N . THR B 1 91 ? -11.352 -0.472 24.516 1 60.12 91 THR B N 1
ATOM 2881 C CA . THR B 1 91 ? -12.758 -0.183 24.234 1 60.12 91 THR B CA 1
ATOM 2882 C C . THR B 1 91 ? -13.133 -0.66 22.828 1 60.12 91 THR B C 1
ATOM 2884 O O . THR B 1 91 ? -12.266 -0.823 21.969 1 60.12 91 THR B O 1
ATOM 2887 N N . GLN B 1 92 ? -14.492 -1.137 22.719 1 57.03 92 GLN B N 1
ATOM 2888 C CA . GLN B 1 92 ? -14.93 -1.48 21.375 1 57.03 92 GLN B CA 1
ATOM 2889 C C . GLN B 1 92 ? -14.531 -0.398 20.375 1 57.03 92 GLN B C 1
ATOM 2891 O O . GLN B 1 92 ? -15.312 0.513 20.094 1 57.03 92 GLN B O 1
ATOM 2896 N N . SER B 1 93 ? -13.414 -0.298 20.047 1 63.66 93 SER B N 1
ATOM 2897 C CA . SER B 1 93 ? -12.617 0.658 19.297 1 63.66 93 SER B CA 1
ATOM 2898 C C . SER B 1 93 ? -13.266 0.968 17.953 1 63.66 93 SER B C 1
ATOM 2900 O O . SER B 1 93 ? -13.273 2.119 17.5 1 63.66 93 SER B O 1
ATOM 2902 N N . ASP B 1 94 ? -14.195 0.056 17.625 1 79.88 94 ASP B N 1
ATOM 2903 C CA . ASP B 1 94 ? -14.727 0.241 16.281 1 79.88 94 ASP B CA 1
ATOM 2904 C C . ASP B 1 94 ? -15.898 1.217 16.281 1 79.88 94 ASP B C 1
ATOM 2906 O O . ASP B 1 94 ? -16.031 2.037 15.367 1 79.88 94 ASP B O 1
ATOM 2910 N N . ARG B 1 95 ? -16.719 1.17 17.359 1 90.62 95 ARG B N 1
ATOM 2911 C CA . ARG B 1 95 ? -17.859 2.072 17.438 1 90.62 95 ARG B CA 1
ATOM 2912 C C . ARG B 1 95 ? -17.406 3.502 17.719 1 90.62 95 ARG B C 1
ATOM 2914 O O . ARG B 1 95 ? -17.953 4.453 17.156 1 90.62 95 ARG B O 1
ATOM 2921 N N . VAL B 1 96 ? -16.484 3.68 18.531 1 94.88 96 VAL B N 1
ATOM 2922 C CA . VAL B 1 96 ? -16.016 5.012 18.906 1 94.88 96 VAL B CA 1
ATOM 2923 C C . VAL B 1 96 ? -15.289 5.66 17.734 1 94.88 96 VAL B C 1
ATOM 2925 O O . VAL B 1 96 ? -15.57 6.812 17.391 1 94.88 96 VAL B O 1
ATOM 2928 N N . GLY B 1 97 ? -14.422 4.906 17.125 1 95.88 97 GLY B N 1
ATOM 2929 C CA . GLY B 1 97 ? -13.711 5.41 15.969 1 95.88 97 GLY B CA 1
ATOM 2930 C C . GLY B 1 97 ? -14.641 5.809 14.836 1 95.88 97 GLY B C 1
ATOM 2931 O O . GLY B 1 97 ? -14.469 6.871 14.227 1 95.88 97 GLY B O 1
ATOM 2932 N N . ARG B 1 98 ? -15.594 4.973 14.57 1 96.31 98 ARG B N 1
ATOM 2933 C CA . ARG B 1 98 ? -16.562 5.277 13.531 1 96.31 98 ARG B CA 1
ATOM 2934 C C . ARG B 1 98 ? -17.359 6.531 13.875 1 96.31 98 ARG B C 1
ATOM 2936 O O . ARG B 1 98 ? -17.594 7.383 13.016 1 96.31 98 ARG B O 1
ATOM 2943 N N . GLY B 1 99 ? -17.766 6.602 15.141 1 96.75 99 GLY B N 1
ATOM 2944 C CA . GLY B 1 99 ? -18.5 7.781 15.578 1 96.75 99 GLY B CA 1
ATOM 2945 C C . GLY B 1 99 ? -17.719 9.07 15.391 1 96.75 99 GLY B C 1
ATOM 2946 O O . GLY B 1 99 ? -18.266 10.062 14.906 1 96.75 99 GLY B O 1
ATOM 2947 N N . LEU B 1 100 ? -16.453 9.031 15.797 1 97.94 100 LEU B N 1
ATOM 2948 C CA . LEU B 1 100 ? -15.586 10.195 15.648 1 97.94 100 LEU B CA 1
ATOM 2949 C C . LEU B 1 100 ? -15.422 10.57 14.18 1 97.94 100 LEU B C 1
ATOM 2951 O O . LEU B 1 100 ? -15.469 11.75 13.828 1 97.94 100 LEU B O 1
ATOM 2955 N N . MET B 1 101 ? -15.289 9.586 13.305 1 98.25 101 MET B N 1
ATOM 2956 C CA . MET B 1 101 ? -15.148 9.812 11.867 1 98.25 101 MET B CA 1
ATOM 2957 C C . MET B 1 101 ? -16.438 10.398 11.289 1 98.25 101 MET B C 1
ATOM 2959 O O . MET B 1 101 ? -16.391 11.367 10.523 1 98.25 101 MET B O 1
ATOM 2963 N N . GLU B 1 102 ? -17.531 9.812 11.617 1 98.31 102 GLU B N 1
ATOM 2964 C CA . GLU B 1 102 ? -18.797 10.281 11.094 1 98.31 102 GLU B CA 1
ATOM 2965 C C . GLU B 1 102 ? -19.078 11.727 11.492 1 98.31 102 GLU B C 1
ATOM 2967 O O . GLU B 1 102 ? -19.609 12.508 10.703 1 98.31 102 GLU B O 1
ATOM 2972 N N . ASP B 1 103 ? -18.688 12.062 12.688 1 98.56 103 ASP B N 1
ATOM 2973 C CA . ASP B 1 103 ? -18.859 13.438 13.164 1 98.56 103 ASP B CA 1
ATOM 2974 C C . ASP B 1 103 ? -18.062 14.422 12.32 1 98.56 103 ASP B C 1
ATOM 2976 O O . ASP B 1 103 ? -18.609 15.398 11.812 1 98.56 103 ASP B O 1
ATOM 2980 N N . VAL B 1 104 ? -16.781 14.133 12.125 1 98.44 104 VAL B N 1
ATOM 2981 C CA . VAL B 1 104 ? -15.922 15.039 11.375 1 98.44 104 VAL B CA 1
ATOM 2982 C C . VAL B 1 104 ? -16.359 15.086 9.914 1 98.44 104 VAL B C 1
ATOM 2984 O O . VAL B 1 104 ? -16.281 16.141 9.273 1 98.44 104 VAL B O 1
ATOM 2987 N N . LEU B 1 105 ? -16.844 14.016 9.375 1 98.25 105 LEU B N 1
ATOM 2988 C CA . LEU B 1 105 ? -17.297 13.977 7.992 1 98.25 105 LEU B CA 1
ATOM 2989 C C . LEU B 1 105 ? -18.578 14.781 7.82 1 98.25 105 LEU B C 1
ATOM 2991 O O . LEU B 1 105 ? -18.797 15.414 6.785 1 98.25 105 LEU B O 1
ATOM 2995 N N . GLU B 1 106 ? -19.453 14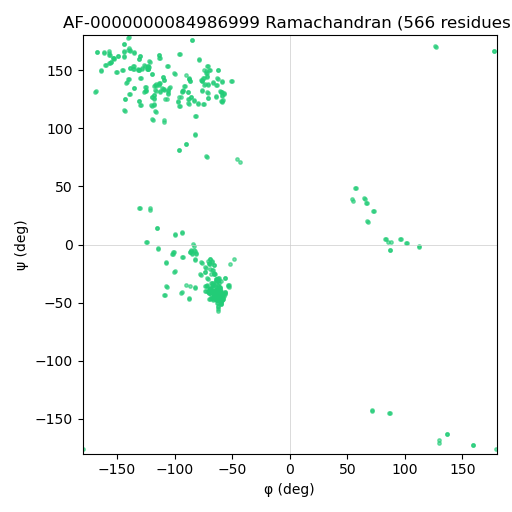.703 8.805 1 98.25 106 GLU B N 1
ATOM 2996 C CA . GLU B 1 106 ? -20.656 15.531 8.781 1 98.25 106 GLU B CA 1
ATOM 2997 C C 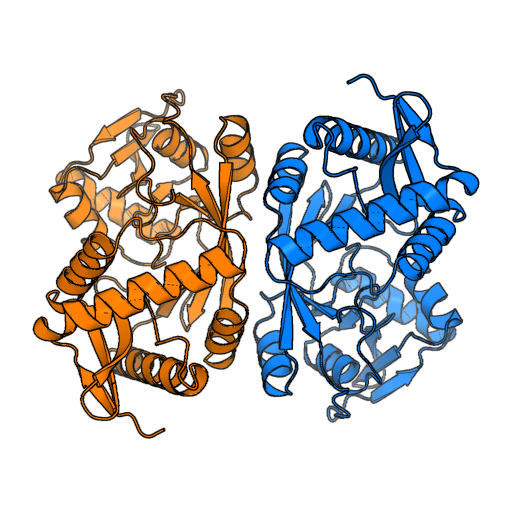. GLU B 1 106 ? -20.297 17.016 8.789 1 98.25 106 GLU B C 1
ATOM 2999 O O . GLU B 1 106 ? -20.891 17.812 8.047 1 98.25 106 GLU B O 1
ATOM 3004 N N . HIS B 1 107 ? -19.359 17.344 9.633 1 98.19 107 HIS B N 1
ATOM 3005 C CA . HIS B 1 107 ? -18.875 18.719 9.664 1 98.19 107 HIS B CA 1
ATOM 3006 C C . HIS B 1 107 ? -18.312 19.141 8.312 1 98.19 107 HIS B C 1
ATOM 3008 O O . HIS B 1 107 ? -18.609 20.234 7.824 1 98.19 107 HIS B O 1
ATOM 3014 N N . ALA B 1 108 ? -17.531 18.281 7.707 1 97.44 108 ALA B N 1
ATOM 3015 C CA . ALA B 1 108 ? -16.953 18.562 6.398 1 97.44 108 ALA B CA 1
ATOM 3016 C C . ALA B 1 108 ? -18.031 18.766 5.344 1 97.44 108 ALA B C 1
ATOM 3018 O O . ALA B 1 108 ? -17.922 19.641 4.492 1 97.44 108 ALA B O 1
ATOM 3019 N N . ARG B 1 109 ? -19.031 17.953 5.391 1 96.31 109 ARG B N 1
ATOM 3020 C CA . ARG B 1 109 ? -20.141 18.062 4.461 1 96.31 109 ARG B CA 1
ATOM 3021 C C . ARG B 1 109 ? -20.875 19.406 4.637 1 96.31 109 ARG B C 1
ATOM 3023 O O . ARG B 1 109 ? -21.219 20.062 3.652 1 96.31 109 ARG B O 1
ATOM 3030 N N . ASN B 1 110 ? -21.109 19.75 5.867 1 97.25 110 ASN B N 1
ATOM 3031 C CA . ASN B 1 110 ? -21.797 21 6.176 1 97.25 110 ASN B CA 1
ATOM 3032 C C . ASN B 1 110 ? -21.016 22.203 5.688 1 97.25 110 ASN B C 1
ATOM 3034 O O . ASN B 1 110 ? -21.609 23.219 5.309 1 97.25 110 ASN B O 1
ATOM 3038 N N . LYS B 1 111 ? -19.719 22.062 5.719 1 96.38 111 LYS B N 1
ATOM 3039 C CA . LYS B 1 111 ? -18.859 23.156 5.281 1 96.38 111 LYS B CA 1
ATOM 3040 C C . LYS B 1 111 ? -18.625 23.109 3.773 1 96.38 111 LYS B C 1
ATOM 3042 O O . LYS B 1 111 ? -17.938 23.969 3.217 1 96.38 111 LYS B O 1
ATOM 3047 N N . HIS B 1 112 ? -19.094 22.062 3.119 1 95 112 HIS B N 1
ATOM 3048 C CA . HIS B 1 112 ? -19.094 21.906 1.67 1 95 112 HIS B CA 1
ATOM 3049 C C . HIS B 1 112 ? -17.672 21.812 1.13 1 95 112 HIS B C 1
ATOM 3051 O O . HIS B 1 112 ? -17.344 22.469 0.135 1 95 112 HIS B O 1
ATOM 3057 N N . PHE B 1 113 ? -16.844 21.125 1.867 1 94.44 113 PHE B N 1
ATOM 3058 C CA . PHE B 1 113 ? -15.523 20.844 1.319 1 94.44 113 PHE B CA 1
ATOM 3059 C C . PHE B 1 113 ? -15.633 19.984 0.058 1 94.44 113 PHE B C 1
ATOM 3061 O O . PHE B 1 113 ? -16.453 19.078 -0.012 1 94.44 113 PHE B O 1
ATOM 3068 N N . ALA B 1 114 ? -14.75 20.297 -0.89 1 91.5 114 ALA B N 1
ATOM 3069 C CA . ALA B 1 114 ? -14.773 19.562 -2.158 1 91.5 114 ALA B CA 1
ATOM 3070 C C . ALA B 1 114 ? -14.258 18.141 -1.987 1 91.5 114 ALA B C 1
ATOM 3072 O O . ALA B 1 114 ? -14.664 17.234 -2.721 1 91.5 114 ALA B O 1
ATOM 3073 N N . GLY B 1 115 ? -13.375 17.969 -1.021 1 95.06 115 GLY B N 1
ATOM 3074 C CA . GLY B 1 115 ? -12.773 16.672 -0.745 1 95.06 115 GLY B CA 1
ATOM 3075 C C . GLY B 1 115 ? -12.188 16.578 0.65 1 95.06 115 GLY B C 1
ATOM 3076 O O . GLY B 1 115 ? -11.883 17.594 1.274 1 95.06 115 GLY B O 1
ATOM 3077 N N . VAL B 1 116 ? -12.133 15.383 1.116 1 97.69 116 VAL B N 1
ATOM 3078 C CA . VAL B 1 116 ? -11.523 15.055 2.398 1 97.69 116 VAL B CA 1
ATOM 3079 C C . VAL B 1 116 ? -10.461 13.977 2.201 1 97.69 116 VAL B C 1
ATOM 3081 O O . VAL B 1 116 ? -10.656 13.039 1.424 1 97.69 116 VAL B O 1
ATOM 3084 N N . ARG B 1 117 ? -9.328 14.172 2.842 1 97.62 117 ARG B N 1
ATOM 3085 C CA . ARG B 1 117 ? -8.234 13.227 2.652 1 97.62 117 ARG B CA 1
ATOM 3086 C C . ARG B 1 117 ? -7.664 12.773 3.99 1 97.62 117 ARG B C 1
ATOM 3088 O O . ARG B 1 117 ? -7.871 13.43 5.016 1 97.62 117 ARG B O 1
ATOM 3095 N N . LEU B 1 118 ? -6.992 11.664 3.967 1 97.88 118 LEU B N 1
ATOM 3096 C CA . LEU B 1 118 ? -6.234 11.156 5.105 1 97.88 118 LEU B CA 1
ATOM 3097 C C . LEU B 1 118 ? -5.113 10.227 4.645 1 97.88 118 LEU B C 1
ATOM 3099 O O . LEU B 1 118 ? -5.133 9.742 3.514 1 97.88 118 LEU B O 1
ATOM 3103 N N . VAL B 1 119 ? -4.113 10.086 5.461 1 98 119 VAL B N 1
ATOM 3104 C CA . VAL B 1 119 ? -3.037 9.125 5.266 1 98 119 VAL B CA 1
ATOM 3105 C C . VAL B 1 119 ? -3.016 8.133 6.426 1 98 119 VAL B C 1
ATOM 3107 O O . VAL B 1 119 ? -3.029 8.531 7.59 1 98 119 VAL B O 1
ATOM 3110 N N . GLN B 1 120 ? -3.074 6.914 6.137 1 96.44 120 GLN B N 1
ATOM 3111 C CA . GLN B 1 120 ? -3.105 5.91 7.195 1 96.44 120 GLN B CA 1
ATOM 3112 C C . GLN B 1 120 ? -1.999 4.875 7.004 1 96.44 120 GLN B C 1
ATOM 3114 O O . GLN B 1 120 ? -1.511 4.68 5.891 1 96.44 120 GLN B O 1
ATOM 3119 N N . ALA B 1 121 ? -1.566 4.258 8.117 1 97.06 121 ALA B N 1
ATOM 3120 C CA . ALA B 1 121 ? -0.574 3.186 8.07 1 97.06 121 ALA B CA 1
ATOM 3121 C C . ALA B 1 121 ? -1.112 1.97 7.324 1 97.06 121 ALA B C 1
ATOM 3123 O O . ALA B 1 121 ? -2.125 1.389 7.719 1 97.06 121 ALA B O 1
ATOM 3124 N N . ALA B 1 122 ? -0.381 1.506 6.352 1 97.69 122 ALA B N 1
ATOM 3125 C CA . ALA B 1 122 ? -0.868 0.439 5.48 1 97.69 122 ALA B CA 1
ATOM 3126 C C . ALA B 1 122 ? -1.024 -0.869 6.25 1 97.69 122 ALA B C 1
ATOM 3128 O O . ALA B 1 122 ? -1.771 -1.758 5.832 1 97.69 122 ALA B O 1
ATOM 3129 N N . TYR B 1 123 ? -0.316 -0.986 7.363 1 96.94 123 TYR B N 1
ATOM 3130 C CA . TYR B 1 123 ? -0.359 -2.213 8.156 1 96.94 123 TYR B CA 1
ATOM 3131 C C . TYR B 1 123 ? -1.539 -2.201 9.117 1 96.94 123 TYR B C 1
ATOM 3133 O O . TYR B 1 123 ? -1.791 -3.188 9.812 1 96.94 123 TYR B O 1
ATOM 3141 N N . ASN B 1 124 ? -2.244 -1.092 9.234 1 95.69 124 ASN B N 1
ATOM 3142 C CA . ASN B 1 124 ? -3.434 -1.001 10.07 1 95.69 124 ASN B CA 1
ATOM 3143 C C . ASN B 1 124 ? -4.699 -1.35 9.297 1 95.69 124 ASN B C 1
ATOM 3145 O O . ASN B 1 124 ? -5.41 -0.459 8.828 1 95.69 124 ASN B O 1
ATOM 3149 N N . ASN B 1 125 ? -4.992 -2.646 9.266 1 95.56 125 ASN B N 1
ATOM 3150 C CA . ASN B 1 125 ? -6.113 -3.156 8.484 1 95.56 125 ASN B CA 1
ATOM 3151 C C . ASN B 1 125 ? -7.445 -2.613 9 1 95.56 125 ASN B C 1
ATOM 3153 O O . ASN B 1 125 ? -8.375 -2.402 8.219 1 95.56 125 ASN B O 1
ATOM 3157 N N . ARG B 1 126 ? -7.52 -2.332 10.258 1 93.06 126 ARG B N 1
ATOM 3158 C CA . ARG B 1 126 ? -8.758 -1.831 10.852 1 93.06 126 ARG B CA 1
ATOM 3159 C C . ARG B 1 126 ? -9.078 -0.43 10.344 1 93.06 126 ARG B C 1
ATOM 3161 O O . ARG B 1 126 ? -10.219 -0.144 9.984 1 93.06 126 ARG B O 1
ATOM 3168 N N . SER B 1 127 ? -8.055 0.378 10.359 1 95.25 127 SER B N 1
ATOM 3169 C CA . SER B 1 127 ? -8.242 1.732 9.844 1 95.25 127 SER B CA 1
ATOM 3170 C C . SER B 1 127 ? -8.594 1.718 8.359 1 95.25 127 SER B C 1
ATOM 3172 O O . SER B 1 127 ? -9.492 2.443 7.922 1 95.25 127 SER B O 1
ATOM 3174 N N . LEU B 1 128 ? -7.91 0.884 7.598 1 97.12 128 LEU B N 1
ATOM 3175 C CA . LEU B 1 128 ? -8.18 0.766 6.168 1 97.12 128 LEU B CA 1
ATOM 3176 C C . LEU B 1 128 ? -9.633 0.365 5.922 1 97.12 128 LEU B C 1
ATOM 3178 O O . LEU B 1 128 ? -10.32 0.974 5.098 1 97.12 128 LEU B O 1
ATOM 3182 N N . SER B 1 129 ? -10.094 -0.614 6.633 1 97 129 SER B N 1
ATOM 3183 C CA . SER B 1 129 ? -11.453 -1.123 6.48 1 97 129 SER B CA 1
ATOM 3184 C C . SER B 1 129 ? -12.484 -0.072 6.875 1 97 129 SER B C 1
ATOM 3186 O O . SER B 1 129 ? -13.477 0.133 6.164 1 97 129 SER B O 1
ATOM 3188 N N . LEU B 1 130 ? -12.234 0.616 7.996 1 96 130 LEU B N 1
ATOM 3189 C CA . LEU B 1 130 ? -13.148 1.656 8.469 1 96 130 LEU B CA 1
ATOM 3190 C C . LEU B 1 130 ? -13.305 2.756 7.426 1 96 130 LEU B C 1
ATOM 3192 O O . LEU B 1 130 ? -14.422 3.115 7.059 1 96 130 LEU B O 1
ATOM 3196 N N . TYR B 1 131 ? -12.188 3.242 6.941 1 97.75 131 TYR B N 1
ATOM 3197 C CA . TYR B 1 131 ? -12.219 4.371 6.016 1 97.75 131 TYR B CA 1
ATOM 3198 C C . TYR B 1 131 ? -12.828 3.961 4.68 1 97.75 131 TYR B C 1
ATOM 3200 O O . TYR B 1 131 ? -13.562 4.738 4.062 1 97.75 131 TYR B O 1
ATOM 3208 N N . THR B 1 132 ? -12.5 2.734 4.262 1 98.12 132 THR B N 1
ATOM 3209 C CA . THR B 1 132 ? -13.094 2.232 3.027 1 98.12 132 THR B CA 1
ATOM 3210 C C . THR B 1 132 ? -14.609 2.121 3.166 1 98.12 132 THR B C 1
ATOM 3212 O O . THR B 1 132 ? -15.352 2.543 2.275 1 98.12 132 THR B O 1
ATOM 3215 N N . LYS B 1 133 ? -15.109 1.625 4.242 1 97.5 133 LYS B N 1
ATOM 3216 C CA . LYS B 1 133 ? -16.547 1.484 4.488 1 97.5 133 LYS B CA 1
ATOM 3217 C C . LYS B 1 133 ? -17.219 2.848 4.551 1 97.5 133 LYS B C 1
ATOM 3219 O O . LYS B 1 133 ? -18.406 2.977 4.207 1 97.5 133 LYS B O 1
ATOM 3224 N N . LEU B 1 134 ? -16.469 3.85 4.977 1 97.5 134 LEU B N 1
ATOM 3225 C CA . LEU B 1 134 ? -17.016 5.199 5.094 1 97.5 134 LEU B CA 1
ATOM 3226 C C . LEU B 1 134 ? -16.969 5.918 3.75 1 97.5 134 LEU B C 1
ATOM 3228 O O . LEU B 1 134 ? -17.375 7.078 3.648 1 97.5 134 LEU B O 1
ATOM 3232 N N . GLY B 1 135 ? -16.375 5.293 2.748 1 97.69 135 GLY B N 1
ATOM 3233 C CA . GLY B 1 135 ? -16.469 5.832 1.4 1 97.69 135 GLY B CA 1
ATOM 3234 C C . GLY B 1 135 ? -15.148 6.348 0.864 1 97.69 135 GLY B C 1
ATOM 3235 O O . GLY B 1 135 ? -15.07 6.785 -0.285 1 97.69 135 GLY B O 1
ATOM 3236 N N . PHE B 1 136 ? -14.117 6.266 1.702 1 98.25 136 PHE B N 1
ATOM 3237 C CA . PHE B 1 136 ? -12.805 6.703 1.222 1 98.25 136 PHE B CA 1
ATOM 3238 C C . PHE B 1 136 ? -12.266 5.738 0.175 1 98.25 136 PHE B C 1
ATOM 3240 O O . PHE B 1 136 ? -12.539 4.535 0.229 1 98.25 136 PHE B O 1
ATOM 3247 N N . GLU B 1 137 ? -11.484 6.301 -0.722 1 97.88 137 GLU B N 1
ATOM 3248 C CA . GLU B 1 137 ? -10.82 5.52 -1.761 1 97.88 137 GLU B CA 1
ATOM 3249 C C . GLU B 1 137 ? -9.297 5.602 -1.625 1 97.88 137 GLU B C 1
ATOM 3251 O O . GLU B 1 137 ? -8.75 6.672 -1.362 1 97.88 137 GLU B O 1
ATOM 3256 N N . VAL B 1 138 ? -8.656 4.496 -1.778 1 97.31 138 VAL B N 1
ATOM 3257 C CA . VAL B 1 138 ? -7.199 4.5 -1.802 1 97.31 138 VAL B CA 1
ATOM 3258 C C . VAL B 1 138 ? -6.707 5.141 -3.1 1 97.31 138 VAL B C 1
ATOM 3260 O O . VAL B 1 138 ? -7.082 4.707 -4.191 1 97.31 138 VAL B O 1
ATOM 3263 N N . ARG B 1 139 ? -5.867 6.113 -2.936 1 96.5 139 ARG B N 1
ATOM 3264 C CA . ARG B 1 139 ? -5.402 6.84 -4.113 1 96.5 139 ARG B CA 1
ATOM 3265 C C . ARG B 1 139 ? -3.941 6.516 -4.414 1 96.5 139 ARG B C 1
ATOM 3267 O O . ARG B 1 139 ? -3.564 6.344 -5.574 1 96.5 139 ARG B O 1
ATOM 3274 N N . GLU B 1 140 ? -3.139 6.484 -3.312 1 95.31 140 GLU B N 1
ATOM 3275 C CA . GLU B 1 140 ? -1.699 6.309 -3.488 1 95.31 140 GLU B CA 1
ATOM 3276 C C . GLU B 1 140 ? -1.109 5.445 -2.375 1 95.31 140 GLU B C 1
ATOM 3278 O O . GLU B 1 140 ? -1.3 5.734 -1.192 1 95.31 140 GLU B O 1
ATOM 3283 N N . PRO B 1 141 ? -0.412 4.375 -2.797 1 97.56 141 PRO B N 1
ATOM 3284 C CA . PRO B 1 141 ? 0.515 3.818 -1.809 1 97.56 141 PRO B CA 1
ATOM 3285 C C . PRO B 1 141 ? 1.722 4.719 -1.561 1 97.56 141 PRO B C 1
ATOM 3287 O O . PRO B 1 141 ? 2.248 5.324 -2.498 1 97.56 141 PRO B O 1
ATOM 3290 N N . LEU B 1 142 ? 2.098 4.863 -0.302 1 98.31 142 LEU B N 1
ATOM 3291 C CA . LEU B 1 142 ? 3.205 5.73 0.088 1 98.31 142 LEU B CA 1
ATOM 3292 C C . LEU B 1 142 ? 4.266 4.945 0.855 1 98.31 142 LEU B C 1
ATOM 3294 O O . LEU B 1 142 ? 3.955 3.938 1.496 1 98.31 142 LEU B O 1
ATOM 3298 N N . ALA B 1 143 ? 5.449 5.434 0.769 1 98.5 143 ALA B N 1
ATOM 3299 C CA . ALA B 1 143 ? 6.539 5.043 1.658 1 98.5 143 ALA B CA 1
ATOM 3300 C C . ALA B 1 143 ? 7.039 6.234 2.473 1 98.5 143 ALA B C 1
ATOM 3302 O O . ALA B 1 143 ? 7.238 7.324 1.932 1 98.5 143 ALA B O 1
ATOM 3303 N N . THR B 1 144 ? 7.113 6.055 3.719 1 98.56 144 THR B N 1
ATOM 3304 C CA . THR B 1 144 ? 7.863 7.02 4.52 1 98.56 144 THR B CA 1
ATOM 3305 C C . THR B 1 144 ? 9.367 6.746 4.426 1 98.56 144 THR B C 1
ATOM 3307 O O . THR B 1 144 ? 9.82 5.637 4.715 1 98.56 144 THR B O 1
ATOM 3310 N N . LEU B 1 145 ? 10.102 7.734 3.965 1 98.75 145 LEU B N 1
ATOM 3311 C CA . LEU B 1 145 ? 11.539 7.582 3.801 1 98.75 145 LEU B CA 1
ATOM 3312 C C . LEU B 1 145 ? 12.297 8.406 4.84 1 98.75 145 LEU B C 1
ATOM 3314 O O . LEU B 1 145 ? 11.883 9.516 5.18 1 98.75 145 LEU B O 1
ATOM 3318 N N . GLN B 1 146 ? 13.367 7.852 5.328 1 98.5 146 GLN B N 1
ATOM 3319 C CA . GLN B 1 146 ? 14.195 8.5 6.332 1 98.5 146 GLN B CA 1
ATOM 3320 C C . GLN B 1 146 ? 15.672 8.18 6.117 1 98.5 146 GLN B C 1
ATOM 3322 O O . GLN B 1 146 ? 16.016 7.23 5.402 1 98.5 146 GLN B O 1
ATOM 3327 N N . GLY B 1 147 ? 16.531 8.969 6.691 1 98.31 147 GLY B N 1
ATOM 3328 C CA . GLY B 1 147 ? 17.969 8.797 6.59 1 98.31 147 GLY B CA 1
ATOM 3329 C C . GLY B 1 147 ? 18.734 10.07 6.895 1 98.31 147 GLY B C 1
ATOM 3330 O O . GLY B 1 147 ? 18.156 11.055 7.371 1 98.31 147 GLY B O 1
ATOM 3331 N N . ALA B 1 148 ? 20.062 10.047 6.672 1 98.12 148 ALA B N 1
ATOM 3332 C CA . ALA B 1 148 ? 20.906 11.227 6.812 1 98.12 148 ALA B CA 1
ATOM 3333 C C . ALA B 1 148 ? 20.656 12.219 5.672 1 98.12 148 ALA B C 1
ATOM 3335 O O . ALA B 1 148 ? 20.266 11.812 4.57 1 98.12 148 ALA B O 1
ATOM 3336 N N . PRO B 1 149 ? 20.797 13.477 5.98 1 98.5 149 PRO B N 1
ATOM 3337 C CA . PRO B 1 149 ? 20.734 14.438 4.875 1 98.5 149 PRO B CA 1
ATOM 3338 C C . PRO B 1 149 ? 21.656 14.055 3.711 1 98.5 149 PRO B C 1
ATOM 3340 O O . PRO B 1 149 ? 22.766 13.586 3.928 1 98.5 149 PRO B O 1
ATOM 3343 N N . LEU B 1 150 ? 21.219 14.242 2.523 1 98.31 150 LEU B N 1
ATOM 3344 C CA . LEU B 1 150 ? 21.938 13.766 1.352 1 98.31 150 LEU B CA 1
ATOM 3345 C C . LEU B 1 150 ? 23.047 14.742 0.96 1 98.31 150 LEU B C 1
ATOM 3347 O O . LEU B 1 150 ? 24.125 14.32 0.525 1 98.31 150 LEU B O 1
ATOM 3351 N N . GLN B 1 151 ? 22.812 16.016 1.101 1 97.56 151 GLN B N 1
ATOM 3352 C CA . GLN B 1 151 ? 23.766 17.062 0.732 1 97.56 151 GLN B CA 1
ATOM 3353 C C . GLN B 1 151 ? 24.172 16.938 -0.734 1 97.56 151 GLN B C 1
ATOM 3355 O O . GLN B 1 151 ? 25.359 16.938 -1.058 1 97.56 151 GLN B O 1
ATOM 3360 N N . ILE B 1 152 ? 23.219 16.812 -1.562 1 97.19 152 ILE B N 1
ATOM 3361 C CA . ILE B 1 152 ? 23.422 16.672 -3 1 97.19 152 ILE B CA 1
ATOM 3362 C C . ILE B 1 152 ? 22.812 17.875 -3.725 1 97.19 152 ILE B C 1
ATOM 3364 O O . ILE B 1 152 ? 21.719 18.344 -3.365 1 97.19 152 ILE B O 1
ATOM 3368 N N . ASP B 1 153 ? 23.516 18.344 -4.672 1 96.56 153 ASP B N 1
ATOM 3369 C CA . ASP B 1 153 ? 23.031 19.391 -5.566 1 96.56 153 ASP B CA 1
ATOM 3370 C C . ASP B 1 153 ? 22.734 18.844 -6.953 1 96.56 153 ASP B C 1
ATOM 3372 O O . ASP B 1 153 ? 23.562 18.156 -7.555 1 96.56 153 ASP B O 1
ATOM 3376 N N . ILE B 1 154 ? 21.562 19.078 -7.371 1 97.94 154 ILE B N 1
ATOM 3377 C CA . ILE B 1 154 ? 21.188 18.672 -8.727 1 97.94 154 ILE B CA 1
ATOM 3378 C C . ILE B 1 154 ? 21.531 19.797 -9.703 1 97.94 154 ILE B C 1
ATOM 3380 O O . ILE B 1 154 ? 21.016 20.906 -9.586 1 97.94 154 ILE B O 1
ATOM 3384 N N . SER B 1 155 ? 22.359 19.5 -10.672 1 97.69 155 SER B N 1
ATOM 3385 C CA . SER B 1 155 ? 22.844 20.5 -11.625 1 97.69 155 SER B CA 1
ATOM 3386 C C . SER B 1 155 ? 21.688 21.188 -12.336 1 97.69 155 SER B C 1
ATOM 3388 O O . SER B 1 155 ? 20.766 20.531 -12.82 1 97.69 155 SER B O 1
ATOM 3390 N N . GLY B 1 156 ? 21.719 22.531 -12.359 1 98.06 156 GLY B N 1
ATOM 3391 C CA . GLY B 1 156 ? 20.719 23.312 -13.07 1 98.06 156 GLY B CA 1
ATOM 3392 C C . GLY B 1 156 ? 19.484 23.609 -12.234 1 98.06 156 GLY B C 1
ATOM 3393 O O . GLY B 1 156 ? 18.594 24.344 -12.656 1 98.06 156 GLY B O 1
ATOM 3394 N N . TYR B 1 157 ? 19.484 23.031 -11.062 1 98.69 157 TYR B N 1
ATOM 3395 C CA . TYR B 1 157 ? 18.375 23.234 -10.141 1 98.69 157 TYR B CA 1
ATOM 3396 C C . TYR B 1 157 ? 18.859 23.875 -8.844 1 98.69 157 TYR B C 1
ATOM 3398 O O . TYR B 1 157 ? 19.516 23.234 -8.023 1 98.69 157 TYR B O 1
ATOM 3406 N N . ASN B 1 158 ? 18.516 25.141 -8.664 1 98.38 158 ASN B N 1
ATOM 3407 C CA . ASN B 1 158 ? 19 25.922 -7.516 1 98.38 158 ASN B CA 1
ATOM 3408 C C . ASN B 1 158 ? 17.969 25.938 -6.391 1 98.38 158 ASN B C 1
ATOM 3410 O O . ASN B 1 158 ? 16.828 26.391 -6.594 1 98.38 158 ASN B O 1
ATOM 3414 N N . VAL B 1 159 ? 18.359 25.516 -5.246 1 98.81 159 VAL B N 1
ATOM 3415 C CA . VAL B 1 159 ? 17.469 25.469 -4.102 1 98.81 159 VAL B CA 1
ATOM 3416 C C . VAL B 1 159 ? 17.797 26.609 -3.133 1 98.81 159 VAL B C 1
ATOM 3418 O O . VAL B 1 159 ? 18.984 26.859 -2.859 1 98.81 159 VAL B O 1
ATOM 3421 N N . ARG B 1 160 ? 16.828 27.281 -2.66 1 98.31 160 ARG B N 1
ATOM 3422 C CA . ARG B 1 160 ? 17 28.344 -1.68 1 98.31 160 ARG B CA 1
ATOM 3423 C C . ARG B 1 160 ? 15.781 28.453 -0.768 1 98.31 160 ARG B C 1
ATOM 3425 O O . ARG B 1 160 ? 14.711 27.938 -1.09 1 98.31 160 ARG B O 1
ATOM 3432 N N . PRO B 1 161 ? 15.961 29.125 0.377 1 98.5 161 PRO B N 1
ATOM 3433 C CA . PRO B 1 161 ? 14.781 29.391 1.203 1 98.5 161 PRO B CA 1
ATOM 3434 C C . PRO B 1 161 ? 13.711 30.203 0.463 1 98.5 161 PRO B C 1
ATOM 3436 O O . PRO B 1 161 ? 14.031 31.078 -0.33 1 98.5 161 PRO B O 1
ATOM 3439 N N . ALA B 1 162 ? 12.523 29.828 0.7 1 98.69 162 ALA B N 1
ATOM 3440 C CA . ALA B 1 162 ? 11.414 30.562 0.114 1 98.69 162 ALA B CA 1
ATOM 3441 C C . ALA B 1 162 ? 11.25 31.922 0.794 1 98.69 162 ALA B C 1
ATOM 3443 O O . ALA B 1 162 ? 11.484 32.062 1.996 1 98.69 162 ALA B O 1
ATOM 3444 N N . ARG B 1 163 ? 10.852 32.938 0.011 1 97.62 163 ARG B N 1
ATOM 3445 C CA . ARG B 1 163 ? 10.523 34.25 0.483 1 97.62 163 ARG B CA 1
ATOM 3446 C C . ARG B 1 163 ? 9.039 34.562 0.281 1 97.62 163 ARG B C 1
ATOM 3448 O O . ARG B 1 163 ? 8.359 33.875 -0.49 1 97.62 163 ARG B O 1
ATOM 3455 N N . ALA B 1 164 ? 8.617 35.531 1.021 1 97.75 164 ALA B N 1
ATOM 3456 C CA . ALA B 1 164 ? 7.207 35.906 0.943 1 97.75 164 ALA B CA 1
ATOM 3457 C C . ALA B 1 164 ? 6.793 36.188 -0.5 1 97.75 164 ALA B C 1
ATOM 3459 O O . ALA B 1 164 ? 5.676 35.844 -0.906 1 97.75 164 ALA B O 1
ATOM 3460 N N . GLU B 1 165 ? 7.637 36.75 -1.277 1 97.56 165 GLU B N 1
ATOM 3461 C CA . GLU B 1 165 ? 7.348 37.125 -2.654 1 97.56 165 GLU B CA 1
ATOM 3462 C C . GLU B 1 165 ? 7.191 35.906 -3.551 1 97.56 165 GLU B C 1
ATOM 3464 O O . GLU B 1 165 ? 6.676 36 -4.664 1 97.56 165 GLU B O 1
ATOM 3469 N N . ASP B 1 166 ? 7.664 34.719 -3.09 1 98.12 166 ASP B N 1
ATOM 3470 C CA . ASP B 1 166 ? 7.598 33.5 -3.879 1 98.12 166 ASP B CA 1
ATOM 3471 C C . ASP B 1 166 ? 6.219 32.844 -3.775 1 98.12 166 ASP B C 1
ATOM 3473 O O . ASP B 1 166 ? 5.895 31.938 -4.547 1 98.12 166 ASP B O 1
ATOM 3477 N N . ALA B 1 167 ? 5.398 33.281 -2.834 1 97.5 167 ALA B N 1
ATOM 3478 C CA . ALA B 1 167 ? 4.172 32.594 -2.445 1 97.5 167 ALA B CA 1
ATOM 3479 C C . ALA B 1 167 ? 3.234 32.438 -3.639 1 97.5 167 ALA B C 1
ATOM 3481 O O . ALA B 1 167 ? 2.688 31.344 -3.859 1 97.5 167 ALA B O 1
ATOM 3482 N N . ASN B 1 168 ? 3.086 33.438 -4.418 1 96.69 168 ASN B N 1
ATOM 3483 C CA . ASN B 1 168 ? 2.152 33.406 -5.539 1 96.69 168 ASN B CA 1
ATOM 3484 C C . ASN B 1 168 ? 2.594 32.406 -6.594 1 96.69 168 ASN B C 1
ATOM 3486 O O . ASN B 1 168 ? 1.777 31.625 -7.109 1 96.69 168 ASN B O 1
ATOM 3490 N N . ALA B 1 169 ? 3.83 32.438 -6.918 1 97.56 169 ALA B N 1
ATOM 3491 C CA . ALA B 1 169 ? 4.371 31.5 -7.898 1 97.56 169 ALA B CA 1
ATOM 3492 C C . ALA B 1 169 ? 4.242 30.062 -7.406 1 97.56 169 ALA B C 1
ATOM 3494 O O . ALA B 1 169 ? 3.891 29.172 -8.18 1 97.56 169 ALA B O 1
ATOM 3495 N N . CYS B 1 170 ? 4.492 29.844 -6.168 1 98.06 170 CYS B N 1
ATOM 3496 C CA . CYS B 1 170 ? 4.371 28.531 -5.566 1 98.06 170 CYS B CA 1
ATOM 3497 C C . CYS B 1 170 ? 2.924 28.047 -5.57 1 98.06 170 CYS B C 1
ATOM 3499 O O . CYS B 1 170 ? 2.643 26.906 -5.914 1 98.06 170 CYS B O 1
ATOM 3501 N N . ASP B 1 171 ? 2.033 28.938 -5.242 1 95.88 171 ASP B N 1
ATOM 3502 C CA . ASP B 1 171 ? 0.613 28.594 -5.223 1 95.88 171 ASP B CA 1
ATOM 3503 C C . ASP B 1 171 ? 0.12 28.219 -6.617 1 95.88 171 ASP B C 1
ATOM 3505 O O . ASP B 1 171 ? -0.689 27.297 -6.77 1 95.88 171 ASP B O 1
ATOM 3509 N N . ALA B 1 172 ? 0.562 28.953 -7.566 1 96.44 172 ALA B N 1
ATOM 3510 C CA . ALA B 1 172 ? 0.204 28.656 -8.953 1 96.44 172 ALA B CA 1
ATOM 3511 C C . ALA B 1 172 ? 0.691 27.266 -9.352 1 96.44 172 ALA B C 1
ATOM 3513 O O . ALA B 1 172 ? -0.019 26.516 -10.039 1 96.44 172 ALA B O 1
ATOM 3514 N N . LEU B 1 173 ? 1.84 26.922 -8.914 1 97 173 LEU B N 1
ATOM 3515 C CA . LEU B 1 173 ? 2.4 25.594 -9.18 1 97 173 LEU B CA 1
ATOM 3516 C C . LEU B 1 173 ? 1.566 24.5 -8.523 1 97 173 LEU B C 1
ATOM 3518 O O . LEU B 1 173 ? 1.277 23.469 -9.133 1 97 173 LEU B O 1
ATOM 3522 N N . CYS B 1 174 ? 1.188 24.703 -7.293 1 96.06 174 CYS B N 1
ATOM 3523 C CA . CYS B 1 174 ? 0.36 23.75 -6.57 1 96.06 174 CYS B CA 1
ATOM 3524 C C . CYS B 1 174 ? -0.971 23.531 -7.281 1 96.06 174 CYS B C 1
ATOM 3526 O O . CYS B 1 174 ? -1.421 22.391 -7.43 1 96.06 174 CYS B O 1
ATOM 3528 N N . ARG B 1 175 ? -1.593 24.609 -7.723 1 95.25 175 ARG B N 1
ATOM 3529 C CA . ARG B 1 175 ? -2.859 24.516 -8.438 1 95.25 175 ARG B CA 1
ATOM 3530 C C . ARG B 1 175 ? -2.691 23.766 -9.75 1 95.25 175 ARG B C 1
ATOM 3532 O O . ARG B 1 175 ? -3.566 23 -10.148 1 95.25 175 ARG B O 1
ATOM 3539 N N . LYS B 1 176 ? -1.635 24.031 -10.352 1 96 176 LYS B N 1
ATOM 3540 C CA . LYS B 1 176 ? -1.346 23.344 -11.609 1 96 176 LYS B CA 1
ATOM 3541 C C . LYS B 1 176 ? -1.188 21.844 -11.391 1 96 176 LYS B C 1
ATOM 3543 O O . LYS B 1 176 ? -1.705 21.031 -12.164 1 96 176 LYS B O 1
ATOM 3548 N N . ILE B 1 177 ? -0.571 21.438 -10.336 1 95.56 177 ILE B N 1
ATOM 3549 C CA . ILE B 1 177 ? -0.195 20.047 -10.109 1 95.56 177 ILE B CA 1
ATOM 3550 C C . ILE B 1 177 ? -1.346 19.312 -9.438 1 95.56 177 ILE B C 1
ATOM 3552 O O . ILE B 1 177 ? -1.716 18.203 -9.859 1 95.56 177 ILE B O 1
ATOM 3556 N N . HIS B 1 178 ? -1.952 19.875 -8.414 1 94 178 HIS B N 1
ATOM 3557 C CA . HIS B 1 178 ? -2.938 19.188 -7.598 1 94 178 HIS B CA 1
ATOM 3558 C C . HIS B 1 178 ? -4.359 19.578 -7.992 1 94 178 HIS B C 1
ATOM 3560 O O . HIS B 1 178 ? -5.316 18.875 -7.648 1 94 178 HIS B O 1
ATOM 3566 N N . GLY B 1 179 ? -4.477 20.766 -8.609 1 92.62 179 GLY B N 1
ATOM 3567 C CA . GLY B 1 179 ? -5.801 21.266 -8.938 1 92.62 179 GLY B CA 1
ATOM 3568 C C . GLY B 1 179 ? -6.469 21.969 -7.77 1 92.62 179 GLY B C 1
ATOM 3569 O O . GLY B 1 179 ? -7.66 22.297 -7.832 1 92.62 179 GLY B O 1
ATOM 3570 N N . HIS B 1 180 ? -5.727 22.125 -6.625 1 90.44 180 HIS B N 1
ATOM 3571 C CA . HIS B 1 180 ? -6.27 22.828 -5.473 1 90.44 180 HIS B CA 1
ATOM 3572 C C . HIS B 1 180 ? -5.188 23.641 -4.762 1 90.44 180 HIS B C 1
ATOM 3574 O O . HIS B 1 180 ? -3.996 23.406 -4.98 1 90.44 180 HIS B O 1
ATOM 3580 N N . ASP B 1 181 ? -5.652 24.5 -3.928 1 88.5 181 ASP B N 1
ATOM 3581 C CA . ASP B 1 181 ? -4.805 25.469 -3.236 1 88.5 181 ASP B CA 1
ATOM 3582 C C . ASP B 1 181 ? -4.312 24.922 -1.902 1 88.5 181 ASP B C 1
ATOM 3584 O O . ASP B 1 181 ? -5.066 24.25 -1.186 1 88.5 181 ASP B O 1
ATOM 3588 N N . ARG B 1 182 ? -2.947 25.141 -1.604 1 92.5 182 ARG B N 1
ATOM 3589 C CA . ARG B 1 182 ? -2.365 24.875 -0.292 1 92.5 182 ARG B CA 1
ATOM 3590 C C . ARG B 1 182 ? -1.55 26.078 0.193 1 92.5 182 ARG B C 1
ATOM 3592 O O . ARG B 1 182 ? -0.552 25.906 0.897 1 92.5 182 ARG B O 1
ATOM 3599 N N . GLY B 1 183 ? -2.012 27.234 -0.231 1 92.94 183 GLY B N 1
ATOM 3600 C CA . GLY B 1 183 ? -1.265 28.453 -0.024 1 92.94 183 GLY B CA 1
ATOM 3601 C C . GLY B 1 183 ? -1.106 28.828 1.44 1 92.94 183 GLY B C 1
ATOM 3602 O O . GLY B 1 183 ? -0.072 29.359 1.844 1 92.94 183 GLY B O 1
ATOM 3603 N N . GLN B 1 184 ? -2.084 28.562 2.297 1 92.06 184 GLN B N 1
ATOM 3604 C CA . GLN B 1 184 ? -1.992 28.891 3.715 1 92.06 184 GLN B CA 1
ATOM 3605 C C . GLN B 1 184 ? -0.884 28.094 4.398 1 92.06 184 GLN B C 1
ATOM 3607 O O . GLN B 1 184 ? -0.113 28.641 5.188 1 92.06 184 GLN B O 1
ATOM 3612 N N . GLU B 1 185 ? -0.779 26.828 4.086 1 92.5 185 GLU B N 1
ATOM 3613 C CA . GLU B 1 185 ? 0.306 26 4.617 1 92.5 185 GLU B CA 1
ATOM 3614 C C . GLU B 1 185 ? 1.667 26.531 4.18 1 92.5 185 GLU B C 1
ATOM 3616 O O . GLU B 1 185 ? 2.613 26.562 4.969 1 92.5 185 GLU B O 1
ATOM 3621 N N . LEU B 1 186 ? 1.7 26.938 2.918 1 95.81 186 LEU B N 1
ATOM 3622 C CA . LEU B 1 186 ? 2.939 27.469 2.365 1 95.81 186 LEU B CA 1
ATOM 3623 C C . LEU B 1 186 ? 3.35 28.75 3.088 1 95.81 186 LEU B C 1
ATOM 3625 O O . LEU B 1 186 ? 4.508 28.906 3.479 1 95.81 186 LEU B O 1
ATOM 3629 N N . ARG B 1 187 ? 2.428 29.672 3.303 1 95.81 187 ARG B N 1
ATOM 3630 C CA . ARG B 1 187 ? 2.723 30.922 3.973 1 95.81 187 ARG B CA 1
ATOM 3631 C C . ARG B 1 187 ? 3.174 30.688 5.41 1 95.81 187 ARG B C 1
ATOM 3633 O O . ARG B 1 187 ? 4.082 31.359 5.898 1 95.81 187 ARG B O 1
ATOM 3640 N N . HIS B 1 188 ? 2.506 29.719 6.066 1 93.5 188 HIS B N 1
ATOM 3641 C CA . HIS B 1 188 ? 2.928 29.359 7.414 1 93.5 188 HIS B CA 1
ATOM 3642 C C . HIS B 1 188 ? 4.363 28.844 7.422 1 93.5 188 HIS B C 1
ATOM 3644 O O . HIS B 1 188 ? 5.164 29.234 8.273 1 93.5 188 HIS B O 1
ATOM 3650 N N . ALA B 1 189 ? 4.691 28.031 6.473 1 96.62 189 ALA B N 1
ATOM 3651 C CA . ALA B 1 189 ? 6.023 27.438 6.371 1 96.62 189 ALA B CA 1
ATOM 3652 C C . ALA B 1 189 ? 7.074 28.516 6.07 1 96.62 189 ALA B C 1
ATOM 3654 O O . ALA B 1 189 ? 8.203 28.438 6.562 1 96.62 189 ALA B O 1
ATOM 3655 N N . ILE B 1 190 ? 6.738 29.453 5.223 1 97.69 190 ILE B N 1
ATOM 3656 C CA . ILE B 1 190 ? 7.629 30.578 4.93 1 97.69 190 ILE B CA 1
ATOM 3657 C C . ILE B 1 190 ? 7.898 31.359 6.211 1 97.69 190 ILE B C 1
ATOM 3659 O O . ILE B 1 190 ? 9.047 31.703 6.508 1 97.69 190 ILE B O 1
ATOM 3663 N N . GLY B 1 191 ? 6.848 31.578 6.945 1 96.75 191 GLY B N 1
ATOM 3664 C CA . GLY B 1 191 ? 6.988 32.281 8.219 1 96.75 191 GLY B CA 1
ATOM 3665 C C . GLY B 1 191 ? 7.871 31.531 9.203 1 96.75 191 GLY B C 1
ATOM 3666 O O . GLY B 1 191 ? 8.625 32.156 9.953 1 96.75 191 GLY B O 1
ATOM 3667 N N . GLN B 1 192 ? 7.801 30.234 9.18 1 95.88 192 GLN B N 1
ATOM 3668 C CA . GLN B 1 192 ? 8.586 29.406 10.078 1 95.88 192 GLN B CA 1
ATOM 3669 C C . GLN B 1 192 ? 9.984 29.141 9.516 1 95.88 192 GLN B C 1
ATOM 3671 O O . GLN B 1 192 ? 10.797 28.469 10.148 1 95.88 192 GLN B O 1
ATOM 3676 N N . GLN B 1 193 ? 10.234 29.578 8.312 1 96.94 193 GLN B N 1
ATOM 3677 C CA . GLN B 1 193 ? 11.523 29.484 7.641 1 96.94 193 GLN B CA 1
ATOM 3678 C C . GLN B 1 193 ? 11.891 28.047 7.344 1 96.94 193 GLN B C 1
ATOM 3680 O O . GLN B 1 193 ? 13.062 27.656 7.434 1 96.94 193 GLN B O 1
ATOM 3685 N N . THR B 1 194 ? 10.859 27.25 7.023 1 97.38 194 THR B N 1
ATOM 3686 C CA . THR B 1 194 ? 11.109 25.859 6.66 1 97.38 194 THR B CA 1
ATOM 3687 C C . THR B 1 194 ? 10.906 25.656 5.164 1 97.38 194 THR B C 1
ATOM 3689 O O . THR B 1 194 ? 11.352 24.641 4.605 1 97.38 194 THR B O 1
ATOM 3692 N N . ALA B 1 195 ? 10.266 26.578 4.496 1 98.62 195 ALA B N 1
ATOM 3693 C CA . ALA B 1 195 ? 9.914 26.422 3.086 1 98.62 195 ALA B CA 1
ATOM 3694 C C . ALA B 1 195 ? 11.133 26.641 2.189 1 98.62 195 ALA B C 1
ATOM 3696 O O . ALA B 1 195 ? 11.961 27.516 2.451 1 98.62 195 ALA B O 1
ATOM 3697 N N . MET B 1 196 ? 11.211 25.844 1.151 1 98.69 196 MET B N 1
ATOM 3698 C CA . MET B 1 196 ? 12.25 25.953 0.133 1 98.69 196 MET B CA 1
ATOM 3699 C C . MET B 1 196 ? 11.641 26.016 -1.264 1 98.69 196 MET B C 1
ATOM 3701 O O . MET B 1 196 ? 10.555 25.484 -1.495 1 98.69 196 MET B O 1
ATOM 3705 N N . VAL B 1 197 ? 12.344 26.688 -2.176 1 98.81 197 VAL B N 1
ATOM 3706 C CA . VAL B 1 197 ? 11.969 26.672 -3.586 1 98.81 197 VAL B CA 1
ATOM 3707 C C . VAL B 1 197 ? 13.141 26.156 -4.43 1 98.81 197 VAL B C 1
ATOM 3709 O O . VAL B 1 197 ? 14.297 26.234 -4.004 1 98.81 197 VAL B O 1
ATOM 3712 N N . VAL B 1 198 ? 12.859 25.609 -5.5 1 98.81 198 VAL B N 1
ATOM 3713 C CA . VAL B 1 198 ? 13.836 25.234 -6.516 1 98.81 198 VAL B CA 1
ATOM 3714 C C . VAL B 1 198 ? 13.562 26.016 -7.805 1 98.81 198 VAL B C 1
ATOM 3716 O O . VAL B 1 198 ? 12.414 26.172 -8.203 1 98.81 198 VAL B O 1
ATOM 3719 N N . GLU B 1 199 ? 14.586 26.547 -8.32 1 98.62 199 GLU B N 1
ATOM 3720 C CA . GLU B 1 199 ? 14.523 27.312 -9.562 1 98.62 199 GLU B CA 1
ATOM 3721 C C . GLU B 1 199 ? 15.266 26.594 -10.688 1 98.62 199 GLU B C 1
ATOM 3723 O O . GLU B 1 199 ? 16.375 26.094 -10.484 1 98.62 199 GLU B O 1
ATOM 3728 N N . HIS B 1 200 ? 14.672 26.484 -11.773 1 98.25 200 HIS B N 1
ATOM 3729 C CA . HIS B 1 200 ? 15.242 25.938 -13 1 98.25 200 HIS B CA 1
ATOM 3730 C C . HIS B 1 200 ? 14.812 26.75 -14.219 1 98.25 200 HIS B C 1
ATOM 3732 O O . HIS B 1 200 ? 13.625 27.062 -14.375 1 98.25 200 HIS B O 1
ATOM 3738 N N . GLY B 1 201 ? 15.734 27.156 -15.062 1 96.56 201 GLY B N 1
ATOM 3739 C CA . GLY B 1 201 ? 15.422 27.953 -16.234 1 96.56 201 GLY B CA 1
ATOM 3740 C C . GLY B 1 201 ? 14.938 29.344 -15.898 1 96.56 201 GLY B C 1
ATOM 3741 O O . GLY B 1 201 ? 14.086 29.891 -16.594 1 96.56 201 GLY B O 1
ATOM 3742 N N . GLY B 1 202 ? 15.172 29.844 -14.773 1 94.94 202 GLY B N 1
ATOM 3743 C CA . GLY B 1 202 ? 14.906 31.219 -14.414 1 94.94 202 GLY B CA 1
ATOM 3744 C C . GLY B 1 202 ? 13.578 31.406 -13.703 1 94.94 202 GLY B C 1
ATOM 3745 O O . GLY B 1 202 ? 13.148 32.531 -13.461 1 94.94 202 GLY B O 1
ATOM 3746 N N . HIS B 1 203 ? 12.93 30.375 -13.43 1 96.88 203 HIS B N 1
ATOM 3747 C CA . HIS B 1 203 ? 11.68 30.5 -12.688 1 96.88 203 HIS B CA 1
ATOM 3748 C C . HIS B 1 203 ? 11.555 29.406 -11.641 1 96.88 203 HIS B C 1
ATOM 3750 O O . HIS B 1 203 ? 12.336 28.453 -11.633 1 96.88 203 HIS B O 1
ATOM 3756 N N . ILE B 1 204 ? 10.633 29.516 -10.75 1 98.56 204 ILE B N 1
ATOM 3757 C CA . ILE B 1 204 ? 10.359 28.516 -9.719 1 98.56 204 ILE B CA 1
ATOM 3758 C C . ILE B 1 204 ? 9.648 27.328 -10.328 1 98.56 204 ILE B C 1
ATOM 3760 O O . ILE B 1 204 ? 8.555 27.469 -10.891 1 98.56 204 ILE B O 1
ATOM 3764 N N . THR B 1 205 ? 10.242 26.141 -10.211 1 98.56 205 THR B N 1
ATOM 3765 C CA . THR B 1 205 ? 9.68 24.938 -10.812 1 98.56 205 THR B CA 1
ATOM 3766 C C . THR B 1 205 ? 9.258 23.938 -9.734 1 98.56 205 THR B C 1
ATOM 3768 O O . THR B 1 205 ? 8.703 22.875 -10.047 1 98.56 205 THR B O 1
ATOM 3771 N N . GLY B 1 206 ? 9.516 24.234 -8.453 1 98.69 206 GLY B N 1
ATOM 3772 C CA . GLY B 1 206 ? 9.094 23.406 -7.336 1 98.69 206 GLY B CA 1
ATOM 3773 C C . GLY B 1 206 ? 9.234 24.094 -5.992 1 98.69 206 GLY B C 1
ATOM 3774 O O . GLY B 1 206 ? 9.8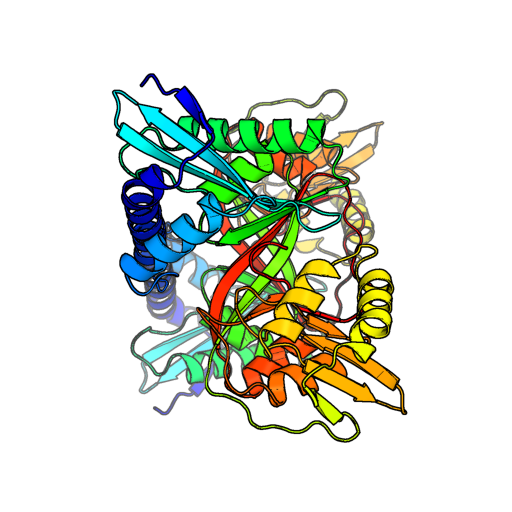83 25.141 -5.887 1 98.69 206 GLY B O 1
ATOM 3775 N N . TYR B 1 207 ? 8.633 23.562 -5.012 1 98.81 207 TYR B N 1
ATOM 3776 C CA . TYR B 1 207 ? 8.805 24.031 -3.643 1 98.81 207 TYR B CA 1
ATOM 3777 C C . TYR B 1 207 ? 8.477 22.938 -2.637 1 98.81 207 TYR B C 1
ATOM 3779 O O . TYR B 1 207 ? 7.883 21.922 -2.994 1 98.81 207 TYR B O 1
ATOM 3787 N N . ALA B 1 208 ? 8.898 23.109 -1.455 1 98.81 208 ALA B N 1
ATOM 3788 C CA . ALA B 1 208 ? 8.57 22.297 -0.292 1 98.81 208 ALA B CA 1
ATOM 3789 C C . ALA B 1 208 ? 8.242 23.172 0.917 1 98.81 208 ALA B C 1
ATOM 3791 O O . ALA B 1 208 ? 8.914 24.172 1.161 1 98.81 208 ALA B O 1
ATOM 3792 N N . THR B 1 209 ? 7.18 22.844 1.621 1 98.12 209 THR B N 1
ATOM 3793 C CA . THR B 1 209 ? 6.953 23.484 2.91 1 98.12 209 THR B CA 1
ATOM 3794 C C . THR B 1 209 ? 7.926 22.953 3.959 1 98.12 209 THR B C 1
ATOM 3796 O O . THR B 1 209 ? 8.297 23.672 4.887 1 98.12 209 THR B O 1
ATOM 3799 N N . LEU B 1 210 ? 8.211 21.766 3.871 1 97.38 210 LEU B N 1
ATOM 3800 C CA . LEU B 1 210 ? 9.133 20.969 4.691 1 97.38 210 LEU B CA 1
ATOM 3801 C C . LEU B 1 210 ? 9.391 19.609 4.059 1 97.38 210 LEU B C 1
ATOM 3803 O O . LEU B 1 210 ? 8.469 18.969 3.566 1 97.38 210 LEU B O 1
ATOM 3807 N N . ILE B 1 211 ? 10.617 19.234 3.969 1 98.38 211 ILE B N 1
ATOM 3808 C CA . ILE B 1 211 ? 10.859 17.828 3.658 1 98.38 211 ILE B CA 1
ATOM 3809 C C . ILE B 1 211 ? 10.773 17 4.934 1 98.38 211 ILE B C 1
ATOM 3811 O O . ILE B 1 211 ? 11.758 16.859 5.664 1 98.38 211 ILE B O 1
ATOM 3815 N N . GLY B 1 212 ? 9.664 16.469 5.164 1 97.69 212 GLY B N 1
ATOM 3816 C CA . GLY B 1 212 ? 9.328 15.781 6.395 1 97.69 212 GLY B CA 1
ATOM 3817 C C . GLY B 1 212 ? 7.91 15.25 6.41 1 97.69 212 GLY B C 1
ATOM 3818 O O . GLY B 1 212 ? 7.16 15.438 5.453 1 97.69 212 GLY B O 1
ATOM 3819 N N . PHE B 1 213 ? 7.559 14.703 7.52 1 96.88 213 PHE B N 1
ATOM 3820 C CA . PHE B 1 213 ? 6.324 13.938 7.664 1 96.88 213 PHE B CA 1
ATOM 3821 C C . PHE B 1 213 ? 5.105 14.844 7.527 1 96.88 213 PHE B C 1
ATOM 3823 O O . PHE B 1 213 ? 4.086 14.438 6.965 1 96.88 213 PHE B O 1
ATOM 3830 N N . THR B 1 214 ? 5.195 16.078 7.988 1 94.75 214 THR B N 1
ATOM 3831 C CA . THR B 1 214 ? 4.055 16.984 8.016 1 94.75 214 THR B CA 1
ATOM 3832 C C . THR B 1 214 ? 4.129 17.984 6.859 1 94.75 214 THR B C 1
ATOM 3834 O O . THR B 1 214 ? 3.209 18.781 6.66 1 94.75 214 THR B O 1
ATOM 3837 N N . GLY B 1 215 ? 5.199 17.984 6.121 1 96.44 215 GLY B N 1
ATOM 3838 C CA . GLY B 1 215 ? 5.375 18.891 5.004 1 96.44 215 GLY B CA 1
ATOM 3839 C C . GLY B 1 215 ? 4.977 18.297 3.67 1 96.44 215 GLY B C 1
ATOM 3840 O O . GLY B 1 215 ? 4.805 17.078 3.561 1 96.44 215 GLY B O 1
ATOM 3841 N N . HIS B 1 216 ? 4.812 19.125 2.703 1 97.5 216 HIS B N 1
ATOM 3842 C CA . HIS B 1 216 ? 4.539 18.672 1.347 1 97.5 216 HIS B CA 1
ATOM 3843 C C . HIS B 1 216 ? 5.465 19.344 0.339 1 97.5 216 HIS B C 1
ATOM 3845 O O . HIS B 1 216 ? 6.109 20.344 0.657 1 97.5 216 HIS B O 1
ATOM 3851 N N . ALA B 1 217 ? 5.559 18.766 -0.816 1 98.56 217 ALA B N 1
ATOM 3852 C CA . ALA B 1 217 ? 6.367 19.328 -1.896 1 98.56 217 ALA B CA 1
ATOM 3853 C C . ALA B 1 217 ? 5.727 19.062 -3.256 1 98.56 217 ALA B C 1
ATOM 3855 O O . ALA B 1 217 ? 5 18.078 -3.424 1 98.56 217 ALA B O 1
ATOM 3856 N N . VAL B 1 218 ? 5.977 19.969 -4.156 1 98.25 218 VAL B N 1
ATOM 3857 C CA . VAL B 1 218 ? 5.578 19.781 -5.547 1 98.25 218 VAL B CA 1
ATOM 3858 C C . VAL B 1 218 ? 6.719 20.203 -6.473 1 98.25 218 VAL B C 1
ATOM 3860 O O . VAL B 1 218 ? 7.574 21 -6.09 1 98.25 218 VAL B O 1
ATOM 3863 N N . GLY B 1 219 ? 6.785 19.609 -7.605 1 98.38 219 GLY B N 1
ATOM 3864 C CA . GLY B 1 219 ? 7.711 19.938 -8.68 1 98.38 219 GLY B CA 1
ATOM 3865 C C . GLY B 1 219 ? 7.16 19.625 -10.055 1 98.38 219 GLY B C 1
ATOM 3866 O O . GLY B 1 219 ? 6.395 18.672 -10.227 1 98.38 219 GLY B O 1
ATOM 3867 N N . GLU B 1 220 ? 7.551 20.391 -10.992 1 97.88 220 GLU B N 1
ATOM 3868 C CA . GLU B 1 220 ? 7.168 20.109 -12.375 1 97.88 220 GLU B CA 1
ATOM 3869 C C . GLU B 1 220 ? 7.719 18.766 -12.828 1 97.88 220 GLU B C 1
ATOM 3871 O O . GLU B 1 220 ? 7.109 18.094 -13.664 1 97.88 220 GLU B O 1
ATOM 3876 N N . SER B 1 221 ? 8.82 18.391 -12.25 1 97.56 221 SER B N 1
ATOM 3877 C CA . SER B 1 221 ? 9.445 17.125 -12.602 1 97.56 221 SER B CA 1
ATOM 3878 C C . SER B 1 221 ? 10.086 16.469 -11.375 1 97.56 221 SER B C 1
ATOM 3880 O O . SER B 1 221 ? 10.164 17.078 -10.312 1 97.56 221 SER B O 1
ATOM 3882 N N . ASN B 1 222 ? 10.547 15.25 -11.531 1 98.5 222 ASN B N 1
ATOM 3883 C CA . ASN B 1 222 ? 11.273 14.547 -10.477 1 98.5 222 ASN B CA 1
ATOM 3884 C C . ASN B 1 222 ? 12.586 15.258 -10.133 1 98.5 222 ASN B C 1
ATOM 3886 O O . ASN B 1 222 ? 13.031 15.219 -8.984 1 98.5 222 ASN B O 1
ATOM 3890 N N . GLU B 1 223 ? 13.172 15.906 -11.102 1 98.56 223 GLU B N 1
ATOM 3891 C CA . GLU B 1 223 ? 14.422 16.625 -10.844 1 98.56 223 GLU B CA 1
ATOM 3892 C C . GLU B 1 223 ? 14.227 17.719 -9.805 1 98.56 223 GLU B C 1
ATOM 3894 O O . GLU B 1 223 ? 15.109 17.984 -8.984 1 98.56 223 GLU B O 1
ATOM 3899 N N . ASP B 1 224 ? 13.109 18.359 -9.844 1 98.75 224 ASP B N 1
ATOM 3900 C CA . ASP B 1 224 ? 12.797 19.375 -8.844 1 98.75 224 ASP B CA 1
ATOM 3901 C C . ASP B 1 224 ? 12.758 18.766 -7.441 1 98.75 224 ASP B C 1
ATOM 3903 O O . ASP B 1 224 ? 13.336 19.328 -6.504 1 98.75 224 ASP B O 1
ATOM 3907 N N . LEU B 1 225 ? 12.07 17.641 -7.336 1 98.88 225 LEU B N 1
ATOM 3908 C CA . LEU B 1 225 ? 11.953 17 -6.031 1 98.88 225 LEU B CA 1
ATOM 3909 C C . LEU B 1 225 ? 13.297 16.438 -5.578 1 98.88 225 LEU B C 1
ATOM 3911 O O . LEU B 1 225 ? 13.633 16.484 -4.395 1 98.88 225 LEU B O 1
ATOM 3915 N N . LYS B 1 226 ? 14.07 15.867 -6.531 1 98.88 226 LYS B N 1
ATOM 3916 C CA . LYS B 1 226 ? 15.422 15.422 -6.195 1 98.88 226 LYS B CA 1
ATOM 3917 C C . LYS B 1 226 ? 16.25 16.578 -5.625 1 98.88 226 LYS B C 1
ATOM 3919 O O . LYS B 1 226 ? 16.984 16.391 -4.648 1 98.88 226 LYS B O 1
ATOM 3924 N N . ALA B 1 227 ? 16.109 17.75 -6.242 1 98.88 227 ALA B N 1
ATOM 3925 C CA . ALA B 1 227 ? 16.859 18.922 -5.781 1 98.88 227 ALA B CA 1
ATOM 3926 C C . ALA B 1 227 ? 16.422 19.312 -4.367 1 98.88 227 ALA B C 1
ATOM 3928 O O . ALA B 1 227 ? 17.266 19.578 -3.512 1 98.88 227 ALA B O 1
ATOM 3929 N N . LEU B 1 228 ? 15.148 19.359 -4.137 1 98.88 228 LEU B N 1
ATOM 3930 C CA . LEU B 1 228 ? 14.617 19.734 -2.832 1 98.88 228 LEU B CA 1
ATOM 3931 C C . LEU B 1 228 ? 15.016 18.719 -1.766 1 98.88 228 LEU B C 1
ATOM 3933 O O . LEU B 1 228 ? 15.492 19.094 -0.69 1 98.88 228 LEU B O 1
ATOM 3937 N N . ILE B 1 229 ? 14.859 17.406 -2.062 1 98.88 229 ILE B N 1
ATOM 3938 C CA . ILE B 1 229 ? 15.242 16.344 -1.137 1 98.88 229 ILE B CA 1
ATOM 3939 C C . ILE B 1 229 ? 16.75 16.375 -0.897 1 98.88 229 ILE B C 1
ATOM 3941 O O . ILE B 1 229 ? 17.203 16.281 0.244 1 98.88 229 ILE B O 1
ATOM 3945 N N . GLY B 1 230 ? 17.484 16.531 -1.969 1 98.75 230 GLY B N 1
ATOM 3946 C CA . GLY B 1 230 ? 18.938 16.547 -1.896 1 98.75 230 GLY B CA 1
ATOM 3947 C C . GLY B 1 230 ? 19.469 17.688 -1.034 1 98.75 230 GLY B C 1
ATOM 3948 O O . GLY B 1 230 ? 20.484 17.531 -0.355 1 98.75 230 GLY B O 1
ATOM 3949 N N . ALA B 1 231 ? 18.75 18.812 -0.974 1 98.38 231 ALA B N 1
ATOM 3950 C CA . ALA B 1 231 ? 19.219 20.016 -0.29 1 98.38 231 ALA B CA 1
ATOM 3951 C C . ALA B 1 231 ? 18.719 20.047 1.151 1 98.38 231 ALA B C 1
ATOM 3953 O O . ALA B 1 231 ? 19.156 20.906 1.94 1 98.38 231 ALA B O 1
ATOM 3954 N N . ALA B 1 232 ? 17.828 19.188 1.513 1 98.44 232 ALA B N 1
ATOM 3955 C CA . ALA B 1 232 ? 17.234 19.234 2.842 1 98.44 232 ALA B CA 1
ATOM 3956 C C . ALA B 1 232 ? 18.266 18.984 3.928 1 98.44 232 ALA B C 1
ATOM 3958 O O . ALA B 1 232 ? 19.125 18.109 3.787 1 98.44 232 ALA B O 1
ATOM 3959 N N . ALA B 1 233 ? 18.188 19.75 4.977 1 97.56 233 ALA B N 1
ATOM 3960 C CA . ALA B 1 233 ? 19.141 19.609 6.086 1 97.56 233 ALA B CA 1
ATOM 3961 C C . ALA B 1 233 ? 18.781 18.406 6.953 1 97.56 233 ALA B C 1
ATOM 3963 O O . ALA B 1 233 ? 19.641 17.906 7.695 1 97.56 233 ALA B O 1
ATOM 3964 N N . ALA B 1 234 ? 17.625 18.062 6.941 1 97.94 234 ALA B N 1
ATOM 3965 C CA . ALA B 1 234 ? 17.109 16.906 7.668 1 97.94 234 ALA B CA 1
ATOM 3966 C C . ALA B 1 234 ? 15.766 16.469 7.105 1 97.94 234 ALA B C 1
ATOM 3968 O O . ALA B 1 234 ? 15.141 17.188 6.328 1 97.94 234 ALA B O 1
ATOM 3969 N N . PHE B 1 235 ? 15.359 15.344 7.422 1 98.06 235 PHE B N 1
ATOM 3970 C CA . PHE B 1 235 ? 14.016 14.836 7.168 1 98.06 235 PHE B CA 1
ATOM 3971 C C . PHE B 1 235 ? 13.227 14.727 8.469 1 98.06 235 PHE B C 1
ATOM 3973 O O . PHE B 1 235 ? 13.445 13.82 9.266 1 98.06 235 PHE B O 1
ATOM 3980 N N . ALA B 1 236 ? 12.312 15.594 8.656 1 95.06 236 ALA B N 1
ATOM 3981 C CA . ALA B 1 236 ? 11.695 15.836 9.961 1 95.06 236 ALA B CA 1
ATOM 3982 C C . ALA B 1 236 ? 10.719 14.727 10.312 1 95.06 236 ALA B C 1
ATOM 3984 O O . ALA B 1 236 ? 9.977 14.242 9.453 1 95.06 236 ALA B O 1
ATOM 3985 N N . GLY B 1 237 ? 10.695 14.367 11.664 1 94.12 237 GLY B N 1
ATOM 3986 C CA . GLY B 1 237 ? 9.805 13.32 12.133 1 94.12 237 GLY B CA 1
ATOM 3987 C C . GLY B 1 237 ? 10.234 11.93 11.688 1 94.12 237 GLY B C 1
ATOM 3988 O O . GLY B 1 237 ? 11.422 11.609 11.711 1 94.12 237 GLY B O 1
ATOM 3989 N N . PRO B 1 238 ? 9.242 11.094 11.367 1 95.75 238 PRO B N 1
ATOM 3990 C CA . PRO B 1 238 ? 9.57 9.758 10.867 1 95.75 238 PRO B CA 1
ATOM 3991 C C . PRO B 1 238 ? 10.234 9.789 9.492 1 95.75 238 PRO B C 1
ATOM 3993 O O . PRO B 1 238 ? 10.797 8.781 9.055 1 95.75 238 PRO B O 1
ATOM 3996 N N . GLY B 1 239 ? 10.156 10.93 8.828 1 97.56 239 GLY B N 1
ATOM 3997 C CA . GLY B 1 239 ? 10.641 11.094 7.469 1 97.56 239 GLY B CA 1
ATOM 3998 C C . GLY B 1 239 ? 9.609 11.719 6.543 1 97.56 239 GLY B C 1
ATOM 3999 O O . GLY B 1 239 ? 8.594 12.25 7.004 1 97.56 239 GLY B O 1
ATOM 4000 N N . PHE B 1 240 ? 9.883 11.727 5.277 1 98.62 240 PHE B N 1
ATOM 4001 C CA . PHE B 1 240 ? 8.938 12.312 4.332 1 98.62 240 PHE B CA 1
ATOM 4002 C C . PHE B 1 240 ? 8.211 11.227 3.553 1 98.62 240 PHE B C 1
ATOM 4004 O O . PHE B 1 240 ? 8.703 10.102 3.426 1 98.62 240 PHE B O 1
ATOM 4011 N N . LEU B 1 241 ? 7.043 11.531 3.098 1 98.69 241 LEU B N 1
ATOM 4012 C CA . LEU B 1 241 ? 6.172 10.594 2.395 1 98.69 241 LEU B CA 1
ATOM 4013 C C . LEU B 1 241 ? 6.383 10.688 0.887 1 98.69 241 LEU B C 1
ATOM 4015 O O . LEU B 1 241 ? 6.41 11.781 0.324 1 98.69 241 LEU B O 1
ATOM 4019 N N . LEU B 1 242 ? 6.527 9.578 0.262 1 98.75 242 LEU B N 1
ATOM 4020 C CA . LEU B 1 242 ? 6.746 9.508 -1.179 1 98.75 242 LEU B CA 1
ATOM 4021 C C . LEU B 1 242 ? 5.793 8.508 -1.824 1 98.75 242 LEU B C 1
ATOM 4023 O O . LEU B 1 242 ? 5.707 7.359 -1.387 1 98.75 242 LEU B O 1
ATOM 4027 N N . PRO B 1 243 ? 4.977 8.945 -2.824 1 98.12 243 PRO B N 1
ATOM 4028 C CA . PRO B 1 243 ? 4.195 7.965 -3.586 1 98.12 243 PRO B CA 1
ATOM 4029 C C . PRO B 1 243 ? 5.07 6.914 -4.27 1 98.12 243 PRO B C 1
ATOM 4031 O O . PRO B 1 243 ? 5.895 7.25 -5.121 1 98.12 243 PRO B O 1
ATOM 4034 N N . THR B 1 244 ? 4.836 5.668 -4.012 1 97.69 244 THR B N 1
ATOM 4035 C CA . THR B 1 244 ? 5.719 4.613 -4.5 1 97.69 244 THR B CA 1
ATOM 4036 C C . THR B 1 244 ? 5.477 4.352 -5.98 1 97.69 244 THR B C 1
ATOM 4038 O O . THR B 1 244 ? 6.293 3.707 -6.645 1 97.69 244 THR B O 1
ATOM 4041 N N . HIS B 1 245 ? 4.359 4.84 -6.5 1 94.75 245 HIS B N 1
ATOM 4042 C CA . HIS B 1 245 ? 4.129 4.75 -7.938 1 94.75 245 HIS B CA 1
ATOM 4043 C C . HIS B 1 245 ? 5.16 5.559 -8.711 1 94.75 245 HIS B C 1
ATOM 4045 O O . HIS B 1 245 ? 5.418 5.285 -9.891 1 94.75 245 HIS B O 1
ATOM 4051 N N . ASN B 1 246 ? 5.633 6.684 -8.086 1 97.5 246 ASN B N 1
ATOM 4052 C CA . ASN B 1 246 ? 6.773 7.391 -8.664 1 97.5 246 ASN B CA 1
ATOM 4053 C C . ASN B 1 246 ? 8.07 6.609 -8.469 1 97.5 246 ASN B C 1
ATOM 4055 O O . ASN B 1 246 ? 8.93 7.008 -7.68 1 97.5 246 ASN B O 1
ATOM 4059 N N . SER B 1 247 ? 8.211 5.598 -9.25 1 96.44 247 SER B N 1
ATOM 4060 C CA . SER B 1 247 ? 9.258 4.602 -9.047 1 96.44 247 SER B CA 1
ATOM 4061 C C . SER B 1 247 ? 10.641 5.191 -9.305 1 96.44 247 SER B C 1
ATOM 4063 O O . SER B 1 247 ? 11.617 4.789 -8.672 1 96.44 247 SER B O 1
ATOM 4065 N N . GLU B 1 248 ? 10.711 6.098 -10.211 1 97.38 248 GLU B N 1
ATOM 4066 C CA . GLU B 1 248 ? 11.992 6.73 -10.5 1 97.38 248 GLU B CA 1
ATOM 4067 C C . GLU B 1 248 ? 12.523 7.477 -9.281 1 97.38 248 GLU B C 1
ATOM 4069 O O . GLU B 1 248 ? 13.672 7.27 -8.875 1 97.38 248 GLU B O 1
ATOM 4074 N N . LEU B 1 249 ? 11.719 8.336 -8.734 1 98.69 249 LEU B N 1
ATOM 4075 C CA . LEU B 1 249 ? 12.125 9.094 -7.555 1 98.69 249 LEU B CA 1
ATOM 4076 C C . LEU B 1 249 ? 12.375 8.172 -6.371 1 98.69 249 LEU B C 1
ATOM 4078 O O . LEU B 1 249 ? 13.336 8.352 -5.625 1 98.69 249 LEU B O 1
ATOM 4082 N N . PHE B 1 250 ? 11.469 7.199 -6.27 1 98.81 250 PHE B N 1
ATOM 4083 C CA . PHE B 1 250 ? 11.586 6.238 -5.176 1 98.81 250 PHE B CA 1
ATOM 4084 C C . PHE B 1 250 ? 12.906 5.492 -5.25 1 98.81 250 PHE B C 1
ATOM 4086 O O . PHE B 1 250 ? 13.656 5.434 -4.27 1 98.81 250 PHE B O 1
ATOM 4093 N N . ARG B 1 251 ? 13.219 4.953 -6.379 1 98.44 251 ARG B N 1
ATOM 4094 C CA . ARG B 1 251 ? 14.477 4.238 -6.602 1 98.44 251 ARG B CA 1
ATOM 4095 C C . ARG B 1 251 ? 15.672 5.141 -6.348 1 98.44 251 ARG B C 1
ATOM 4097 O O . ARG B 1 251 ? 16.641 4.727 -5.711 1 98.44 251 ARG B O 1
ATOM 4104 N N . TRP B 1 252 ? 15.633 6.375 -6.801 1 98.69 252 TRP B N 1
ATOM 4105 C CA . TRP B 1 252 ? 16.719 7.332 -6.582 1 98.69 252 TRP B CA 1
ATOM 4106 C C . TRP B 1 252 ? 16.969 7.539 -5.09 1 98.69 252 TRP B C 1
ATOM 4108 O O . TRP B 1 252 ? 18.109 7.504 -4.637 1 98.69 252 TRP B O 1
ATOM 4118 N N . CYS B 1 253 ? 15.883 7.754 -4.336 1 98.88 253 CYS B N 1
ATOM 4119 C CA . CYS B 1 253 ? 16.016 7.965 -2.9 1 98.88 253 CYS B CA 1
ATOM 4120 C C . CYS B 1 253 ? 16.688 6.777 -2.232 1 98.88 253 CYS B C 1
ATOM 4122 O O . CYS B 1 253 ? 17.578 6.953 -1.393 1 98.88 253 CYS B O 1
ATOM 4124 N N . LEU B 1 254 ? 16.266 5.59 -2.619 1 98.56 254 LEU B N 1
ATOM 4125 C CA . LEU B 1 254 ? 16.859 4.383 -2.047 1 98.56 254 LEU B CA 1
ATOM 4126 C C . LEU B 1 254 ? 18.328 4.281 -2.404 1 98.56 254 LEU B C 1
ATOM 4128 O O . LEU B 1 254 ? 19.156 3.889 -1.57 1 98.56 254 LEU B O 1
ATOM 4132 N N . GLN B 1 255 ? 18.641 4.621 -3.623 1 98 255 GLN B N 1
ATOM 4133 C CA . GLN B 1 255 ? 20.016 4.555 -4.09 1 98 255 GLN B CA 1
ATOM 4134 C C . GLN B 1 255 ? 20.906 5.566 -3.359 1 98 255 GLN B C 1
ATOM 4136 O O . GLN B 1 255 ? 22.109 5.387 -3.262 1 98 255 GLN B O 1
ATOM 4141 N N . GLN B 1 256 ? 20.297 6.656 -2.854 1 98.31 256 GLN B N 1
ATOM 4142 C CA . GLN B 1 256 ? 21.047 7.66 -2.098 1 98.31 256 GLN B CA 1
ATOM 4143 C C . GLN B 1 256 ? 21.188 7.246 -0.637 1 98.31 256 GLN B C 1
ATOM 4145 O O . GLN B 1 256 ? 21.734 8 0.175 1 98.31 256 GLN B O 1
ATOM 4150 N N . GLY B 1 257 ? 20.656 6.117 -0.266 1 97.5 257 GLY B N 1
ATOM 4151 C CA . GLY B 1 257 ? 20.875 5.586 1.069 1 97.5 257 GLY B CA 1
ATOM 4152 C C . GLY B 1 257 ? 19.703 5.824 2.008 1 97.5 257 GLY B C 1
ATOM 4153 O O . GLY B 1 257 ? 19.766 5.477 3.188 1 97.5 257 GLY B O 1
ATOM 4154 N N . LEU B 1 258 ? 18.656 6.43 1.517 1 98.56 258 LEU B N 1
ATOM 4155 C CA . LEU B 1 258 ? 17.453 6.562 2.34 1 98.56 258 LEU B CA 1
ATOM 4156 C C . LEU B 1 258 ? 16.766 5.215 2.502 1 98.56 258 LEU B C 1
ATOM 4158 O O . LEU B 1 258 ? 16.906 4.332 1.652 1 98.56 258 LEU B O 1
ATOM 4162 N N . ARG B 1 259 ? 16.062 5.066 3.559 1 97.88 259 ARG B N 1
ATOM 4163 C CA . ARG B 1 259 ? 15.422 3.791 3.855 1 97.88 259 ARG B CA 1
ATOM 4164 C C . ARG B 1 259 ? 13.922 3.961 4.02 1 97.88 259 ARG B C 1
ATOM 4166 O O . ARG B 1 259 ? 13.453 5.008 4.48 1 97.88 259 ARG B O 1
ATOM 4173 N N . VAL B 1 260 ? 13.164 2.949 3.721 1 98.06 260 VAL B N 1
ATOM 4174 C CA . VAL B 1 260 ? 11.734 2.906 3.996 1 98.06 260 VAL B CA 1
ATOM 4175 C C . VAL B 1 260 ? 11.5 2.637 5.48 1 98.06 260 VAL B C 1
ATOM 4177 O O . VAL B 1 260 ? 12.055 1.689 6.039 1 98.06 260 VAL B O 1
ATOM 4180 N N . VAL B 1 261 ? 10.617 3.439 6.074 1 97.25 261 VAL B N 1
ATOM 4181 C CA . VAL B 1 261 ? 10.375 3.311 7.504 1 97.25 261 VAL B CA 1
ATOM 4182 C C . VAL B 1 261 ? 9.016 2.654 7.738 1 97.25 261 VAL B C 1
ATOM 4184 O O . VAL B 1 261 ? 8.836 1.911 8.711 1 97.25 261 VAL B O 1
ATOM 4187 N N . GLN B 1 262 ? 8.062 2.939 6.961 1 97.56 262 GLN B N 1
ATOM 4188 C CA . GLN B 1 262 ? 6.742 2.33 7.055 1 97.56 262 GLN B CA 1
ATOM 4189 C C . GLN B 1 262 ? 5.941 2.555 5.777 1 97.56 262 GLN B C 1
ATOM 4191 O O . GLN B 1 262 ? 6.148 3.545 5.07 1 97.56 262 GLN B O 1
ATOM 4196 N N . PRO B 1 263 ? 5.098 1.646 5.484 1 98.06 263 PRO B N 1
ATOM 4197 C CA . PRO B 1 263 ? 4.176 1.815 4.359 1 98.06 263 PRO B CA 1
ATOM 4198 C C . PRO B 1 263 ? 2.898 2.557 4.75 1 98.06 263 PRO B C 1
ATOM 4200 O O . PRO B 1 263 ? 2.375 2.352 5.848 1 98.06 263 PRO B O 1
ATOM 4203 N N . MET B 1 264 ? 2.422 3.424 3.871 1 97.88 264 MET B N 1
ATOM 4204 C CA . MET B 1 264 ? 1.213 4.203 4.121 1 97.88 264 MET B CA 1
ATOM 4205 C C . MET B 1 264 ? 0.306 4.207 2.893 1 97.88 264 MET B C 1
ATOM 4207 O O . MET B 1 264 ? 0.72 3.793 1.809 1 97.88 264 MET B O 1
ATOM 4211 N N . ASN B 1 265 ? -0.946 4.625 3.125 1 98.12 265 ASN B N 1
ATOM 4212 C CA . ASN B 1 265 ? -1.896 4.867 2.045 1 98.12 265 ASN B CA 1
ATOM 4213 C C . ASN B 1 265 ? -2.494 6.27 2.129 1 98.12 265 ASN B C 1
ATOM 4215 O O . ASN B 1 265 ? -2.904 6.711 3.205 1 98.12 265 ASN B O 1
ATOM 4219 N N . LEU B 1 266 ? -2.484 6.934 1.034 1 98 266 LEU B N 1
ATOM 4220 C CA . LEU B 1 266 ? -3.279 8.148 0.902 1 98 266 LEU B CA 1
ATOM 4221 C C . LEU B 1 266 ? -4.695 7.824 0.44 1 98 266 LEU B C 1
ATOM 4223 O O . LEU B 1 266 ? -4.883 7.133 -0.562 1 98 266 LEU B O 1
ATOM 4227 N N . MET B 1 267 ? -5.688 8.273 1.181 1 98.19 267 MET B N 1
ATOM 4228 C CA . MET B 1 267 ? -7.09 8.016 0.855 1 98.19 267 MET B CA 1
ATOM 4229 C C . MET B 1 267 ? -7.867 9.328 0.737 1 98.19 267 MET B C 1
ATOM 4231 O O . MET B 1 267 ? -7.5 10.328 1.347 1 98.19 267 MET B O 1
ATOM 4235 N N . SER B 1 268 ? -8.906 9.305 -0.076 1 97.5 268 SER B N 1
ATOM 4236 C CA . SER B 1 268 ? -9.703 10.508 -0.281 1 97.5 268 SER B CA 1
ATOM 4237 C C . SER B 1 268 ? -11.195 10.188 -0.324 1 97.5 268 SER B C 1
ATOM 4239 O O . SER B 1 268 ? -11.578 9.055 -0.608 1 97.5 268 SER B O 1
ATOM 4241 N N . LEU B 1 269 ? -11.992 11.062 0.038 1 97.06 269 LEU B N 1
ATOM 4242 C CA . LEU B 1 269 ? -13.438 11.141 -0.144 1 97.06 269 LEU B CA 1
ATOM 4243 C C . LEU B 1 269 ? -13.82 12.383 -0.942 1 97.06 269 LEU B C 1
ATOM 4245 O O . LEU B 1 269 ? -13.367 13.484 -0.639 1 97.06 269 LEU B O 1
ATOM 4249 N N . GLY B 1 270 ? -14.594 12.188 -2.012 1 92.69 270 GLY B N 1
ATOM 4250 C CA . GLY B 1 270 ? -14.969 13.328 -2.826 1 92.69 270 GLY B CA 1
ATOM 4251 C C . GLY B 1 270 ? -13.945 13.664 -3.898 1 92.69 270 GLY B C 1
ATOM 4252 O O . GLY B 1 270 ? -13.336 12.766 -4.48 1 92.69 270 GLY B O 1
ATOM 4253 N N . LEU B 1 271 ? -13.75 14.859 -4.207 1 88.31 271 LEU B N 1
ATOM 4254 C CA . LEU B 1 271 ? -12.914 15.336 -5.301 1 88.31 271 LEU B CA 1
ATOM 4255 C C . LEU B 1 271 ? -11.477 14.852 -5.133 1 88.31 271 LEU B C 1
ATOM 4257 O O . LEU B 1 271 ? -10.891 14.992 -4.059 1 88.31 271 LEU B O 1
ATOM 4261 N N . TYR B 1 272 ? -10.93 14.266 -6.102 1 91.44 272 TYR B N 1
ATOM 4262 C CA . TYR B 1 272 ? -9.516 13.922 -6.195 1 91.44 272 TYR B CA 1
ATOM 4263 C C . TYR B 1 272 ? -9.008 14.094 -7.625 1 91.44 272 TYR B C 1
ATOM 4265 O O . TYR B 1 272 ? -9.461 13.398 -8.539 1 91.44 272 TYR B O 1
ATOM 4273 N N . ASN B 1 273 ? -8.125 15.016 -7.73 1 90.88 273 ASN B N 1
ATOM 4274 C CA . ASN B 1 273 ? -7.449 15.195 -9.016 1 90.88 273 ASN B CA 1
ATOM 4275 C C . ASN B 1 273 ? -6.133 14.43 -9.062 1 90.88 273 ASN B C 1
ATOM 4277 O O . ASN B 1 273 ? -5.293 14.57 -8.172 1 90.88 273 ASN B O 1
ATOM 4281 N N . GLN B 1 274 ? -6.012 13.633 -10.078 1 91.12 274 GLN B N 1
ATOM 4282 C CA . GLN B 1 274 ? -4.707 13 -10.266 1 91.12 274 GLN B CA 1
ATOM 4283 C C . GLN B 1 274 ? -3.613 14.055 -10.438 1 91.12 274 GLN B C 1
ATOM 4285 O O . GLN B 1 274 ? -3.701 14.914 -11.32 1 91.12 274 GLN B O 1
ATOM 4290 N N . PRO B 1 275 ? -2.621 14.031 -9.609 1 92.75 275 PRO B N 1
ATOM 4291 C CA . PRO B 1 275 ? -1.579 15.055 -9.695 1 92.75 275 PRO B CA 1
ATOM 4292 C C . PRO B 1 275 ? -0.865 15.055 -11.047 1 92.75 275 PRO B C 1
ATOM 4294 O O . PRO B 1 275 ? -0.558 13.992 -11.586 1 92.75 275 PRO B O 1
ATOM 4297 N N . ALA B 1 276 ? -0.75 16.234 -11.609 1 91.31 276 ALA B N 1
ATOM 4298 C CA . ALA B 1 276 ? -0.021 16.453 -12.859 1 91.31 276 ALA B CA 1
ATOM 4299 C C . ALA B 1 276 ? 1.403 16.922 -12.586 1 91.31 276 ALA B C 1
ATOM 4301 O O . ALA B 1 276 ? 1.669 18.125 -12.547 1 91.31 276 ALA B O 1
ATOM 4302 N N . GLY B 1 277 ? 2.357 16.078 -12.281 1 93.44 277 GLY B N 1
ATOM 4303 C CA . GLY B 1 277 ? 3.73 16.344 -11.883 1 93.44 277 GLY B CA 1
ATOM 4304 C C . GLY B 1 277 ? 4.191 15.484 -10.727 1 93.44 277 GLY B C 1
ATOM 4305 O O . GLY B 1 277 ? 3.635 14.406 -10.484 1 93.44 277 GLY B O 1
ATOM 4306 N N . SER B 1 278 ? 5.285 15.953 -10.125 1 97.31 278 SER B N 1
ATOM 4307 C CA . SER B 1 278 ? 5.824 15.219 -8.992 1 97.31 278 SER B CA 1
ATOM 4308 C C . SER B 1 278 ? 5.406 15.852 -7.668 1 97.31 278 SER B C 1
ATOM 4310 O O . SER B 1 278 ? 5.246 17.078 -7.582 1 97.31 278 SER B O 1
ATOM 4312 N N . PHE B 1 279 ? 5.215 15.07 -6.676 1 98.19 279 PHE B N 1
ATOM 4313 C CA . PHE B 1 279 ? 4.789 15.633 -5.402 1 98.19 279 PHE B CA 1
ATOM 4314 C C . PHE B 1 279 ? 5.164 14.719 -4.246 1 98.19 279 PHE B C 1
ATOM 4316 O O . PHE B 1 279 ? 5.422 13.531 -4.449 1 98.19 279 PHE B O 1
ATOM 4323 N N . LEU B 1 280 ? 5.285 15.242 -3.107 1 98.56 280 LEU B N 1
ATOM 4324 C CA . LEU B 1 280 ? 5.332 14.602 -1.798 1 98.56 280 LEU B CA 1
ATOM 4325 C C . LEU B 1 280 ? 4.16 15.047 -0.931 1 98.56 280 LEU B C 1
ATOM 4327 O O . LEU B 1 280 ? 4 16.234 -0.664 1 98.56 280 LEU B O 1
ATOM 4331 N N . PRO B 1 281 ? 3.352 14.125 -0.508 1 97.56 281 PRO B N 1
ATOM 4332 C CA . PRO B 1 281 ? 2.234 14.523 0.351 1 97.56 281 PRO B CA 1
ATOM 4333 C C . PRO B 1 281 ? 2.658 14.75 1.801 1 97.56 281 PRO B C 1
ATOM 4335 O O . PRO B 1 281 ? 3.725 14.289 2.215 1 97.56 281 PRO B O 1
ATOM 4338 N N . SER B 1 282 ? 1.869 15.484 2.537 1 96.12 282 SER B N 1
ATOM 4339 C CA . SER B 1 282 ? 1.974 15.516 3.992 1 96.12 282 SER B CA 1
ATOM 4340 C C . SER B 1 282 ? 1.188 14.375 4.633 1 96.12 282 SER B C 1
ATOM 4342 O O . SER B 1 282 ? 0.468 13.648 3.945 1 96.12 282 SER B O 1
ATOM 4344 N N . ILE B 1 283 ? 1.25 14.227 5.883 1 95.25 283 ILE B N 1
ATOM 4345 C CA . ILE B 1 283 ? 0.545 13.172 6.605 1 95.25 283 ILE B CA 1
ATOM 4346 C C . ILE B 1 283 ? -0.958 13.438 6.566 1 95.25 283 ILE B C 1
ATOM 4348 O O . ILE B 1 283 ? -1.76 12.547 6.855 1 95.25 283 ILE B O 1
ATOM 4352 N N . LEU B 1 284 ? -1.318 14.633 6.148 1 89.25 284 LEU B N 1
ATOM 4353 C CA . LEU B 1 284 ? -2.736 14.953 6.051 1 89.25 284 LEU B CA 1
ATOM 4354 C C . LEU B 1 284 ? -3.26 14.695 4.641 1 89.25 284 LEU B C 1
ATOM 4356 O O . LEU B 1 284 ? -4.43 14.352 4.461 1 89.25 284 LEU B O 1
ATOM 4360 N N . PHE B 1 285 ? -2.502 15.055 3.66 1 85.44 285 PHE B N 1
ATOM 4361 C CA . PHE B 1 285 ? -2.896 14.781 2.283 1 85.44 285 PHE B CA 1
ATOM 4362 C C . PHE B 1 285 ? -1.825 15.258 1.31 1 85.44 285 PHE B C 1
ATOM 4364 O O . PHE B 1 285 ? -0.933 16.016 1.686 1 85.44 285 PHE B O 1
#

Nearest PDB structures (foldseek):
  3ne7-assembly1_A  TM=8.394E-01  e=1.261E-08  Thermoplasma acidophilum
  6wqb-assembly1_A  TM=5.358E-01  e=1.937E-11  Legionella hackeliae
  5isv-assembly2_B  TM=8.837E-01  e=4.844E-07  Escherichia coli O157:H7
  2cnt-assembly4_D  TM=8.933E-01  e=8.012E-07  Salmonella enterica subsp. enterica serovar Typhimurium str. LT2
  7wx6-assembly1_A  TM=5.292E-01  e=9.569E-10  Legionella pneumophila